Protein AF-0000000085931448 (afdb_homodimer)

pLDDT: mean 90.43, std 13.69, range [40.03, 98.88]

Nearest PDB structures (foldseek):
  2gel-assembly1_A  TM=8.710E-01  e=4.247E-18  Salmonella enterica subsp. enterica serovar Typhimurium str. LT2
  6nak-assembly1_C  TM=8.230E-01  e=8.077E-17  Thermotoga maritima MSB8
  4y0w-assembly1_C-2  TM=8.038E-01  e=2.930E-16  Pseudomonas aeruginosa PAO579
  2a6a-assembly1_A  TM=8.388E-01  e=2.360E-15  Thermotoga maritima MSB8
  3enh-assembly2_B  TM=6.615E-01  e=2.895E-08  Methanocaldococcus jannaschii

InterPro domains:
  IPR000905 Gcp-like domain [PF00814] (34-138)
  IPR022496 tRNA threonylcarbamoyl adenosine modification protein TsaB [TIGR03725] (3-215)
  IPR043129 ATPase, nucleotide binding domain [SSF53067] (1-102)
  IPR043129 ATPase, nucleotide binding domain [SSF53067] (107-213)

Foldseek 3Di:
DWEWEWEQFEQKTKIWIDDQLRTDDMDIDNDPDDCLVVVVVRSVVRQVVVVHDLVPHQEYFYAQDDGDPRRNCSGLVVRLVSCVVPQHWYDHDHQALLLLLLDADFFKEWEWEDPDPQKTFIWMATRHVRDTPGDTDIDRLVVCVVVLQPGPAAYAYAYPCRVSNCVVRVPHPRHDDDDNVSRYGIRVSRRVRRSVCVVVVNIDGSVPRHRPPPCDDPVVVVVVVVVVVVVVVPPDPD/DWEWEWEQFEQKTKIWIDDQLRTDDMDIDNDPDDCLVVVVVRSVVRQVVVVHDLVPHQEYFYAQDDGDPRRNCSGLVVRLVSCVVPQHWYDHDHQALLLLLLDADFFKEWEWEDPDPQKTFIWMAGRHVRDTPGDTDIDRLVVCVVVLQPGPAAYAYAYPCRVSNCVVRVPHPRHDDDDNVSRYGIRVSRRVRRSVCVVVVNIDGSVPRHRPPPCDDPVVCVVVVVVVVVVVVPPDPD

Sequence (476 aa):
MNILAVDTAGKTAGVALMQDERLLYECYLDGGLTHSETLLPLIDHCLKLCGMTCADIDLYGVNAGPGSFTGLRIGLAAVKGLAFPRETLCAPVSTLEALAAAHVGEGTVLCALDARRAQVYSAAFDLATHQRLMEDDARAVDDLADFAENCKKPLFFVGDGAALCYNKYGQLPGVLPVPPALTGGRAAAVALVARRMALAGQAVLPEALLPDYHRLSQAERERAARLAAEEKAAAPTNMNILAVDTAGKTAGVALMQDERLLYECYLDGGLTHSETLLPLIDHCLKLCGMTCADIDLYGVNAGPGSFTGLRIGLAAVKGLAFPRETLCAPVSTLEALAAAHVGEGTVLCALDARRAQVYSAAFDLATHQRLMEDDARAVDDLADFAENCKKPLFFVGDGAALCYNKYGQLPGVLPVPPALTGGRAAAVALVARRMALAGQAVLPEALLPDYHRLSQAERERAARLAAEEKAAAPTN

Solvent-accessible surface area (backbone atoms only — not comparable to full-atom values): 24057 Å² total; per-residue (Å²): 97,32,29,40,9,34,29,24,24,63,82,36,40,25,33,14,36,27,51,63,59,42,54,34,34,35,36,39,32,47,42,95,62,61,59,78,74,44,48,62,59,49,48,50,51,50,30,56,71,67,73,46,56,76,86,63,43,56,31,37,15,31,34,20,26,66,62,38,73,66,31,29,49,48,42,45,51,53,50,32,63,68,20,47,87,72,56,27,35,28,20,71,30,46,33,50,56,19,47,51,58,65,50,56,46,38,36,32,39,35,26,19,35,62,60,53,93,68,23,23,37,30,30,27,28,31,39,70,79,62,44,74,74,39,73,80,38,62,36,49,58,76,72,43,46,66,58,67,75,62,50,87,51,42,31,34,59,24,34,82,20,18,63,64,48,39,74,73,48,49,80,43,84,56,41,50,86,65,62,64,55,73,24,60,76,45,9,57,15,30,30,53,53,21,51,54,33,46,76,69,68,63,43,35,47,32,90,71,64,56,71,47,66,63,74,47,48,75,64,51,47,47,45,50,51,46,48,52,50,48,53,60,65,63,48,74,84,119,98,31,30,42,9,35,29,23,26,62,83,36,39,23,34,15,36,27,50,65,60,41,52,36,34,33,35,40,34,46,42,94,62,60,58,77,76,44,48,62,59,49,49,51,51,51,30,56,71,67,73,49,54,74,87,62,44,55,31,37,15,29,35,19,26,66,62,38,74,67,30,29,49,49,43,46,51,51,50,31,62,67,20,47,88,73,56,27,34,27,21,71,29,47,34,53,57,18,46,51,57,64,50,57,46,39,36,31,38,35,26,19,35,63,60,52,93,68,24,22,37,32,30,27,28,32,38,69,78,63,44,75,74,38,71,81,37,64,36,47,58,75,72,43,46,66,58,67,74,62,51,86,50,43,31,37,58,26,34,82,20,18,64,64,48,40,75,73,47,49,83,41,84,55,40,49,87,67,64,63,55,73,24,58,76,46,8,57,16,28,31,53,51,22,49,54,33,46,77,69,68,60,44,35,47,32,88,71,64,56,71,49,66,72,71,46,48,74,62,50,47,47,46,50,51,45,47,53,48,48,53,62,65,63,48,73,87,122

Secondary structure (DSSP, 8-state):
-EEEEEE-SSS-EEEEEEETTEEEEEEEE--SS-HHHHHHHHHHHHHHHTT--GGG-SEEEEEEESS-HHHHHHHHHHHHHHHGGGT-EEEEEEHHHHHHHT--SBSEEEEEEE-STTEEEEEEEETTT--EEEEEEEEEGGGGHHHHHH-SS-EEEESTTHHHHHHHHTTSTTBPP--GGGSS--HHHHHHHHHHHHHTT--B-GGG------S--HHHHHHHHHHHHHHHHHS---/-EEEEEE-SSS-EEEEEEETTEEEEEEEE--SS-HHHHHHHHHHHHHHHTT--GGG-SEEEEEEESS-HHHHHHHHHHHHHHHGGGT-EEEEEEHHHHHHHT--SBSEEEEEEE-STTEEEEEEEETTT--EEEEEEEEEGGGGHHHHHH-SS-EEEESTTHHHHHHHHTTSTTBPP--GGGSS--HHHHHHHHHHHHHTT--B-GGG------S--HHHHHHHHHHHHHHHHHS---

Radius of gyration: 22.82 Å; Cα contacts (8 Å, |Δi|>4): 1126; chains: 2; bounding box: 52×78×53 Å

Structure (mmCIF, N/CA/C/O backbone):
data_AF-0000000085931448-model_v1
#
loop_
_entity.id
_entity.type
_entity.pdbx_description
1 polymer 'tRNA (Adenosine(37)-N6)-threonylcarbamoyltransferase complex dimerization subunit type 1 TsaB'
#
loop_
_atom_site.group_PDB
_atom_site.id
_atom_site.type_symbol
_atom_site.label_atom_id
_atom_site.label_alt_id
_atom_site.label_comp_id
_atom_site.label_asym_id
_atom_site.label_entity_id
_atom_site.label_seq_id
_atom_site.pdbx_PDB_ins_code
_atom_site.Cartn_x
_atom_site.Cartn_y
_atom_site.Cartn_z
_atom_site.occupancy
_atom_site.B_iso_or_equiv
_atom_site.auth_seq_id
_atom_site.auth_comp_id
_atom_site.auth_asym_id
_atom_site.auth_atom_id
_atom_site.pdbx_PDB_model_num
ATOM 1 N N . MET A 1 1 ? 3.979 14.609 -15.273 1 96.75 1 MET A N 1
ATOM 2 C CA . MET A 1 1 ? 4.359 15.281 -14.039 1 96.75 1 MET A CA 1
ATOM 3 C C . MET A 1 1 ? 5.098 14.328 -13.102 1 96.75 1 MET A C 1
ATOM 5 O O . MET A 1 1 ? 4.613 13.227 -12.82 1 96.75 1 MET A O 1
ATOM 9 N N . ASN A 1 2 ? 6.34 14.672 -12.719 1 98.62 2 ASN A N 1
ATOM 10 C CA . ASN A 1 2 ? 7.102 13.891 -11.75 1 98.62 2 ASN A CA 1
ATOM 11 C C . ASN A 1 2 ? 6.898 14.406 -10.328 1 98.62 2 ASN A C 1
ATOM 13 O O . ASN A 1 2 ? 7.203 15.562 -10.039 1 98.62 2 ASN A O 1
ATOM 17 N N . ILE A 1 3 ? 6.387 13.531 -9.477 1 98.88 3 ILE A N 1
ATOM 18 C CA . ILE A 1 3 ? 6.051 13.914 -8.109 1 98.88 3 ILE A CA 1
ATOM 19 C C . ILE A 1 3 ? 6.91 13.125 -7.129 1 98.88 3 ILE A C 1
ATOM 21 O O . ILE A 1 3 ? 6.895 11.891 -7.133 1 98.88 3 ILE A O 1
ATOM 25 N N . LEU A 1 4 ? 7.707 13.773 -6.359 1 98.88 4 LEU A N 1
ATOM 26 C CA . LEU A 1 4 ? 8.422 13.164 -5.242 1 98.88 4 LEU A CA 1
ATOM 27 C C . LEU A 1 4 ? 7.734 13.492 -3.918 1 98.88 4 LEU A C 1
ATOM 29 O O . LEU A 1 4 ? 7.574 14.656 -3.564 1 98.88 4 LEU A O 1
ATOM 33 N N . ALA A 1 5 ? 7.316 12.461 -3.211 1 98.88 5 ALA A N 1
ATOM 34 C CA . ALA A 1 5 ? 6.574 12.664 -1.968 1 98.88 5 ALA A CA 1
ATOM 35 C C . ALA A 1 5 ? 7.273 11.977 -0.795 1 98.88 5 ALA A C 1
ATOM 37 O O . ALA A 1 5 ? 7.902 10.93 -0.965 1 98.88 5 ALA A O 1
ATOM 38 N N . VAL A 1 6 ? 7.16 12.586 0.366 1 98.06 6 VAL A N 1
ATOM 39 C CA . VAL A 1 6 ? 7.719 11.992 1.576 1 98.06 6 VAL A CA 1
ATOM 40 C C . VAL A 1 6 ? 6.652 11.938 2.666 1 98.06 6 VAL A C 1
ATOM 42 O O . VAL A 1 6 ? 5.758 12.781 2.711 1 98.06 6 VAL A O 1
ATOM 45 N N . ASP A 1 7 ? 6.664 10.945 3.443 1 96.75 7 ASP A N 1
ATOM 46 C CA . ASP A 1 7 ? 5.816 10.742 4.613 1 96.75 7 ASP A CA 1
ATOM 47 C C . ASP A 1 7 ? 6.656 10.602 5.883 1 96.75 7 ASP A C 1
ATOM 49 O O . ASP A 1 7 ? 7.41 9.641 6.031 1 96.75 7 ASP A O 1
ATOM 53 N N . THR A 1 8 ? 6.547 11.547 6.77 1 94.25 8 THR A N 1
ATOM 54 C CA . THR A 1 8 ? 7.328 11.531 8 1 94.25 8 THR A CA 1
ATOM 55 C C . THR A 1 8 ? 6.453 11.891 9.195 1 94.25 8 THR A C 1
ATOM 57 O O . THR A 1 8 ? 6.965 12.266 10.258 1 94.25 8 THR A O 1
ATOM 60 N N . ALA A 1 9 ? 5.168 11.883 9.016 1 90.19 9 ALA A N 1
ATOM 61 C CA . ALA A 1 9 ? 4.25 12.422 10.016 1 90.19 9 ALA A CA 1
ATOM 62 C C . ALA A 1 9 ? 4.07 11.445 11.172 1 90.19 9 ALA A C 1
ATOM 64 O O . ALA A 1 9 ? 3.773 11.859 12.297 1 90.19 9 ALA A O 1
ATOM 65 N N . GLY A 1 10 ? 4.164 10.188 10.914 1 86.5 10 GLY A N 1
ATOM 66 C CA . GLY A 1 10 ? 3.971 9.172 11.938 1 86.5 10 GLY A CA 1
ATOM 67 C C . GLY A 1 10 ? 5.262 8.5 12.367 1 86.5 10 GLY A C 1
ATOM 68 O O . GLY A 1 10 ? 6.316 9.141 12.414 1 86.5 10 GLY A O 1
ATOM 69 N N . LYS A 1 11 ? 5.141 7.27 12.734 1 84.69 11 LYS A N 1
ATOM 70 C CA . LYS A 1 11 ? 6.289 6.484 13.18 1 84.69 11 LYS A CA 1
ATOM 71 C C . LYS A 1 11 ? 7.145 6.035 12 1 84.69 11 LYS A C 1
ATOM 73 O O . LYS A 1 11 ? 8.297 5.637 12.18 1 84.69 11 LYS A O 1
ATOM 78 N N . THR A 1 12 ? 6.602 6.223 10.867 1 89.5 12 THR A N 1
ATOM 79 C CA . THR A 1 12 ? 7.27 5.68 9.695 1 89.5 12 THR A CA 1
ATOM 80 C C . THR A 1 12 ? 7.816 6.801 8.812 1 89.5 12 THR A C 1
ATOM 82 O O . THR A 1 12 ? 7.348 7.938 8.891 1 89.5 12 THR A O 1
ATOM 85 N N . ALA A 1 13 ? 8.859 6.469 8.133 1 93.94 13 ALA A N 1
ATOM 86 C CA . ALA A 1 13 ? 9.383 7.32 7.062 1 93.94 13 ALA A CA 1
ATOM 87 C C . ALA A 1 13 ? 9.18 6.672 5.699 1 93.94 13 ALA A C 1
ATOM 89 O O . ALA A 1 13 ? 9.32 5.453 5.555 1 93.94 13 ALA A O 1
ATOM 90 N N . GLY A 1 14 ? 8.836 7.461 4.754 1 96.56 14 GLY A N 1
ATOM 91 C CA . GLY A 1 14 ? 8.641 6.938 3.41 1 96.56 14 GLY A CA 1
ATOM 92 C C . GLY A 1 14 ? 8.953 7.949 2.322 1 96.56 14 GLY A C 1
ATOM 93 O O . GLY A 1 14 ? 8.93 9.156 2.568 1 96.56 14 GLY A O 1
ATOM 94 N N . VAL A 1 15 ? 9.305 7.453 1.186 1 98.25 15 VAL A N 1
ATOM 95 C CA . VAL A 1 15 ? 9.539 8.234 -0.023 1 98.25 15 VAL A CA 1
ATOM 96 C C . VAL A 1 15 ? 8.875 7.555 -1.219 1 98.25 15 VAL A C 1
ATOM 98 O O . VAL A 1 15 ? 8.891 6.328 -1.332 1 98.25 15 VAL A O 1
ATOM 101 N N . ALA A 1 16 ? 8.297 8.344 -2.066 1 98.75 16 ALA A N 1
ATOM 102 C CA . ALA A 1 16 ? 7.715 7.812 -3.295 1 98.75 16 ALA A CA 1
ATOM 103 C C . ALA A 1 16 ? 7.977 8.742 -4.477 1 98.75 16 ALA A C 1
ATOM 105 O O . ALA A 1 16 ? 8.047 9.961 -4.309 1 98.75 16 ALA A O 1
ATOM 106 N N . LEU A 1 17 ? 8.164 8.172 -5.559 1 98.62 17 LEU A N 1
ATOM 107 C CA . LEU A 1 17 ? 8.266 8.875 -6.828 1 98.62 17 LEU A CA 1
ATOM 108 C C . LEU A 1 17 ? 7.203 8.391 -7.809 1 98.62 17 LEU A C 1
ATOM 110 O O . LEU A 1 17 ? 7.152 7.199 -8.133 1 98.62 17 LEU A O 1
ATOM 114 N N . MET A 1 18 ? 6.402 9.297 -8.219 1 98.5 18 MET A N 1
ATOM 115 C CA . MET A 1 18 ? 5.301 9.008 -9.125 1 98.5 18 MET A CA 1
ATOM 116 C C . MET A 1 18 ? 5.41 9.836 -10.406 1 98.5 18 MET A C 1
ATOM 118 O O . MET A 1 18 ? 5.738 11.023 -10.352 1 98.5 18 MET A O 1
ATOM 122 N N . GLN A 1 19 ? 5.234 9.203 -11.469 1 97.44 19 GLN A N 1
ATOM 123 C CA . GLN A 1 19 ? 5.121 9.883 -12.758 1 97.44 19 GLN A CA 1
ATOM 124 C C . GLN A 1 19 ? 3.682 9.883 -13.258 1 97.44 19 GLN A C 1
ATOM 126 O O . GLN A 1 19 ? 3.184 8.859 -13.734 1 97.44 19 GLN A O 1
ATOM 131 N N . ASP A 1 20 ? 3.066 11.055 -13.148 1 95.12 20 ASP A N 1
ATOM 132 C CA . ASP A 1 20 ? 1.63 11.172 -13.383 1 95.12 20 ASP A CA 1
ATOM 133 C C . ASP A 1 20 ? 0.849 10.219 -12.477 1 95.12 20 ASP A C 1
ATOM 135 O O . ASP A 1 20 ? 0.865 10.359 -11.258 1 95.12 20 ASP A O 1
ATOM 139 N N . GLU A 1 21 ? 0.309 9.18 -13.055 1 94 21 GLU A N 1
ATOM 140 C CA . GLU A 1 21 ? -0.483 8.266 -12.234 1 94 21 GLU A CA 1
ATOM 141 C C . GLU A 1 21 ? 0.256 6.957 -11.992 1 94 21 GLU A C 1
ATOM 143 O O . GLU A 1 21 ? -0.252 6.07 -11.305 1 94 21 GLU A O 1
ATOM 148 N N . ARG A 1 22 ? 1.418 6.891 -12.445 1 94.62 22 ARG A N 1
ATOM 149 C CA . ARG A 1 22 ? 2.215 5.676 -12.344 1 94.62 22 ARG A CA 1
ATOM 150 C C . ARG A 1 22 ? 3.219 5.773 -11.203 1 94.62 22 ARG A C 1
ATOM 152 O O . ARG A 1 22 ? 4.023 6.703 -11.156 1 94.62 22 ARG A O 1
ATOM 159 N N . LEU A 1 23 ? 3.174 4.84 -10.312 1 97.62 23 LEU A N 1
ATOM 160 C CA . LEU A 1 23 ? 4.152 4.77 -9.227 1 97.62 23 LEU A CA 1
ATOM 161 C C . LEU A 1 23 ? 5.441 4.113 -9.703 1 97.62 23 LEU A C 1
ATOM 163 O O . LEU A 1 23 ? 5.43 2.975 -10.172 1 97.62 23 LEU A O 1
ATOM 167 N N . LEU A 1 24 ? 6.535 4.805 -9.562 1 96.69 24 LEU A N 1
ATOM 168 C CA . LEU A 1 24 ? 7.824 4.277 -10 1 96.69 24 LEU A CA 1
ATOM 169 C C . LEU A 1 24 ? 8.578 3.639 -8.836 1 96.69 24 LEU A C 1
ATOM 171 O O . LEU A 1 24 ? 9.25 2.623 -9.008 1 96.69 24 LEU A O 1
ATOM 175 N N . TYR A 1 25 ? 8.422 4.266 -7.715 1 97.25 25 TYR A N 1
ATOM 176 C CA . TYR A 1 25 ? 9.18 3.834 -6.543 1 97.25 25 TYR A CA 1
ATOM 177 C C . TYR A 1 25 ? 8.438 4.191 -5.258 1 97.25 25 TYR A C 1
ATOM 179 O O . TYR A 1 25 ? 7.816 5.25 -5.168 1 97.25 25 TYR A O 1
ATOM 187 N N . GLU A 1 26 ? 8.578 3.336 -4.301 1 98.25 26 GLU A N 1
ATOM 188 C CA . GLU A 1 26 ? 8.164 3.658 -2.938 1 98.25 26 GLU A CA 1
ATOM 189 C C . GLU A 1 26 ? 9.008 2.906 -1.911 1 98.25 26 GLU A C 1
ATOM 191 O O . GLU A 1 26 ? 9.305 1.726 -2.092 1 98.25 26 GLU A O 1
ATOM 196 N N . CYS A 1 27 ? 9.305 3.613 -0.908 1 97 27 CYS A N 1
ATOM 197 C CA . CYS A 1 27 ? 9.93 3.002 0.261 1 97 27 CYS A CA 1
ATOM 198 C C . CYS A 1 27 ? 9.148 3.334 1.529 1 97 27 CYS A C 1
ATOM 200 O O . CYS A 1 27 ? 8.664 4.453 1.686 1 97 27 CYS A O 1
ATOM 202 N N . TYR A 1 28 ? 8.922 2.363 2.303 1 96.81 28 TYR A N 1
ATOM 203 C CA . TYR A 1 28 ? 8.32 2.43 3.633 1 96.81 28 TYR A CA 1
ATOM 204 C C . TYR A 1 28 ? 9.273 1.888 4.688 1 96.81 28 TYR A C 1
ATOM 206 O O . TYR A 1 28 ? 9.812 0.785 4.543 1 96.81 28 TYR A O 1
ATOM 214 N N . LEU A 1 29 ? 9.516 2.67 5.742 1 95.69 29 LEU A N 1
ATOM 215 C CA . LEU A 1 29 ? 10.438 2.254 6.793 1 95.69 29 LEU A CA 1
ATOM 216 C C . LEU A 1 29 ? 9.859 2.555 8.172 1 95.69 29 LEU A C 1
ATOM 218 O O . LEU A 1 29 ? 9.562 3.709 8.484 1 95.69 29 LEU A O 1
ATOM 222 N N . ASP A 1 30 ? 9.688 1.517 8.875 1 91.88 30 ASP A N 1
ATOM 223 C CA . ASP A 1 30 ? 9.336 1.63 10.281 1 91.88 30 ASP A CA 1
ATOM 224 C C . ASP A 1 30 ? 10.547 1.377 11.18 1 91.88 30 ASP A C 1
ATOM 226 O O . ASP A 1 30 ? 10.688 0.293 11.742 1 91.88 30 ASP A O 1
ATOM 230 N N . GLY A 1 31 ? 11.656 2.145 10.977 1 71.12 31 GLY A N 1
ATOM 231 C CA . GLY A 1 31 ? 12.93 1.865 11.625 1 71.12 31 GLY A CA 1
ATOM 232 C C . GLY A 1 31 ? 13.188 2.746 12.828 1 71.12 31 GLY A C 1
ATOM 233 O O . GLY A 1 31 ? 12.672 3.861 12.914 1 71.12 31 GLY A O 1
ATOM 234 N N . GLY A 1 32 ? 12.859 2.572 13.938 1 62.62 32 GLY A N 1
ATOM 235 C CA . GLY A 1 32 ? 13.258 3.184 15.195 1 62.62 32 GLY A CA 1
ATOM 236 C C . GLY A 1 32 ? 14.211 4.355 15.008 1 62.62 32 GLY A C 1
ATOM 237 O O . GLY A 1 32 ? 14.477 5.094 15.961 1 62.62 32 GLY A O 1
ATOM 238 N N . LEU A 1 33 ? 14.82 4.41 13.797 1 59.31 33 LEU A N 1
ATOM 239 C CA . LEU A 1 33 ? 15.758 5.504 13.609 1 59.31 33 LEU A CA 1
ATOM 240 C C . LEU A 1 33 ? 15.031 6.836 13.477 1 59.31 33 LEU A C 1
ATOM 242 O O . LEU A 1 33 ? 13.852 6.871 13.109 1 59.31 33 LEU A O 1
ATOM 246 N N . THR A 1 34 ? 15.93 7.797 13.688 1 68.94 34 THR A N 1
ATOM 247 C CA . THR A 1 34 ? 15.359 9.133 13.555 1 68.94 34 THR A CA 1
ATOM 248 C C . THR A 1 34 ? 15.148 9.484 12.086 1 68.94 34 THR A C 1
ATOM 250 O O . THR A 1 34 ? 15.969 9.133 11.234 1 68.94 34 THR A O 1
ATOM 253 N N . HIS A 1 35 ? 14.078 9.977 11.711 1 74.44 35 HIS A N 1
ATOM 254 C CA . HIS A 1 35 ? 13.734 10.422 10.359 1 74.44 35 HIS A CA 1
ATOM 255 C C . HIS A 1 35 ? 14.82 11.336 9.797 1 74.44 35 HIS A C 1
ATOM 257 O O . HIS A 1 35 ? 15.117 11.289 8.602 1 74.44 35 HIS A O 1
ATOM 263 N N . SER A 1 36 ? 15.453 12.039 10.633 1 73.62 36 SER A N 1
ATOM 264 C CA . SER A 1 36 ? 16.438 13.023 10.195 1 73.62 36 SER A CA 1
ATOM 265 C C . SER A 1 36 ? 17.641 12.359 9.555 1 73.62 36 SER A C 1
ATOM 267 O O . SER A 1 36 ? 18.203 12.867 8.578 1 73.62 36 SER A O 1
ATOM 269 N N . GLU A 1 37 ? 17.938 11.25 9.992 1 78 37 GLU A N 1
ATOM 270 C CA . GLU A 1 37 ? 19.125 10.562 9.484 1 78 37 GLU A CA 1
ATOM 271 C C . GLU A 1 37 ? 18.781 9.688 8.281 1 78 37 GLU A C 1
ATOM 273 O O . GLU A 1 37 ? 19.656 9.391 7.457 1 78 37 GLU A O 1
ATOM 278 N N . THR A 1 38 ? 17.562 9.508 8.148 1 86 38 THR A N 1
ATOM 279 C CA . THR A 1 38 ? 17.234 8.461 7.191 1 86 38 THR A CA 1
ATOM 280 C C . THR A 1 38 ? 16.547 9.055 5.961 1 86 38 THR A C 1
ATOM 282 O O . THR A 1 38 ? 16.672 8.523 4.855 1 86 38 THR A O 1
ATOM 285 N N . LEU A 1 39 ? 15.977 10.195 6.105 1 93.56 39 LEU A N 1
ATOM 286 C CA . LEU A 1 39 ? 15.078 10.664 5.059 1 93.56 39 LEU A CA 1
ATOM 287 C C . LEU A 1 39 ? 15.859 11.047 3.807 1 93.56 39 LEU A C 1
ATOM 289 O O . LEU A 1 39 ? 15.523 10.609 2.703 1 93.56 39 LEU A O 1
ATOM 293 N N . LEU A 1 40 ? 16.938 11.852 3.953 1 94.5 40 LEU A N 1
ATOM 294 C CA . LEU A 1 40 ? 17.672 12.336 2.785 1 94.5 40 LEU A CA 1
ATOM 295 C C . LEU A 1 40 ? 18.344 11.18 2.049 1 94.5 40 LEU A C 1
ATOM 297 O O . LEU A 1 40 ? 18.281 11.109 0.819 1 94.5 40 LEU A O 1
ATOM 301 N N . PRO A 1 41 ? 18.938 10.234 2.746 1 93.5 41 PRO A N 1
ATOM 302 C CA . PRO A 1 41 ? 19.453 9.047 2.064 1 93.5 41 PRO A CA 1
ATOM 303 C C . PRO A 1 41 ? 18.359 8.281 1.317 1 93.5 41 PRO A C 1
ATOM 305 O O . PRO A 1 41 ? 18.609 7.758 0.227 1 93.5 41 PRO A O 1
ATOM 308 N N . LEU A 1 42 ? 17.203 8.188 1.854 1 94.38 42 LEU A N 1
ATOM 309 C CA . LEU A 1 42 ? 16.094 7.508 1.194 1 94.38 42 LEU A CA 1
ATOM 310 C C . LEU A 1 42 ? 15.695 8.234 -0.087 1 94.38 42 LEU A C 1
ATOM 312 O O . LEU A 1 42 ? 15.422 7.598 -1.107 1 94.38 42 LEU A O 1
ATOM 316 N N . ILE A 1 43 ? 15.664 9.539 0.016 1 97.38 43 ILE A N 1
ATOM 317 C CA . ILE A 1 43 ? 15.336 10.344 -1.155 1 97.38 43 ILE A CA 1
ATOM 318 C C . ILE A 1 43 ? 16.391 10.148 -2.234 1 97.38 43 ILE A C 1
ATOM 320 O O . ILE A 1 43 ? 16.062 9.945 -3.406 1 97.38 43 ILE A O 1
ATOM 324 N N . ASP A 1 44 ? 17.609 10.188 -1.826 1 96.31 44 ASP A N 1
ATOM 325 C CA . ASP A 1 44 ? 18.719 10.008 -2.76 1 96.31 44 ASP A CA 1
ATOM 326 C C . ASP A 1 44 ? 18.656 8.648 -3.445 1 96.31 44 ASP A C 1
ATOM 328 O O . ASP A 1 44 ? 18.812 8.547 -4.664 1 96.31 44 ASP A O 1
ATOM 332 N N . HIS A 1 45 ? 18.438 7.672 -2.643 1 93.69 45 HIS A N 1
ATOM 333 C CA . HIS A 1 45 ? 18.312 6.316 -3.174 1 93.69 45 HIS A CA 1
ATOM 334 C C . HIS A 1 45 ? 17.172 6.219 -4.172 1 93.69 45 HIS A C 1
ATOM 336 O O . HIS A 1 45 ? 17.312 5.605 -5.234 1 93.69 45 HIS A O 1
ATOM 342 N N . CYS A 1 46 ? 16.078 6.812 -3.896 1 95.62 46 CYS A N 1
ATOM 343 C CA . CYS A 1 46 ? 14.906 6.855 -4.762 1 95.62 46 CYS A CA 1
ATOM 344 C C . CYS A 1 46 ? 15.25 7.473 -6.113 1 95.62 46 CYS A C 1
ATOM 346 O O . CYS A 1 46 ? 15 6.867 -7.16 1 95.62 46 CYS A O 1
ATOM 348 N N . LEU A 1 47 ? 15.852 8.625 -6.07 1 96.75 47 LEU A N 1
ATOM 349 C CA . LEU A 1 47 ? 16.172 9.344 -7.297 1 96.75 47 LEU A CA 1
ATOM 350 C C . LEU A 1 47 ? 17.188 8.555 -8.133 1 96.75 47 LEU A C 1
ATOM 352 O O . LEU A 1 47 ? 17.031 8.445 -9.352 1 96.75 47 LEU A O 1
ATOM 356 N N . LYS A 1 48 ? 18.125 7.93 -7.473 1 94 48 LYS A N 1
ATOM 357 C CA . LYS A 1 48 ? 19.141 7.148 -8.172 1 94 48 LYS A CA 1
ATOM 358 C C . LYS A 1 48 ? 18.516 5.945 -8.875 1 94 48 LYS A C 1
ATOM 360 O O . LYS A 1 48 ? 18.797 5.703 -10.055 1 94 48 LYS A O 1
ATOM 365 N N . LEU A 1 49 ? 17.703 5.211 -8.211 1 91.62 49 LEU A N 1
ATOM 366 C CA . LEU A 1 49 ? 17.109 4.012 -8.773 1 91.62 49 LEU A CA 1
ATOM 367 C C . LEU A 1 49 ? 16.188 4.359 -9.945 1 91.62 49 LEU A C 1
ATOM 369 O O . LEU A 1 49 ? 16.047 3.564 -10.875 1 91.62 49 LEU A O 1
ATOM 373 N N . CYS A 1 50 ? 15.641 5.57 -9.898 1 93.69 50 CYS A N 1
ATOM 374 C CA . CYS A 1 50 ? 14.711 5.973 -10.945 1 93.69 50 CYS A CA 1
ATOM 375 C C . CYS A 1 50 ? 15.438 6.742 -12.047 1 93.69 50 CYS A C 1
ATOM 377 O O . CYS A 1 50 ? 14.812 7.164 -13.023 1 93.69 50 CYS A O 1
ATOM 379 N N . GLY A 1 51 ? 16.734 6.949 -11.883 1 93.69 51 GLY A N 1
ATOM 380 C CA . GLY A 1 51 ? 17.516 7.676 -12.875 1 93.69 51 GLY A CA 1
ATOM 381 C C . GLY A 1 51 ? 17.125 9.133 -13 1 93.69 51 GLY A C 1
ATOM 382 O O . GLY A 1 51 ? 17.094 9.68 -14.102 1 93.69 51 GLY A O 1
ATOM 383 N N . MET A 1 52 ? 16.75 9.734 -11.906 1 96.5 52 MET A N 1
ATOM 384 C CA . MET A 1 52 ? 16.297 11.117 -11.906 1 96.5 52 MET A CA 1
ATOM 385 C C . MET A 1 52 ? 17.109 11.953 -10.922 1 96.5 52 MET A C 1
ATOM 387 O O . MET A 1 52 ? 17.859 11.414 -10.109 1 96.5 52 MET A O 1
ATOM 391 N N . THR A 1 53 ? 17 13.242 -11.086 1 97.19 53 THR A N 1
ATOM 392 C CA . THR A 1 53 ? 17.547 14.219 -10.148 1 97.19 53 THR A CA 1
ATOM 393 C C . THR A 1 53 ? 16.453 15.18 -9.688 1 97.19 53 THR A C 1
ATOM 395 O O . THR A 1 53 ? 15.328 15.133 -10.172 1 97.19 53 THR A O 1
ATOM 398 N N . CYS A 1 54 ? 16.812 16.047 -8.781 1 96.94 54 CYS A N 1
ATOM 399 C CA . CYS A 1 54 ? 15.867 17.031 -8.281 1 96.94 54 CYS A CA 1
ATOM 400 C C . CYS A 1 54 ? 15.367 17.922 -9.414 1 96.94 54 CYS A C 1
ATOM 402 O O . CYS A 1 54 ? 14.242 18.438 -9.359 1 96.94 54 CYS A O 1
ATOM 404 N N . ALA A 1 55 ? 16.141 18.062 -10.43 1 97.31 55 ALA A N 1
ATOM 405 C CA . ALA A 1 55 ? 15.781 18.891 -11.57 1 97.31 55 ALA A CA 1
ATOM 406 C C . ALA A 1 55 ? 14.625 18.281 -12.359 1 97.31 55 ALA A C 1
ATOM 408 O O . ALA A 1 55 ? 13.938 18.984 -13.109 1 97.31 55 ALA A O 1
ATOM 409 N N . ASP A 1 56 ? 14.391 17.016 -12.188 1 98.19 56 ASP A N 1
ATOM 410 C CA . ASP A 1 56 ? 13.352 16.297 -12.93 1 98.19 56 ASP A CA 1
ATOM 411 C C . ASP A 1 56 ? 12.023 16.344 -12.188 1 98.19 56 ASP A C 1
ATOM 413 O O . ASP A 1 56 ? 10.992 15.938 -12.719 1 98.19 56 ASP A O 1
ATOM 417 N N . ILE A 1 57 ? 12.047 16.875 -10.969 1 98.75 57 ILE A N 1
ATOM 418 C CA . ILE A 1 57 ? 10.852 16.844 -10.133 1 98.75 57 ILE A CA 1
ATOM 419 C C . ILE A 1 57 ? 9.992 18.078 -10.406 1 98.75 57 ILE A C 1
ATOM 421 O O . ILE A 1 57 ? 10.492 19.203 -10.359 1 98.75 57 ILE A O 1
ATOM 425 N N . ASP A 1 58 ? 8.711 17.812 -10.633 1 98.81 58 ASP A N 1
ATOM 426 C CA . ASP A 1 58 ? 7.781 18.906 -10.938 1 98.81 58 ASP A CA 1
ATOM 427 C C . ASP A 1 58 ? 7 19.312 -9.688 1 98.81 58 ASP A C 1
ATOM 429 O O . ASP A 1 58 ? 6.477 20.422 -9.625 1 98.81 58 ASP A O 1
ATOM 433 N N . LEU A 1 59 ? 6.883 18.438 -8.766 1 98.88 59 LEU A N 1
ATOM 434 C CA . LEU A 1 59 ? 6.074 18.656 -7.574 1 98.88 59 LEU A CA 1
ATOM 435 C C . LEU A 1 59 ? 6.605 17.844 -6.398 1 98.88 59 LEU A C 1
ATOM 437 O O . LEU A 1 59 ? 6.926 16.656 -6.547 1 98.88 59 LEU A O 1
ATOM 441 N N . TYR A 1 60 ? 6.723 18.484 -5.293 1 98.88 60 TYR A N 1
ATOM 442 C CA . TYR A 1 60 ? 7.012 17.781 -4.051 1 98.88 60 TYR A CA 1
ATOM 443 C C . TYR A 1 60 ? 5.758 17.656 -3.191 1 98.88 60 TYR A C 1
ATOM 445 O O . TYR A 1 60 ? 4.969 18.594 -3.086 1 98.88 60 TYR A O 1
ATOM 453 N N . GLY A 1 61 ? 5.473 16.484 -2.693 1 98.88 61 GLY A N 1
ATOM 454 C CA . GLY A 1 61 ? 4.434 16.266 -1.699 1 98.88 61 GLY A CA 1
ATOM 455 C C . GLY A 1 61 ? 4.98 15.938 -0.324 1 98.88 61 GLY A C 1
ATOM 456 O O . GLY A 1 61 ? 5.973 15.211 -0.203 1 98.88 61 GLY A O 1
ATOM 457 N N . VAL A 1 62 ? 4.352 16.453 0.704 1 98.62 62 VAL A N 1
ATOM 458 C CA . VAL A 1 62 ? 4.816 16.172 2.059 1 98.62 62 VAL A CA 1
ATOM 459 C C . VAL A 1 62 ? 3.664 16.328 3.045 1 98.62 62 VAL A C 1
ATOM 461 O O . VAL A 1 62 ? 2.797 17.188 2.857 1 98.62 62 VAL A O 1
ATOM 464 N N . ASN A 1 63 ? 3.652 15.477 4.047 1 97.25 63 ASN A N 1
ATOM 465 C CA . ASN A 1 63 ? 2.668 15.648 5.109 1 97.25 63 ASN A CA 1
ATOM 466 C C . ASN A 1 63 ? 2.811 17.016 5.789 1 97.25 63 ASN A C 1
ATOM 468 O O . ASN A 1 63 ? 3.91 17.391 6.195 1 97.25 63 ASN A O 1
ATOM 472 N N . ALA A 1 64 ? 1.693 17.641 5.973 1 96.69 64 ALA A N 1
ATOM 473 C CA . ALA A 1 64 ? 1.701 18.922 6.664 1 96.69 64 ALA A CA 1
ATOM 474 C C . ALA A 1 64 ? 0.98 18.828 8.008 1 96.69 64 ALA A C 1
ATOM 476 O O . ALA A 1 64 ? 0.93 19.812 8.758 1 96.69 64 ALA A O 1
ATOM 477 N N . GLY A 1 65 ? 0.468 17.719 8.336 1 94.19 65 GLY A N 1
ATOM 478 C CA . GLY A 1 65 ? -0.196 17.484 9.602 1 94.19 65 GLY A CA 1
ATOM 479 C C . GLY A 1 65 ? -1.622 16.984 9.453 1 94.19 65 GLY A C 1
ATOM 480 O O . GLY A 1 65 ? -2.176 17 8.352 1 94.19 65 GLY A O 1
ATOM 481 N N . PRO A 1 66 ? -2.131 16.531 10.57 1 94.38 66 PRO A N 1
ATOM 482 C CA . PRO A 1 66 ? -1.521 16.344 11.891 1 94.38 66 PRO A CA 1
ATOM 483 C C . PRO A 1 66 ? -0.486 15.219 11.914 1 94.38 66 PRO A C 1
ATOM 485 O O . PRO A 1 66 ? -0.329 14.5 10.922 1 94.38 66 PRO A O 1
ATOM 488 N N . GLY A 1 67 ? 0.282 15.164 13.008 1 90.94 67 GLY A N 1
ATOM 489 C CA . GLY A 1 67 ? 1.272 14.117 13.164 1 90.94 67 GLY A CA 1
ATOM 490 C C . GLY A 1 67 ? 2.379 14.477 14.133 1 90.94 67 GLY A C 1
ATOM 491 O O . GLY A 1 67 ? 2.221 15.391 14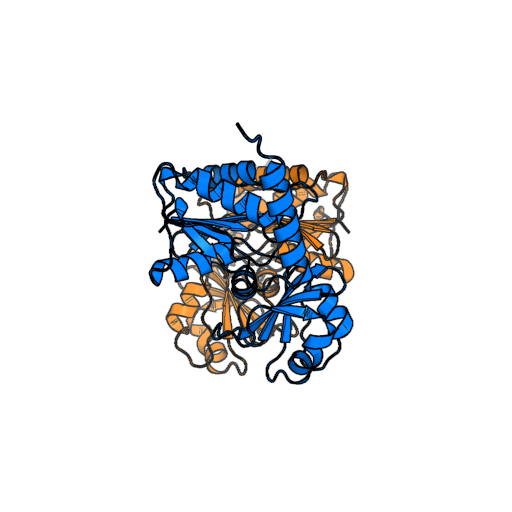.953 1 90.94 67 GLY A O 1
ATOM 492 N N . SER A 1 68 ? 3.428 13.758 14.125 1 86.62 68 SER A N 1
ATOM 493 C CA . SER A 1 68 ? 4.594 13.977 14.969 1 86.62 68 SER A CA 1
ATOM 494 C C . SER A 1 68 ? 5.172 15.375 14.766 1 86.62 68 SER A C 1
ATOM 496 O O . SER A 1 68 ? 5.449 15.781 13.633 1 86.62 68 SER A O 1
ATOM 498 N N . PHE A 1 69 ? 5.363 16.078 15.859 1 85.75 69 PHE A N 1
ATOM 499 C CA . PHE A 1 69 ? 5.906 17.422 15.805 1 85.75 69 PHE A CA 1
ATOM 500 C C . PHE A 1 69 ? 7.262 17.438 15.102 1 85.75 69 PHE A C 1
ATOM 502 O O . PHE A 1 69 ? 7.461 18.172 14.141 1 85.75 69 PHE A O 1
ATOM 509 N N . THR A 1 70 ? 8.172 16.562 15.523 1 87.38 70 THR A N 1
ATOM 510 C CA . THR A 1 70 ? 9.508 16.453 14.938 1 87.38 70 THR A CA 1
ATOM 511 C C . THR A 1 70 ? 9.438 15.891 13.523 1 87.38 70 THR A C 1
ATOM 513 O O . THR A 1 70 ? 10.102 16.391 12.609 1 87.38 70 THR A O 1
ATOM 516 N N . GLY A 1 71 ? 8.633 14.906 13.32 1 91.06 71 GLY A N 1
ATOM 517 C CA . GLY A 1 71 ? 8.523 14.258 12.023 1 91.06 71 GLY A CA 1
ATOM 518 C C . GLY A 1 71 ? 8.039 15.188 10.93 1 91.06 71 GLY A C 1
ATOM 519 O O . GLY A 1 71 ? 8.57 15.18 9.812 1 91.06 71 GLY A O 1
ATOM 520 N N . LEU A 1 72 ? 7.047 15.969 11.273 1 92.81 72 LEU A N 1
ATOM 521 C CA . LEU A 1 72 ? 6.508 16.922 10.305 1 92.81 72 LEU A CA 1
ATOM 522 C C . LEU A 1 72 ? 7.57 17.938 9.906 1 92.81 72 LEU A C 1
ATOM 524 O O . LEU A 1 72 ? 7.727 18.25 8.719 1 92.81 72 LEU A O 1
ATOM 528 N N . ARG A 1 73 ? 8.312 18.406 10.82 1 92.62 73 ARG A N 1
ATOM 529 C CA . ARG A 1 73 ? 9.305 19.438 10.562 1 92.62 73 ARG A CA 1
ATOM 530 C C . ARG A 1 73 ? 10.461 18.891 9.727 1 92.62 73 ARG A C 1
ATOM 532 O O . ARG A 1 73 ? 10.984 19.578 8.852 1 92.62 73 ARG A O 1
ATOM 539 N N . ILE A 1 74 ? 10.82 17.703 10.031 1 94 74 ILE A N 1
ATOM 540 C CA . ILE A 1 74 ? 11.891 17.078 9.273 1 94 74 ILE A CA 1
ATOM 541 C C . ILE A 1 74 ? 11.484 16.938 7.812 1 94 74 ILE A C 1
ATOM 543 O O . ILE A 1 74 ? 12.25 17.297 6.91 1 94 74 ILE A O 1
ATOM 547 N N . GLY A 1 75 ? 10.32 16.438 7.555 1 96.38 75 GLY A N 1
ATOM 548 C CA . GLY A 1 75 ? 9.828 16.297 6.195 1 96.38 75 GLY A CA 1
ATOM 549 C C . GLY A 1 75 ? 9.68 17.625 5.473 1 96.38 75 GLY A C 1
ATOM 550 O O . GLY A 1 75 ? 10.141 17.766 4.34 1 96.38 75 GLY A O 1
ATOM 551 N N . LEU A 1 76 ? 9.07 18.531 6.141 1 96.88 76 LEU A N 1
ATOM 552 C CA . LEU A 1 76 ? 8.836 19.844 5.547 1 96.88 76 LEU A CA 1
ATOM 553 C C . LEU A 1 76 ? 10.148 20.547 5.246 1 96.88 76 LEU A C 1
ATOM 555 O O . LEU A 1 76 ? 10.312 21.156 4.18 1 96.88 76 LEU A O 1
ATOM 559 N N . ALA A 1 77 ? 11.055 20.453 6.152 1 96.69 77 ALA A N 1
ATOM 560 C CA . ALA A 1 77 ? 12.359 21.078 5.945 1 96.69 77 ALA A CA 1
ATOM 561 C C . ALA A 1 77 ? 13.094 20.438 4.773 1 96.69 77 ALA A C 1
ATOM 563 O O . ALA A 1 77 ? 13.695 21.141 3.953 1 96.69 77 ALA A O 1
ATOM 564 N N . ALA A 1 78 ? 13.086 19.141 4.719 1 97 78 ALA A N 1
ATOM 565 C CA . ALA A 1 78 ? 13.742 18.438 3.623 1 97 78 ALA A CA 1
ATOM 566 C C . ALA A 1 78 ? 13.164 18.844 2.273 1 97 78 ALA A C 1
ATOM 568 O O . ALA A 1 78 ? 13.906 19.188 1.349 1 97 78 ALA A O 1
ATOM 569 N N . VAL A 1 79 ? 11.867 18.875 2.154 1 98.06 79 VAL A N 1
ATOM 570 C CA . VAL A 1 79 ? 11.188 19.203 0.902 1 98.06 79 VAL A CA 1
ATOM 571 C C . VAL A 1 79 ? 11.461 20.672 0.532 1 98.06 79 VAL A C 1
ATOM 573 O O . VAL A 1 79 ? 11.75 20.969 -0.627 1 98.06 79 VAL A O 1
ATOM 576 N N . LYS A 1 80 ? 11.352 21.516 1.482 1 97.75 80 LYS A N 1
ATOM 577 C CA . LYS A 1 80 ? 11.664 22.922 1.22 1 97.75 80 LYS A CA 1
ATOM 578 C C . LYS A 1 80 ? 13.07 23.078 0.663 1 97.75 80 LYS A C 1
ATOM 580 O O . LYS A 1 80 ? 13.281 23.797 -0.312 1 97.75 80 LYS A O 1
ATOM 585 N N . GLY A 1 81 ? 13.977 22.438 1.327 1 97.25 81 GLY A N 1
ATOM 586 C CA . GLY A 1 81 ? 15.367 22.5 0.884 1 97.25 81 GLY A CA 1
ATOM 587 C C . GLY A 1 81 ? 15.555 22 -0.536 1 97.25 81 GLY A C 1
ATOM 588 O O . GLY A 1 81 ? 16.328 22.578 -1.305 1 97.25 81 GLY A O 1
ATOM 589 N N . LEU A 1 82 ? 14.891 20.969 -0.889 1 98 82 LEU A N 1
ATOM 590 C CA . LEU A 1 82 ? 15.016 20.375 -2.215 1 98 82 LEU A CA 1
ATOM 591 C C . LEU A 1 82 ? 14.32 21.219 -3.264 1 98 82 LEU A C 1
ATOM 593 O O . LEU A 1 82 ? 14.75 21.281 -4.418 1 98 82 LEU A O 1
ATOM 597 N N . ALA A 1 83 ? 13.242 21.875 -2.846 1 98.38 83 ALA A N 1
ATOM 598 C CA . ALA A 1 83 ? 12.375 22.578 -3.789 1 98.38 83 ALA A CA 1
ATOM 599 C C . ALA A 1 83 ? 12.867 24.016 -4.02 1 98.38 83 ALA A C 1
ATOM 601 O O . ALA A 1 83 ? 12.602 24.609 -5.07 1 98.38 83 ALA A O 1
ATOM 602 N N . PHE A 1 84 ? 13.531 24.562 -3.145 1 97.5 84 PHE A N 1
ATOM 603 C CA . PHE A 1 84 ? 13.836 25.984 -3.102 1 97.5 84 PHE A CA 1
ATOM 604 C C . PHE A 1 84 ? 14.688 26.391 -4.301 1 97.5 84 PHE A C 1
ATOM 606 O O . PHE A 1 84 ? 14.383 27.375 -4.973 1 97.5 84 PHE A O 1
ATOM 613 N N . PRO A 1 85 ? 15.742 25.625 -4.613 1 96.94 85 PRO A N 1
ATOM 614 C CA . PRO A 1 85 ? 16.641 26.078 -5.676 1 96.94 85 PRO A CA 1
ATOM 615 C C . PRO A 1 85 ? 15.922 26.328 -6.996 1 96.94 85 PRO A C 1
ATOM 617 O O . PRO A 1 85 ? 16.312 27.219 -7.758 1 96.94 85 PRO A O 1
ATOM 620 N N . ARG A 1 86 ? 14.844 25.609 -7.266 1 97.69 86 ARG A N 1
ATOM 621 C CA . ARG A 1 86 ? 14.133 25.75 -8.531 1 97.69 86 ARG A CA 1
ATOM 622 C C . ARG A 1 86 ? 12.711 26.266 -8.312 1 97.69 86 ARG A C 1
ATOM 624 O O . ARG A 1 86 ? 11.906 26.281 -9.25 1 97.69 86 ARG A O 1
ATOM 631 N N . GLU A 1 87 ? 12.492 26.578 -7.129 1 98 87 GLU A N 1
ATOM 632 C CA . GLU A 1 87 ? 11.156 27.031 -6.762 1 98 87 GLU A CA 1
ATOM 633 C C . GLU A 1 87 ? 10.094 26.047 -7.23 1 98 87 GLU A C 1
ATOM 635 O O . GLU A 1 87 ? 9.062 26.438 -7.785 1 98 87 GLU A O 1
ATOM 640 N N . THR A 1 88 ? 10.477 24.812 -7.094 1 98.62 88 THR A N 1
ATOM 641 C CA . THR A 1 88 ? 9.547 23.75 -7.465 1 98.62 88 THR A CA 1
ATOM 642 C C . THR A 1 88 ? 8.32 23.766 -6.555 1 98.62 88 THR A C 1
ATOM 644 O O . THR A 1 88 ? 8.445 23.938 -5.34 1 98.62 88 THR A O 1
ATOM 647 N N . LEU A 1 89 ? 7.156 23.547 -7.094 1 98.75 89 LEU A N 1
ATOM 648 C CA . LEU A 1 89 ? 5.906 23.578 -6.336 1 98.75 89 LEU A CA 1
ATOM 649 C C . LEU A 1 89 ? 5.875 22.453 -5.305 1 98.75 89 LEU A C 1
ATOM 651 O O . LEU A 1 89 ? 6.457 21.391 -5.523 1 98.75 89 LEU A O 1
ATOM 655 N N . CYS A 1 90 ? 5.188 22.781 -4.234 1 98.81 90 CYS A N 1
ATOM 656 C CA . CYS A 1 90 ? 5.02 21.828 -3.139 1 98.81 90 CYS A CA 1
ATOM 657 C C . CYS A 1 90 ? 3.547 21.672 -2.77 1 98.81 90 CYS A C 1
ATOM 659 O O . CYS A 1 90 ? 2.762 22.609 -2.932 1 98.81 90 CYS A O 1
ATOM 661 N N . ALA A 1 91 ? 3.217 20.531 -2.285 1 98.69 91 ALA A N 1
ATOM 662 C CA . ALA A 1 91 ? 1.869 20.281 -1.783 1 98.69 91 ALA A CA 1
ATOM 663 C C . ALA A 1 91 ? 1.895 19.922 -0.301 1 98.69 91 ALA A C 1
ATOM 665 O O . ALA A 1 91 ? 2.432 18.875 0.081 1 98.69 91 ALA A O 1
ATOM 666 N N . PRO A 1 92 ? 1.377 20.766 0.581 1 98.31 92 PRO A N 1
ATOM 667 C CA . PRO A 1 92 ? 1.195 20.422 1.991 1 98.31 92 PRO A CA 1
ATOM 668 C C . PRO A 1 92 ? -0 19.5 2.219 1 98.31 92 PRO A C 1
ATOM 670 O O . PRO A 1 92 ? -1.114 19.969 2.453 1 98.31 92 PRO A O 1
ATOM 673 N N . VAL A 1 93 ? 0.26 18.25 2.336 1 97.56 93 VAL A N 1
ATOM 674 C CA . VAL A 1 93 ? -0.78 17.234 2.279 1 97.56 93 VAL A CA 1
ATOM 675 C C . VAL A 1 93 ? -1.28 16.922 3.689 1 97.56 93 VAL A C 1
ATOM 677 O O . VAL A 1 93 ? -0.483 16.75 4.613 1 97.56 93 VAL A O 1
ATOM 680 N N . SER A 1 94 ? -2.592 16.875 3.842 1 96.56 94 SER A N 1
ATOM 681 C CA . SER A 1 94 ? -3.164 16.375 5.086 1 96.56 94 SER A CA 1
ATOM 682 C C . SER A 1 94 ? -2.721 14.938 5.363 1 96.56 94 SER A C 1
ATOM 684 O O . SER A 1 94 ? -2.895 14.055 4.523 1 96.56 94 SER A O 1
ATOM 686 N N . THR A 1 95 ? -2.211 14.758 6.562 1 96.94 95 THR A N 1
ATOM 687 C CA . THR A 1 95 ? -1.753 13.422 6.926 1 96.94 95 THR A CA 1
ATOM 688 C C . THR A 1 95 ? -2.918 12.438 6.945 1 96.94 95 THR A C 1
ATOM 690 O O . THR A 1 95 ? -2.793 11.305 6.469 1 96.94 95 THR A O 1
ATOM 693 N N . LEU A 1 96 ? -4.031 12.844 7.414 1 97.25 96 LEU A N 1
ATOM 694 C CA . LEU A 1 96 ? -5.195 11.977 7.539 1 97.25 96 LEU A CA 1
ATOM 695 C C . LEU A 1 96 ? -5.801 11.672 6.172 1 97.25 96 LEU A C 1
ATOM 697 O O . LEU A 1 96 ? -6.23 10.547 5.914 1 97.25 96 LEU A O 1
ATOM 701 N N . GLU A 1 97 ? -5.781 12.633 5.309 1 97 97 GLU A N 1
ATOM 702 C CA . GLU A 1 97 ? -6.242 12.391 3.943 1 97 97 GLU A CA 1
ATOM 703 C C . GLU A 1 97 ? -5.336 11.398 3.221 1 97 97 GLU A C 1
ATOM 705 O O . GLU A 1 97 ? -5.816 10.539 2.482 1 97 97 GLU A O 1
ATOM 710 N N . ALA A 1 98 ? -4.062 11.547 3.416 1 97.88 98 ALA A N 1
ATOM 711 C CA . ALA A 1 98 ? -3.113 10.633 2.789 1 97.88 98 ALA A CA 1
ATOM 712 C C . ALA A 1 98 ? -3.311 9.203 3.295 1 97.88 98 ALA A C 1
ATOM 714 O O . ALA A 1 98 ? -3.244 8.25 2.521 1 97.88 98 ALA A O 1
ATOM 715 N N . LEU A 1 99 ? -3.535 9.078 4.586 1 97.88 99 LEU A N 1
ATOM 716 C CA . LEU A 1 99 ? -3.803 7.75 5.133 1 97.88 99 LEU A CA 1
ATOM 717 C C . LEU A 1 99 ? -4.992 7.102 4.43 1 97.88 99 LEU A C 1
ATOM 719 O O . LEU A 1 99 ? -4.934 5.93 4.055 1 97.88 99 LEU A O 1
ATOM 723 N N . ALA A 1 100 ? -6.035 7.844 4.238 1 97.94 100 ALA A N 1
ATOM 724 C CA . ALA A 1 100 ? -7.238 7.336 3.586 1 97.94 100 ALA A CA 1
ATOM 725 C C . ALA A 1 100 ? -6.973 7.012 2.119 1 97.94 100 ALA A C 1
ATOM 727 O O . ALA A 1 100 ? -7.453 6.004 1.603 1 97.94 100 ALA A O 1
ATOM 728 N N . ALA A 1 101 ? -6.152 7.832 1.481 1 97.38 101 ALA A N 1
ATOM 729 C CA . ALA A 1 101 ? -5.918 7.738 0.043 1 97.38 101 ALA A CA 1
ATOM 730 C C . ALA A 1 101 ? -5.117 6.488 -0.301 1 97.38 101 ALA A C 1
ATOM 732 O O . ALA A 1 101 ? -5.039 6.094 -1.468 1 97.38 101 ALA A O 1
ATOM 733 N N . ALA A 1 102 ? -4.566 5.84 0.662 1 97.38 102 ALA A N 1
ATOM 734 C CA . ALA A 1 102 ? -3.783 4.629 0.446 1 97.38 102 ALA A CA 1
ATOM 735 C C . ALA A 1 102 ? -4.691 3.414 0.265 1 97.38 102 ALA A C 1
ATOM 737 O O . ALA A 1 102 ? -4.215 2.312 -0.026 1 97.38 102 ALA A O 1
ATOM 738 N N . HIS A 1 103 ? -5.945 3.564 0.43 1 96.38 103 HIS A N 1
ATOM 739 C CA . HIS A 1 103 ? -6.879 2.447 0.398 1 96.38 103 HIS A CA 1
ATOM 740 C C . HIS A 1 103 ? -7.977 2.678 -0.639 1 96.38 103 HIS A C 1
ATOM 742 O O . HIS A 1 103 ? -8.336 3.82 -0.923 1 96.38 103 HIS A O 1
ATOM 748 N N . VAL A 1 104 ? -8.438 1.545 -1.198 1 93.56 104 VAL A N 1
ATOM 749 C CA . VAL A 1 104 ? -9.484 1.582 -2.215 1 93.56 104 VAL A CA 1
ATOM 750 C C . VAL A 1 104 ? -10.562 0.555 -1.882 1 93.56 104 VAL A C 1
ATOM 752 O O . VAL A 1 104 ? -10.328 -0.373 -1.104 1 93.56 104 VAL A O 1
ATOM 755 N N . GLY A 1 105 ? -11.742 0.695 -2.484 1 91.38 105 GLY A N 1
ATOM 756 C CA . GLY A 1 105 ? -12.875 -0.192 -2.246 1 91.38 105 GLY A CA 1
ATOM 757 C C . GLY A 1 105 ? -14.102 0.53 -1.722 1 91.38 105 GLY A C 1
ATOM 758 O O . GLY A 1 105 ? -14.289 1.718 -1.992 1 91.38 105 GLY A O 1
ATOM 759 N N . GLU A 1 106 ? -14.938 -0.228 -1.112 1 92.56 106 GLU A N 1
ATOM 760 C CA . GLU A 1 106 ? -16.125 0.314 -0.474 1 92.56 106 GLU A CA 1
ATOM 761 C C . GLU A 1 106 ? -16.016 0.267 1.047 1 92.56 106 GLU A C 1
ATOM 763 O O . GLU A 1 106 ? -15.281 -0.562 1.594 1 92.56 106 GLU A O 1
ATOM 768 N N . GLY A 1 107 ? -16.719 1.227 1.643 1 94.62 107 GLY A N 1
ATOM 769 C CA . GLY A 1 107 ? -16.688 1.29 3.096 1 94.62 107 GLY A CA 1
ATOM 770 C C . GLY A 1 107 ? -16.266 2.648 3.625 1 94.62 107 GLY A C 1
ATOM 771 O O . GLY A 1 107 ? -16.406 3.66 2.938 1 94.62 107 GLY A O 1
ATOM 772 N N . THR A 1 108 ? -15.922 2.588 4.957 1 97.19 108 THR A N 1
ATOM 773 C CA . THR A 1 108 ? -15.484 3.781 5.672 1 97.19 108 THR A CA 1
ATOM 774 C C . THR A 1 108 ? -14.117 3.555 6.316 1 97.19 108 THR A C 1
ATOM 776 O O . THR A 1 108 ? -13.883 2.51 6.926 1 97.19 108 THR A O 1
ATOM 779 N N . VAL A 1 109 ? -13.25 4.512 6.121 1 98 109 VAL A N 1
ATOM 780 C CA . VAL A 1 109 ? -11.961 4.441 6.789 1 98 109 VAL A CA 1
ATOM 781 C C . VAL A 1 109 ? -11.836 5.574 7.809 1 98 109 VAL A C 1
ATOM 783 O O . VAL A 1 109 ? -12.086 6.738 7.48 1 98 109 VAL A O 1
ATOM 786 N N . LEU A 1 110 ? -11.602 5.227 8.977 1 98.44 110 LEU A N 1
ATOM 787 C CA . LEU A 1 110 ? -11.258 6.207 10.008 1 98.44 110 LEU A CA 1
ATOM 788 C C . LEU A 1 110 ? -9.75 6.234 10.25 1 98.44 110 LEU A C 1
ATOM 790 O O . LEU A 1 110 ? -9.172 5.234 10.68 1 98.44 110 LEU A O 1
ATOM 794 N N . CYS A 1 111 ? -9.188 7.316 9.922 1 98.19 111 CYS A N 1
ATOM 795 C CA . CYS A 1 111 ? -7.762 7.531 10.109 1 98.19 111 CYS A CA 1
ATOM 796 C C . CYS A 1 111 ? -7.46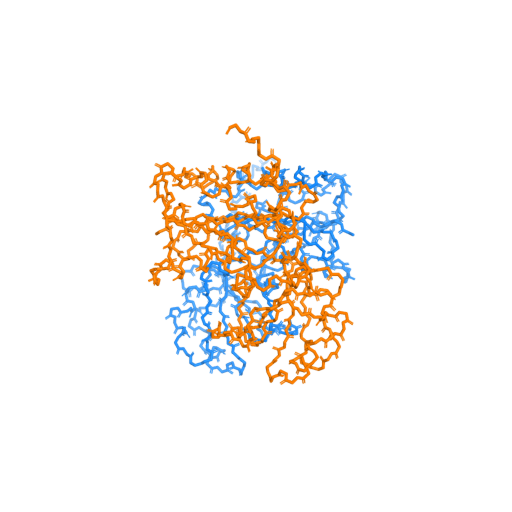9 8.07 11.5 1 98.19 111 CYS A C 1
ATOM 798 O O . CYS A 1 111 ? -8.109 9.016 11.953 1 98.19 111 CYS A O 1
ATOM 800 N N . ALA A 1 112 ? -6.504 7.418 12.141 1 97.06 112 ALA A N 1
ATOM 801 C CA . ALA A 1 112 ? -6.18 7.793 13.516 1 97.06 112 ALA A CA 1
ATOM 802 C C . ALA A 1 112 ? -4.668 7.836 13.727 1 97.06 112 ALA A C 1
ATOM 804 O O . ALA A 1 112 ? -3.971 6.855 13.469 1 97.06 112 ALA A O 1
ATOM 805 N N . LEU A 1 113 ? -4.215 8.922 14.133 1 95.12 113 LEU A N 1
ATOM 806 C CA . LEU A 1 113 ? -2.828 9.086 14.547 1 95.12 113 LEU A CA 1
ATOM 807 C C . LEU A 1 113 ? -2.734 9.258 16.062 1 95.12 113 LEU A C 1
ATOM 809 O O . LEU A 1 113 ? -3.506 10.016 16.656 1 95.12 113 LEU A O 1
ATOM 813 N N . ASP A 1 114 ? -1.795 8.578 16.594 1 92.31 114 ASP A N 1
ATOM 814 C CA . ASP A 1 114 ? -1.639 8.633 18.047 1 92.31 114 ASP A CA 1
ATOM 815 C C . ASP A 1 114 ? -1.274 10.039 18.516 1 92.31 114 ASP A C 1
ATOM 817 O O . ASP A 1 114 ? -0.229 10.57 18.141 1 92.31 114 ASP A O 1
ATOM 821 N N . ALA A 1 115 ? -2.135 10.648 19.312 1 88.69 115 ALA A N 1
ATOM 822 C CA . ALA A 1 115 ? -1.902 11.969 19.891 1 88.69 115 ALA A CA 1
ATOM 823 C C . ALA A 1 115 ? -1.562 11.859 21.375 1 88.69 115 ALA A C 1
ATOM 825 O O . ALA A 1 115 ? -1.756 12.812 22.125 1 88.69 115 ALA A O 1
ATOM 826 N N . ARG A 1 116 ? -1.252 10.719 21.812 1 86.19 116 ARG A N 1
ATOM 827 C CA . ARG A 1 116 ? -0.875 10.406 23.188 1 86.19 116 ARG A CA 1
ATOM 828 C C . ARG A 1 116 ? -2.08 10.5 24.125 1 86.19 116 ARG A C 1
ATOM 830 O O . ARG A 1 116 ? -3.133 11.008 23.734 1 86.19 116 ARG A O 1
ATOM 837 N N . ARG A 1 117 ? -1.941 9.867 25.297 1 88.75 117 ARG A N 1
ATOM 838 C CA . ARG A 1 117 ? -2.914 9.891 26.391 1 88.75 117 ARG A CA 1
ATOM 839 C C . ARG A 1 117 ? -4.289 9.453 25.906 1 88.75 117 ARG A C 1
ATOM 841 O O . ARG A 1 117 ? -5.285 10.141 26.141 1 88.75 117 ARG A O 1
ATOM 848 N N . ALA A 1 118 ? -4.316 8.461 25.172 1 88.38 118 ALA A N 1
ATOM 849 C CA . ALA A 1 118 ? -5.535 7.82 24.688 1 88.38 118 ALA A CA 1
ATOM 850 C C . ALA A 1 118 ? -6.324 8.758 23.781 1 88.38 118 ALA A C 1
ATOM 852 O O . ALA A 1 118 ? -7.551 8.664 23.688 1 88.38 118 ALA A O 1
ATOM 853 N N . GLN A 1 119 ? -5.594 9.688 23.234 1 93.44 119 GLN A N 1
ATOM 854 C CA . GLN A 1 119 ? -6.172 10.57 22.219 1 93.44 119 GLN A CA 1
ATOM 855 C C . GLN A 1 119 ? -5.594 10.266 20.844 1 93.44 119 GLN A C 1
ATOM 857 O O . GLN A 1 119 ? -4.484 9.734 20.719 1 93.44 119 GLN A O 1
ATOM 862 N N . VAL A 1 120 ? -6.445 10.594 19.844 1 95.56 120 VAL A N 1
ATOM 863 C CA . VAL A 1 120 ? -5.996 10.414 18.469 1 95.56 120 VAL A CA 1
ATOM 864 C C . VAL A 1 120 ? -6.387 11.641 17.641 1 95.56 120 VAL A C 1
ATOM 866 O O . VAL A 1 120 ? -7.461 12.211 17.828 1 95.56 120 VAL A O 1
ATOM 869 N N . TYR A 1 121 ? -5.465 12.055 16.781 1 94.56 121 TYR A N 1
ATOM 870 C CA . TYR A 1 121 ? -5.922 12.852 15.656 1 94.56 121 TYR A CA 1
ATOM 871 C C . TYR A 1 121 ? -6.734 12.008 14.68 1 94.56 121 TYR A C 1
ATOM 873 O O . TYR A 1 121 ? -6.27 10.961 14.219 1 94.56 121 TYR A O 1
ATOM 881 N N . SER A 1 122 ? -7.977 12.453 14.352 1 96.75 122 SER A N 1
ATOM 882 C CA . SER A 1 122 ? -8.773 11.516 13.562 1 96.75 122 SER A CA 1
ATOM 883 C C . SER A 1 122 ? -9.648 12.258 12.547 1 96.75 122 SER A C 1
ATOM 885 O O . SER A 1 122 ? -9.992 13.422 12.75 1 96.75 122 SER A O 1
ATOM 887 N N . ALA A 1 123 ? -9.898 11.633 11.508 1 97.38 123 ALA A N 1
ATOM 888 C CA . ALA A 1 123 ? -10.867 11.945 10.469 1 97.38 123 ALA A CA 1
ATOM 889 C C . ALA A 1 123 ? -11.391 10.68 9.797 1 97.38 123 ALA A C 1
ATOM 891 O O . ALA A 1 123 ? -10.789 9.609 9.914 1 97.38 123 ALA A O 1
ATOM 892 N N . ALA A 1 124 ? -12.539 10.75 9.219 1 98.31 124 ALA A N 1
ATOM 893 C CA . ALA A 1 124 ? -13.109 9.602 8.516 1 98.31 124 ALA A CA 1
ATOM 894 C C . ALA A 1 124 ? -13.461 9.953 7.074 1 98.31 124 ALA A C 1
ATOM 896 O O . ALA A 1 124 ? -13.82 11.094 6.777 1 98.31 124 ALA A O 1
ATOM 897 N N . PHE A 1 125 ? -13.359 8.977 6.227 1 97.75 125 PHE A N 1
ATOM 898 C CA . PHE A 1 125 ? -13.586 9.172 4.801 1 97.75 125 PHE A CA 1
ATOM 899 C C . PHE A 1 125 ? -14.383 8.016 4.211 1 97.75 125 PHE A C 1
ATOM 901 O O . PHE A 1 125 ? -14.227 6.871 4.633 1 97.75 125 PHE A O 1
ATOM 908 N N . ASP A 1 126 ? -15.227 8.359 3.242 1 96.06 126 ASP A N 1
ATOM 909 C CA . ASP A 1 126 ? -15.812 7.332 2.387 1 96.06 126 ASP A CA 1
ATOM 910 C C . ASP A 1 126 ? -14.781 6.777 1.408 1 96.06 126 ASP A C 1
ATOM 912 O O . ASP A 1 126 ? -14.125 7.539 0.691 1 96.06 126 ASP A O 1
ATOM 916 N N . LEU A 1 127 ? -14.625 5.539 1.359 1 93.31 127 LEU A N 1
ATOM 917 C CA . LEU A 1 127 ? -13.539 4.957 0.57 1 93.31 127 LEU A CA 1
ATOM 918 C C . LEU A 1 127 ? -13.812 5.113 -0.922 1 93.31 127 LEU A C 1
ATOM 920 O O . LEU A 1 127 ? -12.898 5.375 -1.701 1 93.31 127 LEU A O 1
ATOM 924 N N . ALA A 1 128 ? -15.047 4.953 -1.317 1 89 128 ALA A N 1
ATOM 925 C CA . ALA A 1 128 ? -15.391 4.965 -2.736 1 89 128 ALA A CA 1
ATOM 926 C C . ALA A 1 128 ? -15.352 6.383 -3.299 1 89 128 ALA A C 1
ATOM 928 O O . ALA A 1 128 ? -14.852 6.602 -4.402 1 89 128 ALA A O 1
ATOM 929 N N . THR A 1 129 ? -15.82 7.367 -2.535 1 89.56 129 THR A N 1
ATOM 930 C CA . THR A 1 129 ? -15.961 8.719 -3.055 1 89.56 129 THR A CA 1
ATOM 931 C C . THR A 1 129 ? -14.852 9.625 -2.521 1 89.56 129 THR A C 1
ATOM 933 O O . THR A 1 129 ? -14.641 10.727 -3.031 1 89.56 129 THR A O 1
ATOM 936 N N . HIS A 1 130 ? -14.164 9.227 -1.423 1 90.44 130 HIS A N 1
ATOM 937 C CA . HIS A 1 130 ? -13.117 9.977 -0.737 1 90.44 130 HIS A CA 1
ATOM 938 C C . HIS A 1 130 ? -13.688 11.203 -0.041 1 90.44 130 HIS A C 1
ATOM 940 O O . HIS A 1 130 ? -12.938 12.094 0.367 1 90.44 130 HIS A O 1
ATOM 946 N N . GLN A 1 131 ? -14.977 11.203 0.036 1 94.19 131 GLN A N 1
ATOM 947 C CA . GLN A 1 131 ? -15.617 12.289 0.77 1 94.19 131 GLN A CA 1
ATOM 948 C C . GLN A 1 131 ? -15.281 12.219 2.258 1 94.19 131 GLN A C 1
ATOM 950 O O . GLN A 1 131 ? -15.289 11.141 2.852 1 94.19 131 GLN A O 1
ATOM 955 N N . ARG A 1 132 ? -14.977 13.367 2.801 1 96.12 132 ARG A N 1
ATOM 956 C CA . ARG A 1 132 ? -14.734 13.453 4.238 1 96.12 132 ARG A CA 1
ATOM 957 C C . ARG A 1 132 ? -16.031 13.336 5.02 1 96.12 132 ARG A C 1
ATOM 959 O O . ARG A 1 132 ? -16.984 14.078 4.762 1 96.12 132 ARG A O 1
ATOM 966 N N . LEU A 1 133 ? -16.078 12.453 5.938 1 97.19 133 LEU A N 1
ATOM 967 C CA . LEU A 1 133 ? -17.281 12.188 6.715 1 97.19 133 LEU A CA 1
ATOM 968 C C . LEU A 1 133 ? -17.172 12.781 8.117 1 97.19 133 LEU A C 1
ATOM 970 O O . LEU A 1 133 ? -18.172 13.008 8.781 1 97.19 133 LEU A O 1
ATOM 974 N N . MET A 1 134 ? -15.953 12.93 8.594 1 95.12 134 MET A N 1
ATOM 975 C CA . MET A 1 134 ? -15.617 13.523 9.883 1 95.12 134 MET A CA 1
ATOM 976 C C . MET A 1 134 ? -14.398 14.43 9.766 1 95.12 134 MET A C 1
ATOM 978 O O . MET A 1 134 ? -13.359 14.008 9.258 1 95.12 134 MET A O 1
ATOM 982 N N . GLU A 1 135 ? -14.484 15.633 10.219 1 92.06 135 GLU A N 1
ATOM 983 C CA . GLU A 1 135 ? -13.398 16.594 10.094 1 92.06 135 GLU A CA 1
ATOM 984 C C . GLU A 1 135 ? -12.227 16.234 11.008 1 92.06 135 GLU A C 1
ATOM 986 O O . GLU A 1 135 ? -12.406 15.508 11.992 1 92.06 135 GLU A O 1
ATOM 991 N N . ASP A 1 136 ? -11.086 16.766 10.648 1 91.62 136 ASP A N 1
ATOM 992 C CA . ASP A 1 136 ? -9.891 16.547 11.461 1 91.62 136 ASP A CA 1
ATOM 993 C C . ASP A 1 136 ? -10.062 17.109 12.859 1 91.62 136 ASP A C 1
ATOM 995 O O . ASP A 1 136 ? -10.523 18.25 13.023 1 91.62 136 ASP A O 1
ATOM 999 N N . ASP A 1 137 ? -9.75 16.312 13.828 1 90.44 137 ASP A N 1
ATOM 1000 C CA . ASP A 1 137 ? -9.742 16.797 15.211 1 90.44 137 ASP A CA 1
ATOM 1001 C C . ASP A 1 137 ? -8.961 15.852 16.125 1 90.44 137 ASP A C 1
ATOM 1003 O O . ASP A 1 137 ? -8.734 14.688 15.766 1 90.44 137 ASP A O 1
ATOM 1007 N N . ALA A 1 138 ? -8.516 16.406 17.156 1 92.06 138 ALA A N 1
ATOM 1008 C CA . ALA A 1 138 ? -8.023 15.57 18.25 1 92.06 138 ALA A CA 1
ATOM 1009 C C . ALA A 1 138 ? -9.164 15.117 19.156 1 92.06 138 ALA A C 1
ATOM 1011 O O . ALA A 1 138 ? -9.984 15.93 19.594 1 92.06 138 ALA A O 1
ATOM 1012 N N . ARG A 1 139 ? -9.242 13.867 19.344 1 93.31 139 ARG A N 1
ATOM 1013 C CA . ARG A 1 139 ? -10.344 13.305 20.109 1 93.31 139 ARG A CA 1
ATOM 1014 C C . ARG A 1 139 ? -9.867 12.172 21.016 1 93.31 139 ARG A C 1
ATOM 1016 O O . ARG A 1 139 ? -8.898 11.477 20.688 1 93.31 139 ARG A O 1
ATOM 1023 N N . ALA A 1 140 ? -10.562 12.148 22.172 1 95.5 140 ALA A N 1
ATOM 1024 C CA . ALA A 1 140 ? -10.398 10.898 22.906 1 95.5 140 ALA A CA 1
ATOM 1025 C C . ALA A 1 140 ? -10.945 9.711 22.125 1 95.5 140 ALA A C 1
ATOM 1027 O O . ALA A 1 140 ? -11.984 9.828 21.453 1 95.5 140 ALA A O 1
ATOM 1028 N N . VAL A 1 141 ? -10.305 8.602 22.234 1 96.75 141 VAL A N 1
ATOM 1029 C CA . VAL A 1 141 ? -10.758 7.398 21.547 1 96.75 141 VAL A CA 1
ATOM 1030 C C . VAL A 1 141 ? -12.211 7.102 21.922 1 96.75 141 VAL A C 1
ATOM 1032 O O . VAL A 1 141 ? -13.008 6.68 21.078 1 96.75 141 VAL A O 1
ATOM 1035 N N . ASP A 1 142 ? -12.523 7.434 23.125 1 96.75 142 ASP A N 1
ATOM 1036 C CA . ASP A 1 142 ? -13.875 7.191 23.625 1 96.75 142 ASP A CA 1
ATOM 1037 C C . ASP A 1 142 ? -14.898 8.039 22.875 1 96.75 142 ASP A C 1
ATOM 1039 O O . ASP A 1 142 ? -16.047 7.641 22.719 1 96.75 142 ASP A O 1
ATOM 1043 N N . ASP A 1 143 ? -14.469 9.141 22.391 1 96.31 143 ASP A N 1
ATOM 1044 C CA . ASP A 1 143 ? -15.375 10.086 21.734 1 96.31 143 ASP A CA 1
ATOM 1045 C C . ASP A 1 143 ? -15.703 9.625 20.312 1 96.31 143 ASP A C 1
ATOM 1047 O O . ASP A 1 143 ? -16.562 10.219 19.656 1 96.31 143 ASP A O 1
ATOM 1051 N N . LEU A 1 144 ? -15.094 8.547 19.938 1 97.19 144 LEU A N 1
ATOM 1052 C CA . LEU A 1 144 ? -15.352 8.016 18.594 1 97.19 144 LEU A CA 1
ATOM 1053 C C . LEU A 1 144 ? -16.5 7.02 18.625 1 97.19 144 LEU A C 1
ATOM 1055 O O . LEU A 1 144 ? -16.906 6.504 17.578 1 97.19 144 LEU A O 1
ATOM 1059 N N . ALA A 1 145 ? -17.062 6.781 19.75 1 97.19 145 ALA A N 1
ATOM 1060 C CA . ALA A 1 145 ? -18.062 5.73 19.969 1 97.19 145 ALA A CA 1
ATOM 1061 C C . ALA A 1 145 ? -19.281 5.945 19.062 1 97.19 145 ALA A C 1
ATOM 1063 O O . ALA A 1 145 ? -19.719 5.023 18.375 1 97.19 145 ALA A O 1
ATOM 1064 N N . ASP A 1 146 ? -19.766 7.141 19.078 1 96.44 146 ASP A N 1
ATOM 1065 C CA . ASP A 1 146 ? -20.969 7.426 18.312 1 96.44 146 ASP A CA 1
ATOM 1066 C C . ASP A 1 146 ? -20.75 7.145 16.828 1 96.44 146 ASP A C 1
ATOM 1068 O O . ASP A 1 146 ? -21.609 6.551 16.172 1 96.44 146 ASP A O 1
ATOM 1072 N N . PHE A 1 147 ? -19.672 7.582 16.328 1 97.56 147 PHE A N 1
ATOM 1073 C CA . PHE A 1 147 ? -19.375 7.379 14.922 1 97.56 147 PHE A CA 1
ATOM 1074 C C . PHE A 1 147 ? -19.203 5.898 14.617 1 97.56 147 PHE A C 1
ATOM 1076 O O . PHE A 1 147 ? -19.766 5.387 13.648 1 97.56 147 PHE A O 1
ATOM 1083 N N . ALA A 1 148 ? -18.406 5.16 15.398 1 97.38 148 ALA A N 1
ATOM 1084 C CA . ALA A 1 148 ? -18.078 3.754 15.172 1 97.38 148 ALA A CA 1
ATOM 1085 C C . ALA A 1 148 ? -19.344 2.889 15.258 1 97.38 148 ALA A C 1
ATOM 1087 O O . ALA A 1 148 ? -19.5 1.94 14.492 1 97.38 148 ALA A O 1
ATOM 1088 N N . GLU A 1 149 ? -20.219 3.236 16.141 1 96.38 149 GLU A N 1
ATOM 1089 C CA . GLU A 1 149 ? -21.406 2.418 16.406 1 96.38 149 GLU A CA 1
ATOM 1090 C C . GLU A 1 149 ? -22.5 2.678 15.375 1 96.38 149 GLU A C 1
ATOM 1092 O O . GLU A 1 149 ? -23.344 1.818 15.125 1 96.38 149 GLU A O 1
ATOM 1097 N N . ASN A 1 150 ? -22.422 3.834 14.734 1 94.88 150 ASN A N 1
ATOM 1098 C CA . ASN A 1 150 ? -23.531 4.207 13.875 1 94.88 150 ASN A CA 1
ATOM 1099 C C . ASN A 1 150 ? -23.109 4.316 12.414 1 94.88 150 ASN A C 1
ATOM 1101 O O . ASN A 1 150 ? -23.891 4.746 11.562 1 94.88 150 ASN A O 1
ATOM 1105 N N . CYS A 1 151 ? -21.906 3.939 12.188 1 92.94 151 CYS A N 1
ATOM 1106 C CA . CYS A 1 151 ? -21.438 3.979 10.812 1 92.94 151 CYS A CA 1
ATOM 1107 C C . CYS A 1 151 ? -22.266 3.033 9.93 1 92.94 151 CYS A C 1
ATOM 1109 O O . CYS A 1 151 ? -22.391 1.849 10.242 1 92.94 151 CYS A O 1
ATOM 1111 N N . LYS A 1 152 ? -22.781 3.512 8.875 1 89.75 152 LYS A N 1
ATOM 1112 C CA . LYS A 1 152 ? -23.688 2.74 8.023 1 89.75 152 LYS A CA 1
ATOM 1113 C C . LYS A 1 152 ? -22.906 1.743 7.164 1 89.75 152 LYS A C 1
ATOM 1115 O O . LYS A 1 152 ? -23.359 0.614 6.957 1 89.75 152 LYS A O 1
ATOM 1120 N N . LYS A 1 153 ? -21.828 2.17 6.668 1 93.62 153 LYS A N 1
ATOM 1121 C CA . LYS A 1 153 ? -20.969 1.298 5.875 1 93.62 153 LYS A CA 1
ATOM 1122 C C . LYS A 1 153 ? -19.906 0.619 6.746 1 93.62 153 LYS A C 1
ATOM 1124 O O . LYS A 1 153 ? -19.578 1.117 7.824 1 93.62 153 LYS A O 1
ATOM 1129 N N . PRO A 1 154 ? -19.422 -0.502 6.305 1 95.44 154 PRO A N 1
ATOM 1130 C CA . PRO A 1 154 ? -18.328 -1.113 7.07 1 95.44 154 PRO A CA 1
ATOM 1131 C C . PRO A 1 154 ? -17.188 -0.138 7.352 1 95.44 154 PRO A C 1
ATOM 1133 O O . PRO A 1 154 ? -16.891 0.728 6.523 1 95.44 154 PRO A O 1
ATOM 1136 N N . LEU A 1 155 ? -16.609 -0.386 8.523 1 97.44 155 LEU A N 1
ATOM 1137 C CA . LEU A 1 155 ? -15.617 0.554 9.039 1 97.44 155 LEU A CA 1
ATOM 1138 C C . LEU A 1 155 ? -14.305 -0.155 9.352 1 97.44 155 LEU A C 1
ATOM 1140 O O . LEU A 1 155 ? -14.305 -1.283 9.852 1 97.44 155 LEU A O 1
ATOM 1144 N N . PHE A 1 156 ? -13.164 0.519 9.031 1 97.75 156 PHE A N 1
ATOM 1145 C CA . PHE A 1 156 ? -11.883 0.046 9.547 1 97.75 156 PHE A CA 1
ATOM 1146 C C . PHE A 1 156 ? -10.984 1.217 9.922 1 97.75 156 PHE A C 1
ATOM 1148 O O . PHE A 1 156 ? -11.281 2.367 9.586 1 97.75 156 PHE A O 1
ATOM 1155 N N . PHE A 1 157 ? -9.969 0.954 10.695 1 98.31 157 PHE A N 1
ATOM 1156 C CA . PHE A 1 157 ? -9.086 1.978 11.25 1 98.31 157 PHE A CA 1
ATOM 1157 C C . PHE A 1 157 ? -7.68 1.848 10.68 1 98.31 157 PHE A C 1
ATOM 1159 O O . PHE A 1 157 ? -7.176 0.736 10.516 1 98.31 157 PHE A O 1
ATOM 1166 N N . VAL A 1 158 ? -7.09 3.01 10.383 1 98 158 VAL A N 1
ATOM 1167 C CA . VAL A 1 158 ? -5.707 2.992 9.906 1 98 158 VAL A CA 1
ATOM 1168 C C . VAL A 1 158 ? -4.91 4.098 10.594 1 98 158 VAL A C 1
ATOM 1170 O O . VAL A 1 158 ? -5.488 4.98 11.242 1 98 158 VAL A O 1
ATOM 1173 N N . GLY A 1 159 ? -3.605 4.047 10.445 1 97 159 GLY A N 1
ATOM 1174 C CA . GLY A 1 159 ? -2.697 4.961 11.117 1 97 159 GLY A CA 1
ATOM 1175 C C . GLY A 1 159 ? -2.061 4.367 12.359 1 97 159 GLY A C 1
ATOM 1176 O O . GLY A 1 159 ? -2.418 3.268 12.781 1 97 159 GLY A O 1
ATOM 1177 N N . ASP A 1 160 ? -1.152 5.121 13 1 94 160 ASP A N 1
ATOM 1178 C CA . ASP A 1 160 ? -0.419 4.586 14.148 1 94 160 ASP A CA 1
ATOM 1179 C C . ASP A 1 160 ? -1.271 4.629 15.414 1 94 160 ASP A C 1
ATOM 1181 O O . ASP A 1 160 ? -0.872 4.102 16.453 1 94 160 ASP A O 1
ATOM 1185 N N . GLY A 1 161 ? -2.447 5.227 15.32 1 95.81 161 GLY A N 1
ATOM 1186 C CA . GLY A 1 161 ? -3.418 5.176 16.406 1 95.81 161 GLY A CA 1
ATOM 1187 C C . GLY A 1 161 ? -4.504 4.145 16.188 1 95.81 161 GLY A C 1
ATOM 1188 O O . GLY A 1 161 ? -5.426 4.016 17 1 95.81 161 GLY A O 1
ATOM 1189 N N . ALA A 1 162 ? -4.43 3.408 15.156 1 97.12 162 ALA A N 1
ATOM 1190 C CA . ALA A 1 162 ? -5.469 2.451 14.789 1 97.12 162 ALA A CA 1
ATOM 1191 C C . ALA A 1 162 ? -5.637 1.383 15.867 1 97.12 162 ALA A C 1
ATOM 1193 O O . ALA A 1 162 ? -6.758 0.949 16.141 1 97.12 162 ALA A O 1
ATOM 1194 N N . ALA A 1 163 ? -4.527 0.976 16.422 1 96.12 163 ALA A N 1
ATOM 1195 C CA . ALA A 1 163 ? -4.582 -0.067 17.438 1 96.12 163 ALA A CA 1
ATOM 1196 C C . ALA A 1 163 ? -5.453 0.363 18.625 1 96.12 163 ALA A C 1
ATOM 1198 O O . ALA A 1 163 ? -6.195 -0.447 19.172 1 96.12 163 ALA A O 1
ATOM 1199 N N . LEU A 1 164 ? -5.352 1.598 19 1 96.75 164 LEU A N 1
ATOM 1200 C CA . LEU A 1 164 ? -6.176 2.131 20.078 1 96.75 164 LEU A CA 1
ATOM 1201 C C . LEU A 1 164 ? -7.656 2.027 19.734 1 96.75 164 LEU A C 1
ATOM 1203 O O . LEU A 1 164 ? -8.469 1.656 20.594 1 96.75 164 LEU A O 1
ATOM 1207 N N . CYS A 1 165 ? -7.953 2.328 18.531 1 98 165 CYS A N 1
ATOM 1208 C CA . CYS A 1 165 ? -9.336 2.268 18.078 1 98 165 CYS A CA 1
ATOM 1209 C C . CYS A 1 165 ? -9.836 0.827 18.031 1 98 165 CYS A C 1
ATOM 1211 O O . CYS A 1 165 ? -10.945 0.532 18.469 1 98 165 CYS A O 1
ATOM 1213 N N . TYR A 1 166 ? -9 -0.041 17.516 1 97.56 166 TYR A N 1
ATOM 1214 C CA . TYR A 1 166 ? -9.398 -1.441 17.406 1 97.56 166 TYR A CA 1
ATOM 1215 C C . TYR A 1 166 ? -9.578 -2.062 18.797 1 97.56 166 TYR A C 1
ATOM 1217 O O . TYR A 1 166 ? -10.461 -2.902 18.984 1 97.56 166 TYR A O 1
ATOM 1225 N N . ASN A 1 167 ? -8.688 -1.733 19.703 1 97.19 167 ASN A N 1
ATOM 1226 C CA . ASN A 1 167 ? -8.812 -2.256 21.062 1 97.19 167 ASN A CA 1
ATOM 1227 C C . ASN A 1 167 ? -10.195 -1.97 21.641 1 97.19 167 ASN A C 1
ATOM 1229 O O . ASN A 1 167 ? -10.75 -2.795 22.375 1 97.19 167 ASN A O 1
ATOM 1233 N N . LYS A 1 168 ? -10.711 -0.895 21.266 1 96.94 168 LYS A N 1
ATOM 1234 C CA . LYS A 1 168 ? -11.969 -0.468 21.859 1 96.94 168 LYS A CA 1
ATOM 1235 C C . LYS A 1 168 ? -13.156 -0.887 21 1 96.94 168 LYS A C 1
ATOM 1237 O O . LYS A 1 168 ? -14.203 -1.284 21.516 1 96.94 168 LYS A O 1
ATOM 1242 N N . TYR A 1 169 ? -13 -0.771 19.672 1 97.69 169 TYR A N 1
ATOM 1243 C CA . TYR A 1 169 ? -14.164 -0.869 18.812 1 97.69 169 TYR A CA 1
ATOM 1244 C C . TYR A 1 169 ? -14.023 -2.031 17.828 1 97.69 169 TYR A C 1
ATOM 1246 O O . TYR A 1 169 ? -14.891 -2.242 16.984 1 97.69 169 TYR A O 1
ATOM 1254 N N . GLY A 1 170 ? -12.984 -2.793 17.906 1 96.88 170 GLY A N 1
ATOM 1255 C CA . GLY A 1 170 ? -12.672 -3.822 16.922 1 96.88 170 GLY A CA 1
ATOM 1256 C C . GLY A 1 170 ? -13.719 -4.918 16.859 1 96.88 170 GLY A C 1
ATOM 1257 O O . GLY A 1 170 ? -13.852 -5.594 15.836 1 96.88 170 GLY A O 1
ATOM 1258 N N . GLN A 1 171 ? -14.492 -5.074 17.891 1 96.06 171 GLN A N 1
ATOM 1259 C CA . GLN A 1 171 ? -15.445 -6.172 17.969 1 96.06 171 GLN A CA 1
ATOM 1260 C C . GLN A 1 171 ? -16.844 -5.715 17.547 1 96.06 171 GLN A C 1
ATOM 1262 O O . GLN A 1 171 ? -17.766 -6.523 17.484 1 96.06 171 GLN A O 1
ATOM 1267 N N . LEU A 1 172 ? -17 -4.48 17.266 1 96.25 172 LEU A N 1
ATOM 1268 C CA . LEU A 1 172 ? -18.297 -3.979 16.828 1 96.25 172 LEU A CA 1
ATOM 1269 C C . LEU A 1 172 ? -18.703 -4.586 15.484 1 96.25 172 LEU A C 1
ATOM 1271 O O . LEU A 1 172 ? -17.859 -4.75 14.594 1 96.25 172 LEU A O 1
ATOM 1275 N N . PRO A 1 173 ? -19.984 -4.863 15.406 1 94.25 173 PRO A N 1
ATOM 1276 C CA . PRO A 1 173 ? -20.438 -5.301 14.078 1 94.25 173 PRO A CA 1
ATOM 1277 C C . PRO A 1 173 ? -20.172 -4.262 12.992 1 94.25 173 PRO A C 1
ATOM 1279 O O . PRO A 1 173 ? -20.359 -3.064 13.219 1 94.25 173 PRO A O 1
ATOM 1282 N N . GLY A 1 174 ? -19.688 -4.73 11.922 1 94.06 174 GLY A N 1
ATOM 1283 C CA . GLY A 1 174 ? -19.438 -3.826 10.812 1 94.06 174 GLY A CA 1
ATOM 1284 C C . GLY A 1 174 ? -18 -3.338 10.742 1 94.06 174 GLY A C 1
ATOM 1285 O O . GLY A 1 174 ? -17.594 -2.74 9.75 1 94.06 174 GLY A O 1
ATOM 1286 N N . VAL A 1 175 ? -17.297 -3.539 11.836 1 96.81 175 VAL A N 1
ATOM 1287 C CA . VAL A 1 175 ? -15.891 -3.172 11.82 1 96.81 175 VAL A CA 1
ATOM 1288 C C . VAL A 1 175 ? -15.07 -4.297 11.188 1 96.81 175 VAL A C 1
ATOM 1290 O O . VAL A 1 175 ? -15.172 -5.453 11.602 1 96.81 175 VAL A O 1
ATOM 1293 N N . LEU A 1 176 ? -14.336 -3.924 10.188 1 95.88 176 LEU A N 1
ATOM 1294 C CA . LEU A 1 176 ? -13.523 -4.887 9.453 1 95.88 176 LEU A CA 1
ATOM 1295 C C . LEU A 1 176 ? -12.102 -4.93 10.008 1 95.88 176 LEU A C 1
ATOM 1297 O O . LEU A 1 176 ? -11.539 -3.891 10.352 1 95.88 176 LEU A O 1
ATOM 1301 N N . PRO A 1 177 ? -11.562 -6.09 10.078 1 94.06 177 PRO A N 1
ATOM 1302 C CA . PRO A 1 177 ? -10.164 -6.18 10.484 1 94.06 177 PRO A CA 1
ATOM 1303 C C . PRO A 1 177 ? -9.195 -5.723 9.391 1 94.06 177 PRO A C 1
ATOM 1305 O O . PRO A 1 177 ? -9.445 -5.957 8.211 1 94.06 177 PRO A O 1
ATOM 1308 N N . VAL A 1 178 ? -8.117 -5.113 9.805 1 95.38 178 VAL A N 1
ATOM 1309 C CA . VAL A 1 178 ? -7.027 -4.723 8.914 1 95.38 178 VAL A CA 1
ATOM 1310 C C . VAL A 1 178 ? -5.699 -5.227 9.469 1 95.38 178 VAL A C 1
ATOM 1312 O O . VAL A 1 178 ? -5.371 -4.996 10.633 1 95.38 178 VAL A O 1
ATOM 1315 N N . PRO A 1 179 ? -4.977 -5.934 8.57 1 95.5 179 PRO A N 1
ATOM 1316 C CA . PRO A 1 179 ? -3.637 -6.289 9.039 1 95.5 179 PRO A CA 1
ATOM 1317 C C . PRO A 1 179 ? -2.809 -5.07 9.438 1 95.5 179 PRO A C 1
ATOM 1319 O O . PRO A 1 179 ? -2.76 -4.082 8.703 1 95.5 179 PRO A O 1
ATOM 1322 N N . PRO A 1 180 ? -2.168 -5.156 10.555 1 96 180 PRO A N 1
ATOM 1323 C CA . PRO A 1 180 ? -1.346 -4.027 11 1 96 180 PRO A CA 1
ATOM 1324 C C . PRO A 1 180 ? -0.343 -3.578 9.938 1 96 180 PRO A C 1
ATOM 1326 O O . PRO A 1 180 ? -0.052 -2.385 9.82 1 96 180 PRO A O 1
ATOM 1329 N N . ALA A 1 181 ? 0.111 -4.461 9.117 1 96.25 181 ALA A N 1
ATOM 1330 C CA . ALA A 1 181 ? 1.099 -4.172 8.078 1 96.25 181 ALA A CA 1
ATOM 1331 C C . ALA A 1 181 ? 0.531 -3.213 7.039 1 96.25 181 ALA A C 1
ATOM 1333 O O . ALA A 1 181 ? 1.28 -2.607 6.266 1 96.25 181 ALA A O 1
ATOM 1334 N N . LEU A 1 182 ? -0.767 -3.076 7 1 96.69 182 LEU A N 1
ATOM 1335 C CA . LEU A 1 182 ? -1.396 -2.271 5.957 1 96.69 182 LEU A CA 1
ATOM 1336 C C . LEU A 1 182 ? -1.959 -0.978 6.535 1 96.69 182 LEU A C 1
ATOM 1338 O O . LEU A 1 182 ? -2.674 -0.245 5.848 1 96.69 182 LEU A O 1
ATOM 1342 N N . THR A 1 183 ? -1.635 -0.625 7.77 1 96.94 183 THR A N 1
ATOM 1343 C CA . THR A 1 183 ? -2.281 0.511 8.414 1 96.94 183 THR A CA 1
ATOM 1344 C C . THR A 1 183 ? -1.389 1.748 8.359 1 96.94 183 THR A C 1
ATOM 1346 O O . THR A 1 183 ? -1.843 2.861 8.633 1 96.94 183 THR A O 1
ATOM 1349 N N . GLY A 1 184 ? -0.176 1.607 7.965 1 95.44 184 GLY A N 1
ATOM 1350 C CA . GLY A 1 184 ? 0.774 2.705 8.055 1 95.44 184 GLY A CA 1
ATOM 1351 C C . GLY A 1 184 ? 0.64 3.701 6.918 1 95.44 184 GLY A C 1
ATOM 1352 O O . GLY A 1 184 ? -0.013 3.42 5.91 1 95.44 184 GLY A O 1
ATOM 1353 N N . GLY A 1 185 ? 1.23 4.832 7.172 1 96.06 185 GLY A N 1
ATOM 1354 C CA . GLY A 1 185 ? 1.26 5.84 6.125 1 96.06 185 GLY A CA 1
ATOM 1355 C C . GLY A 1 185 ? 2.107 5.438 4.934 1 96.06 185 GLY A C 1
ATOM 1356 O O . GLY A 1 185 ? 3.15 4.797 5.094 1 96.06 185 GLY A O 1
ATOM 1357 N N . ARG A 1 186 ? 1.646 5.812 3.768 1 97.81 186 ARG A N 1
ATOM 1358 C CA . ARG A 1 186 ? 2.338 5.508 2.52 1 97.81 186 ARG A CA 1
ATOM 1359 C C . ARG A 1 186 ? 2.672 6.781 1.75 1 97.81 186 ARG A C 1
ATOM 1361 O O . ARG A 1 186 ? 1.788 7.594 1.477 1 97.81 186 ARG A O 1
ATOM 1368 N N . ALA A 1 187 ? 3.916 6.832 1.313 1 98.56 187 ALA A N 1
ATOM 1369 C CA . ALA A 1 187 ? 4.34 8.016 0.571 1 98.56 187 ALA A CA 1
ATOM 1370 C C . ALA A 1 187 ? 3.631 8.102 -0.777 1 98.56 187 ALA A C 1
ATOM 1372 O O . ALA A 1 187 ? 3.369 9.195 -1.28 1 98.56 187 ALA A O 1
ATOM 1373 N N . ALA A 1 188 ? 3.316 6.98 -1.357 1 98.62 188 ALA A N 1
ATOM 1374 C CA . ALA A 1 188 ? 2.564 6.977 -2.609 1 98.62 188 ALA A CA 1
ATOM 1375 C C . ALA A 1 188 ? 1.221 7.68 -2.443 1 98.62 188 ALA A C 1
ATOM 1377 O O . ALA A 1 188 ? 0.75 8.359 -3.359 1 98.62 188 ALA A O 1
ATOM 1378 N N . ALA A 1 189 ? 0.604 7.488 -1.31 1 98.38 189 ALA A N 1
ATOM 1379 C CA . ALA A 1 189 ? -0.674 8.141 -1.037 1 98.38 189 ALA A CA 1
ATOM 1380 C C . ALA A 1 189 ? -0.498 9.648 -0.891 1 98.38 189 ALA A C 1
ATOM 1382 O O . ALA A 1 189 ? -1.352 10.43 -1.327 1 98.38 189 ALA A O 1
ATOM 1383 N N . VAL A 1 190 ? 0.605 10.047 -0.302 1 98.69 190 VAL A N 1
ATOM 1384 C CA . VAL A 1 190 ? 0.931 11.461 -0.243 1 98.69 190 VAL A CA 1
ATOM 1385 C C . VAL A 1 190 ? 1.069 12.023 -1.658 1 98.69 190 VAL A C 1
ATOM 1387 O O . VAL A 1 190 ? 0.551 13.102 -1.961 1 98.69 190 VAL A O 1
ATOM 1390 N N . ALA A 1 191 ? 1.733 11.297 -2.496 1 98.88 191 ALA A N 1
ATOM 1391 C CA . ALA A 1 191 ? 1.912 11.719 -3.885 1 98.88 191 ALA A CA 1
ATOM 1392 C C . ALA A 1 191 ? 0.568 11.844 -4.598 1 98.88 191 ALA A C 1
ATOM 1394 O O . ALA A 1 191 ? 0.355 12.773 -5.375 1 98.88 191 ALA A O 1
ATOM 1395 N N . LEU A 1 192 ? -0.299 10.914 -4.344 1 98.38 192 LEU A N 1
ATOM 1396 C CA . LEU A 1 192 ? -1.619 10.93 -4.965 1 98.38 192 LEU A CA 1
ATOM 1397 C C . LEU A 1 192 ? -2.387 12.188 -4.562 1 98.38 192 LEU A C 1
ATOM 1399 O O . LEU A 1 192 ? -2.947 12.875 -5.418 1 98.38 192 LEU A O 1
ATOM 1403 N N . VAL A 1 193 ? -2.391 12.469 -3.279 1 98.06 193 VAL A N 1
ATOM 1404 C CA . VAL A 1 193 ? -3.107 13.648 -2.795 1 98.06 193 VAL A CA 1
ATOM 1405 C C . VAL A 1 193 ? -2.43 14.914 -3.305 1 98.06 193 VAL A C 1
ATOM 1407 O O . VAL A 1 193 ? -3.104 15.867 -3.695 1 98.06 193 VAL A O 1
ATOM 1410 N N . ALA A 1 194 ? -1.11 14.875 -3.336 1 98.75 194 ALA A N 1
ATOM 1411 C CA . ALA A 1 194 ? -0.357 16.016 -3.855 1 98.75 194 ALA A CA 1
ATOM 1412 C C . ALA A 1 194 ? -0.733 16.312 -5.305 1 98.75 194 ALA A C 1
ATOM 1414 O O . ALA A 1 194 ? -0.912 17.469 -5.684 1 98.75 194 ALA A O 1
ATOM 1415 N N . ARG A 1 195 ? -0.811 15.297 -6.078 1 98.56 195 ARG A N 1
ATOM 1416 C CA . ARG A 1 195 ? -1.192 15.461 -7.477 1 98.56 195 ARG A CA 1
ATOM 1417 C C . ARG A 1 195 ? -2.568 16.109 -7.594 1 98.56 195 ARG A C 1
ATOM 1419 O O . ARG A 1 195 ? -2.764 17.031 -8.398 1 98.56 195 ARG A O 1
ATOM 1426 N N . ARG A 1 196 ? -3.506 15.664 -6.84 1 97.19 196 ARG A N 1
ATOM 1427 C CA . ARG A 1 196 ? -4.852 16.219 -6.848 1 97.19 196 ARG A CA 1
ATOM 1428 C C . ARG A 1 196 ? -4.824 17.703 -6.484 1 97.19 196 ARG A C 1
ATOM 1430 O O . ARG A 1 196 ? -5.512 18.516 -7.113 1 97.19 196 ARG A O 1
ATOM 1437 N N . MET A 1 197 ? -4.047 18.016 -5.48 1 97.62 197 MET A N 1
ATOM 1438 C CA . MET A 1 197 ? -3.916 19.406 -5.051 1 97.62 197 MET A CA 1
ATOM 1439 C C . MET A 1 197 ? -3.344 20.266 -6.172 1 97.62 197 MET A C 1
ATOM 1441 O O . MET A 1 197 ? -3.84 21.375 -6.426 1 97.62 197 MET A O 1
ATOM 1445 N N . ALA A 1 198 ? -2.332 19.734 -6.785 1 98.25 198 ALA A N 1
ATOM 1446 C CA . ALA A 1 198 ? -1.711 20.484 -7.879 1 98.25 198 ALA A CA 1
ATOM 1447 C C . ALA A 1 198 ? -2.703 20.719 -9.016 1 98.25 198 ALA A C 1
ATOM 1449 O O . ALA A 1 198 ? -2.775 21.828 -9.562 1 98.25 198 ALA A O 1
ATOM 1450 N N . LEU A 1 199 ? -3.434 19.703 -9.375 1 97.5 199 LEU A N 1
ATOM 1451 C CA . LEU A 1 199 ? -4.418 19.812 -10.445 1 97.5 199 LEU A CA 1
ATOM 1452 C C . LEU A 1 199 ? -5.527 20.781 -10.07 1 97.5 199 LEU A C 1
ATOM 1454 O O . LEU A 1 199 ? -6.121 21.422 -10.945 1 97.5 199 LEU A O 1
ATOM 1458 N N . ALA A 1 200 ? -5.738 20.969 -8.812 1 97.44 200 ALA A N 1
ATOM 1459 C CA . ALA A 1 200 ? -6.766 21.891 -8.32 1 97.44 200 ALA A CA 1
ATOM 1460 C C . ALA A 1 200 ? -6.188 23.281 -8.086 1 97.44 200 ALA A C 1
ATOM 1462 O O . ALA A 1 200 ? -6.875 24.172 -7.566 1 97.44 200 ALA A O 1
ATOM 1463 N N . GLY A 1 201 ? -4.93 23.469 -8.32 1 97.62 201 GLY A N 1
ATOM 1464 C CA . GLY A 1 201 ? -4.289 24.766 -8.141 1 97.62 201 GLY A CA 1
ATOM 1465 C C . GLY A 1 201 ? -3.969 25.078 -6.691 1 97.62 201 GLY A C 1
ATOM 1466 O O . GLY A 1 201 ? -3.893 26.25 -6.305 1 97.62 201 GLY A O 1
ATOM 1467 N N . GLN A 1 202 ? -3.75 24.062 -5.891 1 97.44 202 GLN A N 1
ATOM 1468 C CA . GLN A 1 202 ? -3.59 24.266 -4.453 1 97.44 202 GLN A CA 1
ATOM 1469 C C . GLN A 1 202 ? -2.143 24.047 -4.027 1 97.44 202 GLN A C 1
ATOM 1471 O O . GLN A 1 202 ? -1.83 24.078 -2.834 1 97.44 202 GLN A O 1
ATOM 1476 N N . ALA A 1 203 ? -1.281 23.766 -4.961 1 98.25 203 ALA A N 1
ATOM 1477 C CA . ALA A 1 203 ? 0.141 23.688 -4.641 1 98.25 203 ALA A CA 1
ATOM 1478 C C . ALA A 1 203 ? 0.709 25.062 -4.297 1 98.25 203 ALA A C 1
ATOM 1480 O O . ALA A 1 203 ? 0.152 26.078 -4.695 1 98.25 203 ALA A O 1
ATOM 1481 N N . VAL A 1 204 ? 1.802 25.047 -3.559 1 98.25 204 VAL A N 1
ATOM 1482 C CA . VAL A 1 204 ? 2.371 26.312 -3.082 1 98.25 204 VAL A CA 1
ATOM 1483 C C . VAL A 1 204 ? 3.863 26.344 -3.402 1 98.25 204 VAL A C 1
ATOM 1485 O O . VAL A 1 204 ? 4.477 25.312 -3.688 1 98.25 204 VAL A O 1
ATOM 1488 N N . LEU A 1 205 ? 4.363 27.5 -3.377 1 98.31 205 LEU A N 1
ATOM 1489 C CA . LEU A 1 205 ? 5.812 27.656 -3.457 1 98.31 205 LEU A CA 1
ATOM 1490 C C . LEU A 1 205 ? 6.477 27.219 -2.16 1 98.31 205 LEU A C 1
ATOM 1492 O O . LEU A 1 205 ? 5.836 27.172 -1.11 1 98.31 205 LEU A O 1
ATOM 1496 N N . PRO A 1 206 ? 7.742 26.844 -2.236 1 98.06 206 PRO A N 1
ATOM 1497 C CA . PRO A 1 206 ? 8.422 26.312 -1.054 1 98.06 206 PRO A CA 1
ATOM 1498 C C . PRO A 1 206 ? 8.344 27.25 0.145 1 98.06 206 PRO A C 1
ATOM 1500 O O . PRO A 1 206 ? 8.234 26.797 1.286 1 98.06 206 PRO A O 1
ATOM 1503 N N . GLU A 1 207 ? 8.367 28.531 -0.025 1 96.56 207 GLU A N 1
ATOM 1504 C CA . GLU A 1 207 ? 8.359 29.484 1.068 1 96.56 207 GLU A CA 1
ATOM 1505 C C . GLU A 1 207 ? 7.039 29.438 1.835 1 96.56 207 GLU A C 1
ATOM 1507 O O . GLU A 1 207 ? 6.992 29.781 3.021 1 96.56 207 GLU A O 1
ATOM 1512 N N . ALA A 1 208 ? 6.004 29.016 1.165 1 96.25 208 ALA A N 1
ATOM 1513 C CA . ALA A 1 208 ? 4.672 29 1.762 1 96.25 208 ALA A CA 1
ATOM 1514 C C . ALA A 1 208 ? 4.355 27.625 2.35 1 96.25 208 ALA A C 1
ATOM 1516 O O . ALA A 1 208 ? 3.264 27.406 2.875 1 96.25 208 ALA A O 1
ATOM 1517 N N . LEU A 1 209 ? 5.297 26.75 2.252 1 96.31 209 LEU A N 1
ATOM 1518 C CA . LEU A 1 209 ? 5.109 25.406 2.793 1 96.31 209 LEU A CA 1
ATOM 1519 C C . LEU A 1 209 ? 5.23 25.406 4.312 1 96.31 209 LEU A C 1
ATOM 1521 O O . LEU A 1 209 ? 6.316 25.625 4.855 1 96.31 209 LEU A O 1
ATOM 1525 N N . LEU A 1 210 ? 4.09 25.219 5 1 92.38 210 LEU A N 1
ATOM 1526 C CA . LEU A 1 210 ? 4.016 25.297 6.453 1 92.38 210 LEU A CA 1
ATOM 1527 C C . LEU A 1 210 ? 3.242 24.109 7.02 1 92.38 210 LEU A C 1
ATOM 1529 O O . LEU A 1 210 ? 2.383 23.547 6.344 1 92.38 210 LEU A O 1
ATOM 1533 N N . PRO A 1 211 ? 3.627 23.734 8.188 1 92.12 211 PRO A N 1
ATOM 1534 C CA . PRO A 1 211 ? 2.791 22.719 8.836 1 92.12 211 PRO A CA 1
ATOM 1535 C C . PRO A 1 211 ? 1.376 23.219 9.117 1 92.12 211 PRO A C 1
ATOM 1537 O O . PRO A 1 211 ? 1.157 24.422 9.25 1 92.12 211 PRO A O 1
ATOM 1540 N N . ASP A 1 212 ? 0.419 22.438 8.898 1 81.19 212 ASP A N 1
ATOM 1541 C CA . ASP A 1 212 ? -0.946 22.734 9.32 1 81.19 212 ASP A CA 1
ATOM 1542 C C . ASP A 1 212 ? -1.189 22.25 10.75 1 81.19 212 ASP A C 1
ATOM 1544 O O . ASP A 1 212 ? -1.499 21.078 10.977 1 81.19 212 ASP A O 1
ATOM 1548 N N . TYR A 1 213 ? -0.835 23.172 11.672 1 61.06 213 TYR A N 1
ATOM 1549 C CA . TYR A 1 213 ? -0.988 22.828 13.078 1 61.06 213 TYR A CA 1
ATOM 1550 C C . TYR A 1 213 ? -2.445 22.938 13.516 1 61.06 213 TYR A C 1
ATOM 1552 O O . TYR A 1 213 ? -2.758 22.797 14.703 1 61.06 213 TYR A O 1
ATOM 1560 N N . HIS A 1 214 ? -3.271 22.969 12.625 1 54.59 214 HIS A N 1
ATOM 1561 C CA . HIS A 1 214 ? -4.648 23.188 13.062 1 54.59 214 HIS A CA 1
ATOM 1562 C C . HIS A 1 214 ? -4.812 22.859 14.539 1 54.59 214 HIS A C 1
ATOM 1564 O O . HIS A 1 214 ? -3.826 22.75 15.273 1 54.59 214 HIS A O 1
ATOM 1570 N N . ARG A 1 215 ? -6.109 21.922 14.852 1 49.34 215 ARG A N 1
ATOM 1571 C CA . ARG A 1 215 ? -6.699 21.906 16.188 1 49.34 215 ARG A CA 1
ATOM 1572 C C . ARG A 1 215 ? -5.766 21.25 17.188 1 49.34 215 ARG A C 1
ATOM 1574 O O . ARG A 1 215 ? -5.809 20.031 17.375 1 49.34 215 ARG A O 1
ATOM 1581 N N . LEU A 1 216 ? -4.629 21.734 17.266 1 48.91 216 LEU A N 1
ATOM 1582 C CA . LEU A 1 216 ? -3.863 21.266 18.422 1 48.91 216 LEU A CA 1
ATOM 1583 C C . LEU A 1 216 ? -4.73 21.234 19.672 1 48.91 216 LEU A C 1
ATOM 1585 O O . LEU A 1 216 ? -5.633 22.062 19.828 1 48.91 216 LEU A O 1
ATOM 1589 N N . SER A 1 217 ? -4.82 20.172 20.281 1 48.47 217 SER A N 1
ATOM 1590 C CA . SER A 1 217 ? -5.48 20.25 21.578 1 48.47 217 SER A CA 1
ATOM 1591 C C . SER A 1 217 ? -5.023 21.484 22.344 1 48.47 217 SER A C 1
ATOM 1593 O O . SER A 1 217 ? -4.012 22.109 22 1 48.47 217 SER A O 1
ATOM 1595 N N . GLN A 1 218 ? -5.871 22.016 23.234 1 47.25 218 GLN A N 1
ATOM 1596 C CA . GLN A 1 218 ? -5.52 23.109 24.141 1 47.25 218 GLN A CA 1
ATOM 1597 C C . GLN A 1 218 ? -4.105 22.922 24.688 1 47.25 218 GLN A C 1
ATOM 1599 O O . GLN A 1 218 ? -3.326 23.875 24.734 1 47.25 218 GLN A O 1
ATOM 1604 N N . ALA A 1 219 ? -3.77 21.719 24.984 1 50.03 219 ALA A N 1
ATOM 1605 C CA . ALA A 1 219 ? -2.486 21.391 25.609 1 50.03 219 ALA A CA 1
ATOM 1606 C C . ALA A 1 219 ? -1.348 21.484 24.594 1 50.03 219 ALA A C 1
ATOM 1608 O O . ALA A 1 219 ? -0.275 22.016 24.906 1 50.03 219 ALA A O 1
ATOM 1609 N N . GLU A 1 220 ? -1.548 21.078 23.406 1 52.94 220 GLU A N 1
ATOM 1610 C CA . GLU A 1 220 ? -0.493 21.156 22.391 1 52.94 220 GLU A CA 1
ATOM 1611 C C . GLU A 1 220 ? -0.328 22.578 21.859 1 52.94 220 GLU A C 1
ATOM 1613 O O . GLU A 1 220 ? 0.789 23.016 21.578 1 52.94 220 GLU A O 1
ATOM 1618 N N . ARG A 1 221 ? -1.366 23.312 21.844 1 53.47 221 ARG A N 1
ATOM 1619 C CA . ARG A 1 221 ? -1.312 24.75 21.594 1 53.47 221 ARG A CA 1
ATOM 1620 C C . ARG A 1 221 ? -0.524 25.469 22.688 1 53.47 221 ARG A C 1
ATOM 1622 O O . ARG A 1 221 ? 0.289 26.344 22.406 1 53.47 221 ARG A O 1
ATOM 1629 N N . GLU A 1 222 ? -0.81 24.969 23.859 1 54.62 222 GLU A N 1
ATOM 1630 C CA . GLU A 1 222 ? -0.11 25.531 25 1 54.62 222 GLU A CA 1
ATOM 1631 C C . GLU A 1 222 ? 1.353 25.109 25.031 1 54.62 222 GLU A C 1
ATOM 1633 O O . GLU A 1 222 ? 2.236 25.906 25.344 1 54.62 222 GLU A O 1
ATOM 1638 N N . ARG A 1 223 ? 1.582 23.938 24.625 1 56.75 223 ARG A N 1
ATOM 1639 C CA . ARG A 1 223 ? 2.957 23.453 24.562 1 56.75 223 ARG A CA 1
ATOM 1640 C C . ARG A 1 223 ? 3.711 24.094 23.406 1 56.75 223 ARG A C 1
ATOM 1642 O O . ARG A 1 223 ? 4.863 24.5 23.547 1 56.75 223 ARG A O 1
ATOM 1649 N N . ALA A 1 224 ? 3.191 24.172 22.281 1 57.12 224 ALA A N 1
ATOM 1650 C CA . ALA A 1 224 ? 3.814 24.844 21.141 1 57.12 224 ALA A CA 1
ATOM 1651 C C . ALA A 1 224 ? 3.982 26.344 21.422 1 57.12 224 ALA A C 1
ATOM 1653 O O . ALA A 1 224 ? 5.012 26.938 21.094 1 57.12 224 ALA A O 1
ATOM 1654 N N . ALA A 1 225 ? 2.965 26.891 22.078 1 56.41 225 ALA A N 1
ATOM 1655 C CA . ALA A 1 225 ? 3.068 28.281 22.531 1 56.41 225 ALA A CA 1
ATOM 1656 C C . ALA A 1 225 ? 4.164 28.438 23.578 1 56.41 225 ALA A C 1
ATOM 1658 O O . ALA A 1 225 ? 4.914 29.422 23.562 1 56.41 225 ALA A O 1
ATOM 1659 N N . ARG A 1 226 ? 4.246 27.375 24.328 1 58.75 226 ARG A N 1
ATOM 1660 C CA . ARG A 1 226 ? 5.297 27.375 25.344 1 58.75 226 ARG A CA 1
ATOM 1661 C C . ARG A 1 226 ? 6.668 27.172 24.703 1 58.75 226 ARG A C 1
ATOM 1663 O O . ARG A 1 226 ? 7.633 27.859 25.062 1 58.75 226 ARG A O 1
ATOM 1670 N N . LEU A 1 227 ? 6.746 26.25 23.75 1 58.66 227 LEU A N 1
ATOM 1671 C CA . LEU A 1 227 ? 8.016 26 23.094 1 58.66 227 LEU A CA 1
ATOM 1672 C C . LEU A 1 227 ? 8.406 27.156 22.188 1 58.66 227 LEU A C 1
ATOM 1674 O O . LEU A 1 227 ? 9.578 27.547 22.141 1 58.66 227 LEU A O 1
ATOM 1678 N N . ALA A 1 228 ? 7.547 27.781 21.469 1 59.66 228 ALA A N 1
ATOM 1679 C CA . ALA A 1 228 ? 7.789 29 20.703 1 59.66 228 ALA A CA 1
ATOM 1680 C C . ALA A 1 228 ? 8.172 30.156 21.625 1 59.66 228 ALA A C 1
ATOM 1682 O O . ALA A 1 228 ? 9.055 30.953 21.297 1 59.66 228 ALA A O 1
ATOM 1683 N N . ALA A 1 229 ? 7.633 30.156 22.797 1 59.69 229 ALA A N 1
ATOM 1684 C CA . ALA A 1 229 ? 7.98 31.156 23.797 1 59.69 229 ALA A CA 1
ATOM 1685 C C . ALA A 1 229 ? 9.375 30.891 24.375 1 59.69 229 ALA A C 1
ATOM 1687 O O . ALA A 1 229 ? 10.148 31.828 24.594 1 59.69 229 ALA A O 1
ATOM 1688 N N . GLU A 1 230 ? 9.617 29.562 24.422 1 60.59 230 GLU A N 1
ATOM 1689 C CA . GLU A 1 230 ? 10.945 29.203 24.906 1 60.59 230 GLU A CA 1
ATOM 1690 C C . GLU A 1 230 ? 12.016 29.453 23.859 1 60.59 230 GLU A C 1
ATOM 1692 O O . GLU A 1 230 ? 13.117 29.891 24.188 1 60.59 230 GLU A O 1
ATOM 1697 N N . GLU A 1 231 ? 11.719 29.141 22.609 1 58.44 231 GLU A N 1
ATOM 1698 C CA . GLU A 1 231 ? 12.656 29.406 21.516 1 58.44 231 GLU A CA 1
ATOM 1699 C C . GLU A 1 231 ? 12.805 30.906 21.281 1 58.44 231 GLU A C 1
ATOM 1701 O O . GLU A 1 231 ? 13.914 31.391 21.031 1 58.44 231 GLU A O 1
ATOM 1706 N N . LYS A 1 232 ? 11.875 31.75 21.328 1 58.53 232 LYS A N 1
ATOM 1707 C CA . LYS A 1 232 ? 11.945 33.219 21.266 1 58.53 232 LYS A CA 1
ATOM 1708 C C . LYS A 1 232 ? 12.688 33.781 22.469 1 58.53 232 LYS A C 1
ATOM 1710 O O . LYS A 1 232 ? 13.453 34.75 22.328 1 58.53 232 LYS A O 1
ATOM 1715 N N . ALA A 1 233 ? 12.57 33.219 23.531 1 61.31 233 ALA A N 1
ATOM 1716 C CA . ALA A 1 233 ? 13.289 33.656 24.719 1 61.31 233 ALA A CA 1
ATOM 1717 C C . ALA A 1 233 ? 14.758 33.281 24.656 1 61.31 233 ALA A C 1
ATOM 1719 O O . ALA A 1 233 ? 15.609 33.969 25.219 1 61.31 233 ALA A O 1
ATOM 1720 N N . ALA A 1 234 ? 15.078 32.219 23.891 1 58.59 234 ALA A N 1
ATOM 1721 C CA . ALA A 1 234 ? 16.469 31.781 23.781 1 58.59 234 ALA A CA 1
ATOM 1722 C C . ALA A 1 234 ? 17.172 32.5 22.625 1 58.59 234 ALA A C 1
ATOM 1724 O O . ALA A 1 234 ? 18.391 32.375 22.453 1 58.59 234 ALA A O 1
ATOM 1725 N N . ALA A 1 235 ? 16.484 33.062 21.703 1 57.72 235 ALA A N 1
ATOM 1726 C CA . ALA A 1 235 ? 17.156 33.875 20.703 1 57.72 235 ALA A CA 1
ATOM 1727 C C . ALA A 1 235 ? 17.859 35.094 21.328 1 57.72 235 ALA A C 1
ATOM 1729 O O . ALA A 1 235 ? 17.234 35.844 22.094 1 57.72 235 ALA A O 1
ATOM 1730 N N . PRO A 1 236 ? 19.062 35.094 21.188 1 51.12 236 PRO A N 1
ATOM 1731 C CA . PRO A 1 236 ? 19.828 36.188 21.797 1 51.12 236 PRO A CA 1
ATOM 1732 C C . PRO A 1 236 ? 19.359 37.562 21.344 1 51.12 236 PRO A C 1
ATOM 1734 O O . PRO A 1 236 ? 18.906 37.719 20.203 1 51.12 236 PRO A O 1
ATOM 1737 N N . THR A 1 237 ? 18.719 38.312 22.234 1 50.69 237 THR A N 1
ATOM 1738 C CA . THR A 1 237 ? 18.609 39.75 22.031 1 50.69 237 THR A CA 1
ATOM 1739 C C . THR A 1 237 ? 19.953 40.344 21.594 1 50.69 237 THR A C 1
ATOM 1741 O O . THR A 1 237 ? 20.922 40.312 22.359 1 50.69 237 THR A O 1
ATOM 1744 N N . ASN A 1 238 ? 20.375 40.031 20.344 1 40.25 238 ASN A N 1
ATOM 1745 C CA . ASN A 1 238 ? 21.344 41.031 19.938 1 40.25 238 ASN A CA 1
ATOM 1746 C C . ASN A 1 238 ? 20.688 42.375 19.672 1 40.25 238 ASN A C 1
ATOM 1748 O O . ASN A 1 238 ? 19.625 42.438 19.062 1 40.25 238 ASN A O 1
ATOM 1752 N N . MET B 1 1 ? 8.203 -13.734 14.609 1 96.69 1 MET B N 1
ATOM 1753 C CA . MET B 1 1 ? 8.633 -14.32 13.344 1 96.69 1 MET B CA 1
ATOM 1754 C C . MET B 1 1 ? 9.086 -13.242 12.359 1 96.69 1 MET B C 1
ATOM 1756 O O . MET B 1 1 ? 8.352 -12.273 12.125 1 96.69 1 MET B O 1
ATOM 1760 N N . ASN B 1 2 ? 10.336 -13.32 11.891 1 98.62 2 ASN B N 1
ATOM 1761 C CA . ASN B 1 2 ? 10.836 -12.398 10.875 1 98.62 2 ASN B CA 1
ATOM 1762 C C . ASN B 1 2 ? 10.648 -12.961 9.469 1 98.62 2 ASN B C 1
ATOM 1764 O O . ASN B 1 2 ? 11.164 -14.031 9.141 1 98.62 2 ASN B O 1
ATOM 1768 N N . ILE B 1 3 ? 9.898 -12.203 8.656 1 98.88 3 ILE B N 1
ATOM 1769 C CA . ILE B 1 3 ? 9.555 -12.664 7.316 1 98.88 3 ILE B CA 1
ATOM 1770 C C . ILE B 1 3 ? 10.148 -11.711 6.277 1 98.88 3 ILE B C 1
ATOM 1772 O O . ILE B 1 3 ? 9.867 -10.508 6.301 1 98.88 3 ILE B O 1
ATOM 1776 N N . LEU B 1 4 ? 11.008 -12.188 5.441 1 98.88 4 LEU B N 1
ATOM 1777 C CA . LEU B 1 4 ? 11.484 -11.445 4.281 1 98.88 4 LEU B CA 1
ATOM 1778 C C . LEU B 1 4 ? 10.781 -11.922 3.01 1 98.88 4 LEU B C 1
ATOM 1780 O O . LEU B 1 4 ? 10.852 -13.102 2.658 1 98.88 4 LEU B O 1
ATOM 1784 N N . ALA B 1 5 ? 10.102 -11.008 2.34 1 98.88 5 ALA B N 1
ATOM 1785 C CA . ALA B 1 5 ? 9.328 -11.375 1.155 1 98.88 5 ALA B CA 1
ATOM 1786 C C . ALA B 1 5 ? 9.773 -10.57 -0.06 1 98.88 5 ALA B C 1
ATOM 1788 O O . ALA B 1 5 ? 10.18 -9.406 0.071 1 98.88 5 ALA B O 1
ATOM 1789 N N . VAL B 1 6 ? 9.703 -11.195 -1.219 1 98.06 6 VAL B N 1
ATOM 1790 C CA . VAL B 1 6 ? 10.031 -10.5 -2.461 1 98.06 6 VAL B CA 1
ATOM 1791 C C . VAL B 1 6 ? 8.898 -10.688 -3.467 1 98.06 6 VAL B C 1
ATOM 1793 O O . VAL B 1 6 ? 8.203 -11.711 -3.451 1 98.06 6 VAL B O 1
ATOM 1796 N N . ASP B 1 7 ? 8.648 -9.727 -4.234 1 96.75 7 ASP B N 1
ATOM 1797 C CA . ASP B 1 7 ? 7.695 -9.727 -5.34 1 96.75 7 ASP B CA 1
ATOM 1798 C C . ASP B 1 7 ? 8.391 -9.414 -6.664 1 96.75 7 ASP B C 1
ATOM 1800 O O . ASP B 1 7 ? 8.906 -8.312 -6.855 1 96.75 7 ASP B O 1
ATOM 1804 N N . THR B 1 8 ? 8.422 -10.367 -7.555 1 94.31 8 THR B N 1
ATOM 1805 C CA . THR B 1 8 ? 9.086 -10.188 -8.844 1 94.31 8 THR B CA 1
ATOM 1806 C C . THR B 1 8 ? 8.227 -10.734 -9.977 1 94.31 8 THR B C 1
ATOM 1808 O O . THR B 1 8 ? 8.719 -10.984 -11.07 1 94.31 8 THR B O 1
ATOM 1811 N N . ALA B 1 9 ? 6.988 -11.008 -9.688 1 90.25 9 ALA B N 1
ATOM 1812 C CA . ALA B 1 9 ? 6.137 -11.734 -10.625 1 90.25 9 ALA B CA 1
ATOM 1813 C C . ALA B 1 9 ? 5.664 -10.836 -11.758 1 90.25 9 ALA B C 1
ATOM 1815 O O . ALA B 1 9 ? 5.391 -11.305 -12.859 1 90.25 9 ALA B O 1
ATOM 1816 N N . GLY B 1 10 ? 5.496 -9.586 -11.5 1 86.62 10 GLY B N 1
ATOM 1817 C CA . GLY B 1 10 ? 5.012 -8.641 -12.492 1 86.62 10 GLY B CA 1
ATOM 1818 C C . GLY B 1 10 ? 6.09 -7.711 -13.008 1 86.62 10 GLY B C 1
ATOM 1819 O O . GLY B 1 10 ? 7.25 -8.109 -13.148 1 86.62 10 GLY B O 1
ATOM 1820 N N . LYS B 1 11 ? 5.676 -6.527 -13.359 1 84.81 11 LYS B N 1
ATOM 1821 C CA . LYS B 1 11 ? 6.586 -5.516 -13.883 1 84.81 11 LYS B CA 1
ATOM 1822 C C . LYS B 1 11 ? 7.406 -4.879 -12.766 1 84.81 11 LYS B C 1
ATOM 1824 O O . LYS B 1 11 ? 8.422 -4.234 -13.023 1 84.81 11 LYS B O 1
ATOM 1829 N N . THR B 1 12 ? 7.012 -5.184 -11.594 1 89.5 12 THR B N 1
ATOM 1830 C CA . THR B 1 12 ? 7.629 -4.5 -10.469 1 89.5 12 THR B CA 1
ATOM 1831 C C . THR B 1 12 ? 8.469 -5.473 -9.641 1 89.5 12 THR B C 1
ATOM 1833 O O . THR B 1 12 ? 8.266 -6.684 -9.695 1 89.5 12 THR B O 1
ATOM 1836 N N . ALA B 1 13 ? 9.461 -4.906 -9.031 1 93.94 13 ALA B N 1
ATOM 1837 C CA . ALA B 1 13 ? 10.234 -5.617 -8.016 1 93.94 13 ALA B CA 1
ATOM 1838 C C . ALA B 1 13 ? 10 -5.02 -6.633 1 93.94 13 ALA B C 1
ATOM 1840 O O . ALA B 1 13 ? 9.883 -3.799 -6.488 1 93.94 13 ALA B O 1
ATOM 1841 N N . GLY B 1 14 ? 9.898 -5.871 -5.672 1 96.56 14 GLY B N 1
ATOM 1842 C CA . GLY B 1 14 ? 9.695 -5.391 -4.316 1 96.56 14 GLY B CA 1
ATOM 1843 C C . GLY B 1 14 ? 10.305 -6.301 -3.264 1 96.56 14 GLY B C 1
ATOM 1844 O O . GLY B 1 14 ? 10.523 -7.488 -3.518 1 96.56 14 GLY B O 1
ATOM 1845 N N . VAL B 1 15 ? 10.625 -5.727 -2.148 1 98.31 15 VAL B N 1
ATOM 1846 C CA . VAL B 1 15 ? 11.117 -6.426 -0.968 1 98.31 15 VAL B CA 1
ATOM 1847 C C . VAL B 1 15 ? 10.414 -5.895 0.279 1 98.31 15 VAL B C 1
ATOM 1849 O O . VAL B 1 15 ? 10.172 -4.691 0.397 1 98.31 15 VAL B O 1
ATOM 1852 N N . ALA B 1 16 ? 10.086 -6.781 1.159 1 98.75 16 ALA B N 1
ATOM 1853 C CA . ALA B 1 16 ? 9.492 -6.379 2.432 1 98.75 16 ALA B CA 1
ATOM 1854 C C . ALA B 1 16 ? 10.039 -7.219 3.582 1 98.75 16 ALA B C 1
ATOM 1856 O O . ALA B 1 16 ? 10.367 -8.391 3.4 1 98.75 16 ALA B O 1
ATOM 1857 N N . LEU B 1 17 ? 10.172 -6.609 4.648 1 98.62 17 LEU B N 1
ATOM 1858 C CA . LEU B 1 17 ? 10.516 -7.27 5.902 1 98.62 17 LEU B CA 1
ATOM 1859 C C . LEU B 1 17 ? 9.453 -7.016 6.961 1 98.62 17 LEU B C 1
ATOM 1861 O O . LEU B 1 17 ? 9.164 -5.863 7.297 1 98.62 17 LEU B O 1
ATOM 1865 N N . MET B 1 18 ? 8.898 -8.078 7.43 1 98.5 18 MET B N 1
ATOM 1866 C CA . MET B 1 18 ? 7.836 -8.023 8.422 1 98.5 18 MET B CA 1
ATOM 1867 C C . MET B 1 18 ? 8.219 -8.797 9.68 1 98.5 18 MET B C 1
ATOM 1869 O O . MET B 1 18 ? 8.789 -9.883 9.594 1 98.5 18 MET B O 1
ATOM 1873 N N . GLN B 1 19 ? 7.992 -8.211 10.766 1 97.44 19 GLN B N 1
ATOM 1874 C CA . GLN B 1 19 ? 8.125 -8.891 12.047 1 97.44 19 GLN B CA 1
ATOM 1875 C C . GLN B 1 19 ? 6.762 -9.195 12.656 1 97.44 19 GLN B C 1
ATOM 1877 O O . GLN B 1 19 ? 6.094 -8.305 13.172 1 97.44 19 GLN B O 1
ATOM 1882 N N . ASP B 1 20 ? 6.398 -10.477 12.578 1 95.12 20 ASP B N 1
ATOM 1883 C CA . ASP B 1 20 ? 5.043 -10.898 12.914 1 95.12 20 ASP B CA 1
ATOM 1884 C C . ASP B 1 20 ? 4.012 -10.141 12.086 1 95.12 20 ASP B C 1
ATOM 1886 O O . ASP B 1 20 ? 3.969 -10.281 10.859 1 95.12 20 ASP B O 1
ATOM 1890 N N . GLU B 1 21 ? 3.301 -9.25 12.711 1 94.12 21 GLU B N 1
ATOM 1891 C CA . GLU B 1 21 ? 2.273 -8.531 11.961 1 94.12 21 GLU B CA 1
ATOM 1892 C C . GLU B 1 21 ? 2.693 -7.098 11.672 1 94.12 21 GLU B C 1
ATOM 1894 O O . GLU B 1 21 ? 1.959 -6.344 11.031 1 94.12 21 GLU B O 1
ATOM 1899 N N . ARG B 1 22 ? 3.852 -6.777 12.047 1 94.69 22 ARG B N 1
ATOM 1900 C CA . ARG B 1 22 ? 4.359 -5.418 11.891 1 94.69 22 ARG B CA 1
ATOM 1901 C C . ARG B 1 22 ? 5.266 -5.305 10.672 1 94.69 22 ARG B C 1
ATOM 1903 O O . ARG B 1 22 ? 6.25 -6.043 10.555 1 94.69 22 ARG B O 1
ATOM 1910 N N . LEU B 1 23 ? 4.953 -4.418 9.797 1 97.56 23 LEU B N 1
ATOM 1911 C CA . LEU B 1 23 ? 5.805 -4.145 8.648 1 97.56 23 LEU B CA 1
ATOM 1912 C C . LEU B 1 23 ? 6.957 -3.225 9.023 1 97.56 23 LEU B C 1
ATOM 1914 O O . LEU B 1 23 ? 6.734 -2.109 9.508 1 97.56 23 LEU B O 1
ATOM 1918 N N . LEU B 1 24 ? 8.156 -3.656 8.797 1 96.69 24 LEU B N 1
ATOM 1919 C CA . LEU B 1 24 ? 9.328 -2.859 9.141 1 96.69 24 LEU B CA 1
ATOM 1920 C C . LEU B 1 24 ? 9.828 -2.082 7.93 1 96.69 24 LEU B C 1
ATOM 1922 O O . LEU B 1 24 ? 10.281 -0.941 8.062 1 96.69 24 LEU B O 1
ATOM 1926 N N . TYR B 1 25 ? 9.734 -2.74 6.82 1 97.19 25 TYR B N 1
ATOM 1927 C CA . TYR B 1 25 ? 10.289 -2.162 5.598 1 97.19 25 TYR B CA 1
ATOM 1928 C C . TYR B 1 25 ? 9.555 -2.682 4.371 1 97.19 25 TYR B C 1
ATOM 1930 O O . TYR B 1 25 ? 9.172 -3.852 4.316 1 97.19 25 TYR B O 1
ATOM 1938 N N . GLU B 1 26 ? 9.438 -1.821 3.404 1 98.25 26 GLU B N 1
ATOM 1939 C CA . GLU B 1 26 ? 9 -2.236 2.074 1 98.25 26 GLU B CA 1
ATOM 1940 C C . GLU B 1 26 ? 9.586 -1.33 0.994 1 98.25 26 GLU B C 1
ATOM 1942 O O . GLU B 1 26 ? 9.633 -0.109 1.16 1 98.25 26 GLU B O 1
ATOM 1947 N N . CYS B 1 27 ? 9.961 -1.951 -0.031 1 97 27 CYS B N 1
ATOM 1948 C CA . CYS B 1 27 ? 10.344 -1.231 -1.239 1 97 27 CYS B CA 1
ATOM 1949 C C . CYS B 1 27 ? 9.562 -1.735 -2.447 1 97 27 CYS B C 1
ATOM 1951 O O . CYS B 1 27 ? 9.312 -2.936 -2.572 1 97 27 CYS B O 1
ATOM 1953 N N . TYR B 1 28 ? 9.078 -0.849 -3.193 1 96.81 28 TYR B N 1
ATOM 1954 C CA . TYR B 1 28 ? 8.406 -1.055 -4.473 1 96.81 28 TYR B CA 1
ATOM 1955 C C . TYR B 1 28 ? 9.141 -0.326 -5.594 1 96.81 28 TYR B C 1
ATOM 1957 O O . TYR B 1 28 ? 9.422 0.869 -5.484 1 96.81 28 TYR B O 1
ATOM 1965 N N . LEU B 1 29 ? 9.461 -1.044 -6.676 1 95.69 29 LEU B N 1
ATOM 1966 C CA . LEU B 1 29 ? 10.188 -0.447 -7.789 1 95.69 29 LEU B CA 1
ATOM 1967 C C . LEU B 1 29 ? 9.586 -0.877 -9.125 1 95.69 29 LEU B C 1
ATOM 1969 O O . LEU B 1 29 ? 9.516 -2.072 -9.422 1 95.69 29 LEU B O 1
ATOM 1973 N N . ASP B 1 30 ? 9.141 0.099 -9.805 1 92.06 30 ASP B N 1
ATOM 1974 C CA . ASP B 1 30 ? 8.711 -0.101 -11.18 1 92.06 30 ASP B CA 1
ATOM 1975 C C . ASP B 1 30 ? 9.766 0.399 -12.164 1 92.06 30 ASP B C 1
ATOM 1977 O O . ASP B 1 30 ? 9.633 1.485 -12.734 1 92.06 30 ASP B O 1
ATOM 1981 N N . 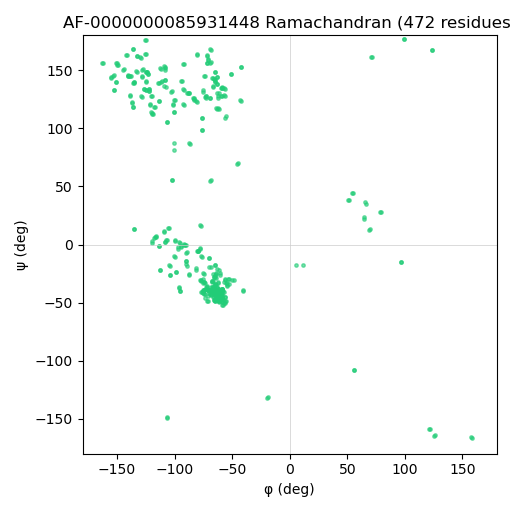GLY B 1 31 ? 11.031 -0.076 -12.078 1 71.31 31 GLY B N 1
ATOM 1982 C CA . GLY B 1 31 ? 12.164 0.478 -12.812 1 71.31 31 GLY B CA 1
ATOM 1983 C C . GLY B 1 31 ? 12.531 -0.334 -14.039 1 71.31 31 GLY B C 1
ATOM 1984 O O . GLY B 1 31 ? 12.375 -1.558 -14.047 1 71.31 31 GLY B O 1
ATOM 1985 N N . GLY B 1 32 ? 12.039 -0.317 -15.086 1 62.62 32 GLY B N 1
ATOM 1986 C CA . GLY B 1 32 ? 12.477 -0.84 -16.375 1 62.62 32 GLY B CA 1
ATOM 1987 C C . GLY B 1 32 ? 13.672 -1.766 -16.266 1 62.62 32 GLY B C 1
ATOM 1988 O O . GLY B 1 32 ? 14.039 -2.43 -17.234 1 62.62 32 GLY B O 1
ATOM 1989 N N . LEU B 1 33 ? 14.367 -1.675 -15.094 1 59.34 33 LEU B N 1
ATOM 1990 C CA . LEU B 1 33 ? 15.547 -2.523 -14.977 1 59.34 33 LEU B CA 1
ATOM 1991 C C . LEU B 1 33 ? 15.156 -3.986 -14.812 1 59.34 33 LEU B C 1
ATOM 1993 O O . LEU B 1 33 ? 14.047 -4.285 -14.359 1 59.34 33 LEU B O 1
ATOM 1997 N N . THR B 1 34 ? 16.219 -4.719 -15.102 1 68.81 34 THR B N 1
ATOM 1998 C CA . THR B 1 34 ? 15.984 -6.148 -14.945 1 68.81 34 THR B CA 1
ATOM 1999 C C . THR B 1 34 ? 15.969 -6.535 -13.469 1 68.81 34 THR B C 1
ATOM 2001 O O . THR B 1 34 ? 16.766 -6.02 -12.68 1 68.81 34 THR B O 1
ATOM 2004 N N . HIS B 1 35 ? 15.047 -7.227 -13.016 1 74.31 35 HIS B N 1
ATOM 2005 C CA . HIS B 1 35 ? 14.906 -7.727 -11.656 1 74.31 35 HIS B CA 1
ATOM 2006 C C . HIS B 1 35 ? 16.188 -8.383 -11.18 1 74.31 35 HIS B C 1
ATOM 2008 O O . HIS B 1 35 ? 16.562 -8.266 -10.008 1 74.31 35 HIS B O 1
ATOM 2014 N N . SER B 1 36 ? 16.906 -8.945 -12.055 1 73.69 36 SER B N 1
ATOM 2015 C CA . SER B 1 36 ? 18.094 -9.695 -11.703 1 73.69 36 SER B CA 1
ATOM 2016 C C . SER B 1 36 ? 19.188 -8.781 -11.141 1 73.69 36 SER B C 1
ATOM 2018 O O . SER B 1 36 ? 19.891 -9.164 -10.211 1 73.69 36 SER B O 1
ATOM 2020 N N . GLU B 1 37 ? 19.219 -7.648 -11.586 1 78.31 37 GLU B N 1
ATOM 2021 C CA . GLU B 1 37 ? 20.266 -6.715 -11.164 1 78.31 37 GLU B CA 1
ATOM 2022 C C . GLU B 1 37 ? 19.828 -5.922 -9.938 1 78.31 37 GLU B C 1
ATOM 2024 O O . GLU B 1 37 ? 20.672 -5.441 -9.172 1 78.31 37 GLU B O 1
ATOM 2029 N N . THR B 1 38 ? 18.609 -5.996 -9.711 1 86.19 38 THR B N 1
ATOM 2030 C CA . THR B 1 38 ? 18.125 -5.043 -8.727 1 86.19 38 THR B CA 1
ATOM 2031 C C . THR B 1 38 ? 17.672 -5.758 -7.453 1 86.19 38 THR B C 1
ATOM 2033 O O . THR B 1 38 ? 17.766 -5.199 -6.359 1 86.19 38 THR B O 1
ATOM 2036 N N . LEU B 1 39 ? 17.359 -6.992 -7.57 1 93.56 39 LEU B N 1
ATOM 2037 C CA . LEU B 1 39 ? 16.656 -7.637 -6.465 1 93.56 39 LEU B CA 1
ATOM 2038 C C . LEU B 1 39 ? 17.594 -7.84 -5.277 1 93.56 39 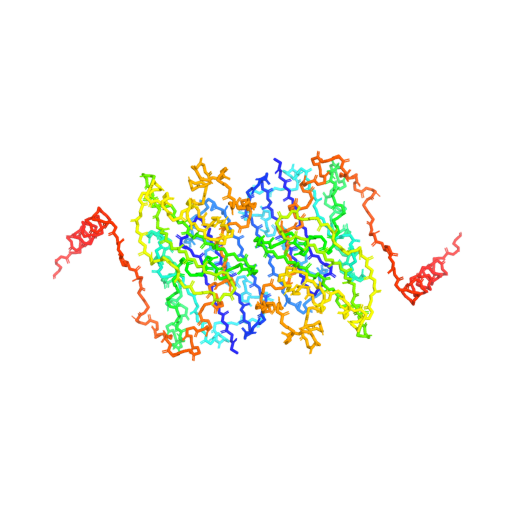LEU B C 1
ATOM 2040 O O . LEU B 1 39 ? 17.266 -7.473 -4.148 1 93.56 39 LEU B O 1
ATOM 2044 N N . LEU B 1 40 ? 18.812 -8.391 -5.508 1 94.56 40 LEU B N 1
ATOM 2045 C CA . LEU B 1 40 ? 19.719 -8.695 -4.402 1 94.56 40 LEU B CA 1
ATOM 2046 C C . LEU B 1 40 ? 20.172 -7.418 -3.709 1 94.56 40 LEU B C 1
ATOM 2048 O O . LEU B 1 40 ? 20.188 -7.348 -2.479 1 94.56 40 LEU B O 1
ATOM 2052 N N . PRO B 1 41 ? 20.5 -6.375 -4.441 1 93.44 41 PRO B N 1
ATOM 2053 C CA . PRO B 1 41 ? 20.797 -5.098 -3.789 1 93.44 41 PRO B CA 1
ATOM 2054 C C . PRO B 1 41 ? 19.625 -4.574 -2.957 1 93.44 41 PRO B C 1
ATOM 2056 O O . PRO B 1 41 ? 19.844 -4.004 -1.884 1 93.44 41 PRO B O 1
ATOM 2059 N N . LEU B 1 42 ? 18.438 -4.738 -3.402 1 94.38 42 LEU B N 1
ATOM 2060 C CA . LEU B 1 42 ? 17.266 -4.312 -2.656 1 94.38 42 LEU B CA 1
ATOM 2061 C C . LEU B 1 42 ? 17.125 -5.094 -1.355 1 94.38 42 LEU B C 1
ATOM 2063 O O . LEU B 1 42 ? 16.797 -4.523 -0.312 1 94.38 42 LEU B O 1
ATOM 2067 N N . ILE B 1 43 ? 17.375 -6.375 -1.471 1 97.38 43 ILE B N 1
ATOM 2068 C CA . ILE B 1 43 ? 17.297 -7.223 -0.285 1 97.38 43 ILE B CA 1
ATOM 2069 C C . ILE B 1 43 ? 18.375 -6.797 0.713 1 97.38 43 ILE B C 1
ATOM 2071 O O . ILE B 1 43 ? 18.109 -6.664 1.909 1 97.38 43 ILE B O 1
ATOM 2075 N N . ASP B 1 44 ? 19.547 -6.574 0.212 1 96.31 44 ASP B N 1
ATOM 2076 C CA . ASP B 1 44 ? 20.656 -6.152 1.063 1 96.31 44 ASP B CA 1
ATOM 2077 C C . ASP B 1 44 ? 20.344 -4.832 1.763 1 96.31 44 ASP B C 1
ATOM 2079 O O . ASP B 1 44 ? 20.578 -4.691 2.965 1 96.31 44 ASP B O 1
ATOM 2083 N N . HIS B 1 45 ? 19.859 -3.928 0.99 1 93.69 45 HIS B N 1
ATOM 2084 C CA . HIS B 1 45 ? 19.484 -2.629 1.538 1 93.69 45 HIS B CA 1
ATOM 2085 C C . HIS B 1 45 ? 18.422 -2.775 2.621 1 93.69 45 HIS B C 1
ATOM 2087 O O . HIS B 1 45 ? 18.516 -2.139 3.672 1 93.69 45 HIS B O 1
ATOM 2093 N N . CYS B 1 46 ? 17.484 -3.596 2.42 1 95.62 46 CYS B N 1
ATOM 2094 C CA . CYS B 1 46 ? 16.406 -3.885 3.371 1 95.62 46 CYS B CA 1
ATOM 2095 C C . CYS B 1 46 ? 16.969 -4.402 4.688 1 95.62 46 CYS B C 1
ATOM 2097 O O . CYS B 1 46 ? 16.672 -3.861 5.754 1 95.62 46 CYS B O 1
ATOM 2099 N N . LEU B 1 47 ? 17.797 -5.391 4.594 1 96.75 47 LEU B N 1
ATOM 2100 C CA . LEU B 1 47 ? 18.375 -6.012 5.785 1 96.75 47 LEU B CA 1
ATOM 2101 C C . LEU B 1 47 ? 19.234 -5.02 6.551 1 96.75 47 LEU B C 1
ATOM 2103 O O . LEU B 1 47 ? 19.156 -4.938 7.781 1 96.75 47 LEU B O 1
ATOM 2107 N N . LYS B 1 48 ? 19.969 -4.203 5.832 1 94 48 LYS B N 1
ATOM 2108 C CA . LYS B 1 48 ? 20.844 -3.217 6.461 1 94 48 LYS B CA 1
ATOM 2109 C C . LYS B 1 48 ? 20.031 -2.17 7.219 1 94 48 LYS B C 1
ATOM 2111 O O . LYS B 1 48 ? 20.328 -1.868 8.375 1 94 48 LYS B O 1
ATOM 2116 N N . LEU B 1 49 ? 19.031 -1.638 6.613 1 91.62 49 LEU B N 1
ATOM 2117 C CA . LEU B 1 49 ? 18.219 -0.593 7.23 1 91.62 49 LEU B CA 1
ATOM 2118 C C . LEU B 1 49 ? 17.5 -1.122 8.461 1 91.62 49 LEU B C 1
ATOM 2120 O O . LEU B 1 49 ? 17.25 -0.372 9.414 1 91.62 49 LEU B O 1
ATOM 2124 N N . CYS B 1 50 ? 17.219 -2.424 8.445 1 93.69 50 CYS B N 1
ATOM 2125 C CA . CYS B 1 50 ? 16.484 -3.01 9.555 1 93.69 50 CYS B CA 1
ATOM 2126 C C . CYS B 1 50 ? 17.422 -3.596 10.594 1 93.69 50 CYS B C 1
ATOM 2128 O O . CYS B 1 50 ? 16.984 -4.141 11.609 1 93.69 50 CYS B O 1
ATOM 2130 N N . GLY B 1 51 ? 18.734 -3.525 10.328 1 93.69 51 GLY B N 1
ATOM 2131 C CA . GLY B 1 51 ? 19.734 -4.055 11.25 1 93.69 51 GLY B CA 1
ATOM 2132 C C . GLY B 1 51 ? 19.656 -5.566 11.391 1 93.69 51 GLY B C 1
ATOM 2133 O O . GLY B 1 51 ? 19.844 -6.098 12.492 1 93.69 51 GLY B O 1
ATOM 2134 N N . MET B 1 52 ? 19.359 -6.238 10.328 1 96.44 52 MET B N 1
ATOM 2135 C CA . MET B 1 52 ? 19.203 -7.691 10.352 1 96.44 52 MET B CA 1
ATOM 2136 C C . MET B 1 52 ? 20.109 -8.336 9.297 1 96.44 52 MET B C 1
ATOM 2138 O O . MET B 1 52 ? 20.656 -7.652 8.438 1 96.44 52 MET B O 1
ATOM 2142 N N . THR B 1 53 ? 20.297 -9.617 9.461 1 97.19 53 THR B N 1
ATOM 2143 C CA . THR B 1 53 ? 20.969 -10.469 8.477 1 97.19 53 THR B CA 1
ATOM 2144 C C . THR B 1 53 ? 20.078 -11.648 8.094 1 97.19 53 THR B C 1
ATOM 2146 O O . THR B 1 53 ? 19 -11.836 8.664 1 97.19 53 THR B O 1
ATOM 2149 N N . CYS B 1 54 ? 20.547 -12.422 7.156 1 96.88 54 CYS B N 1
ATOM 2150 C CA . CYS B 1 54 ? 19.797 -13.602 6.727 1 96.88 54 CYS B CA 1
ATOM 2151 C C . CYS B 1 54 ? 19.594 -14.57 7.883 1 96.88 54 CYS B C 1
ATOM 2153 O O . CYS B 1 54 ? 18.609 -15.312 7.906 1 96.88 54 CYS B O 1
ATOM 2155 N N . ALA B 1 55 ? 20.438 -14.516 8.844 1 97.31 55 ALA B N 1
ATOM 2156 C CA . ALA B 1 55 ? 20.359 -15.406 10 1 97.31 55 ALA B CA 1
ATOM 2157 C C . ALA B 1 55 ? 19.172 -15.062 10.875 1 97.31 55 ALA B C 1
ATOM 2159 O O . ALA B 1 55 ? 18.703 -15.891 11.664 1 97.31 55 ALA B O 1
ATOM 2160 N N . ASP B 1 56 ? 18.656 -13.852 10.734 1 98.19 56 ASP B N 1
ATOM 2161 C CA . ASP B 1 56 ? 17.547 -13.383 11.555 1 98.19 56 ASP B CA 1
ATOM 2162 C C . ASP B 1 56 ? 16.203 -13.719 10.914 1 98.19 56 ASP B C 1
ATOM 2164 O O . ASP B 1 56 ? 15.148 -13.547 11.531 1 98.19 56 ASP B O 1
ATOM 2168 N N . ILE B 1 57 ? 16.25 -14.25 9.695 1 98.75 57 ILE B N 1
ATOM 2169 C CA . ILE B 1 57 ? 15.016 -14.477 8.945 1 98.75 57 ILE B CA 1
ATOM 2170 C C . ILE B 1 57 ? 14.469 -15.867 9.266 1 98.75 57 ILE B C 1
ATOM 2172 O O . ILE B 1 57 ? 15.195 -16.859 9.18 1 98.75 57 ILE B O 1
ATOM 2176 N N . ASP B 1 58 ? 13.172 -15.883 9.586 1 98.81 58 ASP B N 1
ATOM 2177 C CA . ASP B 1 58 ? 12.531 -17.141 9.945 1 98.81 58 ASP B CA 1
ATOM 2178 C C . ASP B 1 58 ? 11.766 -17.719 8.766 1 98.81 58 ASP B C 1
ATOM 2180 O O . ASP B 1 58 ? 11.492 -18.922 8.727 1 98.81 58 ASP B O 1
ATOM 2184 N N . LEU B 1 59 ? 11.391 -16.891 7.859 1 98.88 59 LEU B N 1
ATOM 2185 C CA . LEU B 1 59 ? 10.562 -17.297 6.727 1 98.88 59 LEU B CA 1
ATOM 2186 C C . LEU B 1 59 ? 10.812 -16.391 5.52 1 98.88 59 LEU B C 1
ATOM 2188 O O . LEU B 1 59 ? 10.883 -15.172 5.656 1 98.88 59 LEU B O 1
ATOM 2192 N N . TYR B 1 60 ? 10.992 -17.016 4.41 1 98.88 60 TYR B N 1
ATOM 2193 C CA . TYR B 1 60 ? 11.023 -16.266 3.154 1 98.88 60 TYR B CA 1
ATOM 2194 C C . TYR B 1 60 ? 9.711 -16.406 2.393 1 98.88 60 TYR B C 1
ATOM 2196 O O . TYR B 1 60 ? 9.141 -17.5 2.342 1 98.88 60 TYR B O 1
ATOM 2204 N N . GLY B 1 61 ? 9.141 -15.336 1.928 1 98.88 61 GLY B N 1
ATOM 2205 C CA . GLY B 1 61 ? 8.008 -15.359 1.016 1 98.88 61 GLY B CA 1
ATOM 2206 C C . GLY B 1 61 ? 8.367 -14.93 -0.394 1 98.88 61 GLY B C 1
ATOM 2207 O O . GLY B 1 61 ? 9.172 -14.016 -0.583 1 98.88 61 GLY B O 1
ATOM 2208 N N . VAL B 1 62 ? 7.793 -15.578 -1.378 1 98.62 62 VAL B N 1
ATOM 2209 C CA . VAL B 1 62 ? 8.078 -15.211 -2.76 1 98.62 62 VAL B CA 1
ATOM 2210 C C . VAL B 1 62 ? 6.922 -15.633 -3.66 1 98.62 62 VAL B C 1
ATOM 2212 O O . VAL B 1 62 ? 6.281 -16.656 -3.416 1 98.62 62 VAL B O 1
ATOM 2215 N N . ASN B 1 63 ? 6.656 -14.812 -4.652 1 97.25 63 ASN B N 1
ATOM 2216 C CA . ASN B 1 63 ? 5.656 -15.203 -5.641 1 97.25 63 ASN B CA 1
ATOM 2217 C C . ASN B 1 63 ? 6.039 -16.5 -6.34 1 97.25 63 ASN B C 1
ATOM 2219 O O . ASN B 1 63 ? 7.164 -16.641 -6.824 1 97.25 63 ASN B O 1
ATOM 2223 N N . ALA B 1 64 ? 5.07 -17.359 -6.453 1 96.69 64 ALA B N 1
ATOM 2224 C CA . ALA B 1 64 ? 5.305 -18.609 -7.156 1 96.69 64 ALA B CA 1
ATOM 2225 C C . ALA B 1 64 ? 4.484 -18.688 -8.438 1 96.69 64 ALA B C 1
ATOM 2227 O O . ALA B 1 64 ? 4.59 -19.656 -9.195 1 96.69 64 ALA B O 1
ATOM 2228 N N . GLY B 1 65 ? 3.721 -17.719 -8.711 1 94.25 65 GLY B N 1
ATOM 2229 C CA . GLY B 1 65 ? 2.928 -17.641 -9.93 1 94.25 65 GLY B CA 1
ATOM 2230 C C . GLY B 1 65 ? 1.443 -17.469 -9.664 1 94.25 65 GLY B C 1
ATOM 2231 O O . GLY B 1 65 ? 0.991 -17.594 -8.523 1 94.25 65 GLY B O 1
ATOM 2232 N N . PRO B 1 66 ? 0.7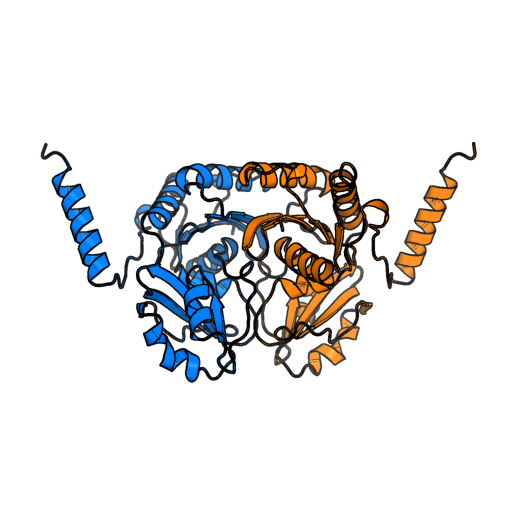65 -17.141 -10.742 1 94.38 66 PRO B N 1
ATOM 2233 C CA . PRO B 1 66 ? 1.218 -16.828 -12.102 1 94.38 66 PRO B CA 1
ATOM 2234 C C . PRO B 1 66 ? 1.983 -15.516 -12.188 1 94.38 66 PRO B C 1
ATOM 2236 O O . PRO B 1 66 ? 2.059 -14.773 -11.211 1 94.38 66 PRO B O 1
ATOM 2239 N N . GLY B 1 67 ? 2.643 -15.305 -13.336 1 90.88 67 GLY B N 1
ATOM 2240 C CA . GLY B 1 67 ? 3.371 -14.07 -13.555 1 90.88 67 GLY B CA 1
ATOM 2241 C C . GLY B 1 67 ? 4.457 -14.195 -14.609 1 90.88 67 GLY B C 1
ATOM 2242 O O . GLY B 1 67 ? 4.445 -15.133 -15.414 1 90.88 67 GLY B O 1
ATOM 2243 N N . SER B 1 68 ? 5.309 -13.258 -14.68 1 86.69 68 SER B N 1
ATOM 2244 C CA . SER B 1 68 ? 6.43 -13.227 -15.609 1 86.69 68 SER B CA 1
ATOM 2245 C C . SER B 1 68 ? 7.312 -14.461 -15.461 1 86.69 68 SER B C 1
ATOM 2247 O O . SER B 1 68 ? 7.75 -14.781 -14.352 1 86.69 68 SER B O 1
ATOM 2249 N N . PHE B 1 69 ? 7.559 -15.117 -16.562 1 85.88 69 PHE B N 1
ATOM 2250 C CA . PHE B 1 69 ? 8.391 -16.312 -16.562 1 85.88 69 PHE B CA 1
ATOM 2251 C C . PHE B 1 69 ? 9.758 -16.031 -15.961 1 85.88 69 PHE B C 1
ATOM 2253 O O . PHE B 1 69 ? 10.188 -16.703 -15.023 1 85.88 69 PHE B O 1
ATOM 2260 N N . THR B 1 70 ? 10.438 -14.969 -16.438 1 87.5 70 THR B N 1
ATOM 2261 C CA . THR B 1 70 ? 11.758 -14.578 -15.953 1 87.5 70 THR B CA 1
ATOM 2262 C C . THR B 1 70 ? 11.664 -14.023 -14.531 1 87.5 70 THR B C 1
ATOM 2264 O O . THR B 1 70 ? 12.492 -14.352 -13.68 1 87.5 70 THR B O 1
ATOM 2267 N N . GLY B 1 71 ? 10.688 -13.234 -14.258 1 91.12 71 GLY B N 1
ATOM 2268 C CA . GLY B 1 71 ? 10.531 -12.609 -12.953 1 91.12 71 GLY B CA 1
ATOM 2269 C C . GLY B 1 71 ? 10.344 -13.617 -11.828 1 91.12 71 GLY B C 1
ATOM 2270 O O . GLY B 1 71 ? 10.938 -13.484 -10.758 1 91.12 71 GLY B O 1
ATOM 2271 N N . LEU B 1 72 ? 9.523 -14.594 -12.102 1 92.88 72 LEU B N 1
ATOM 2272 C CA . LEU B 1 72 ? 9.281 -15.633 -11.109 1 92.88 72 LEU B CA 1
ATOM 2273 C C . LEU B 1 72 ? 10.562 -16.406 -10.797 1 92.88 72 LEU B C 1
ATOM 2275 O O . LEU B 1 72 ? 10.867 -16.656 -9.633 1 92.88 72 LEU B O 1
ATOM 2279 N N . ARG B 1 73 ? 11.312 -16.703 -11.781 1 92.62 73 ARG B N 1
ATOM 2280 C CA . ARG B 1 73 ? 12.523 -17.5 -11.602 1 92.62 73 ARG B CA 1
ATOM 2281 C C . ARG B 1 73 ? 13.586 -16.703 -10.852 1 92.62 73 ARG B C 1
ATOM 2283 O O . ARG B 1 73 ? 14.312 -17.266 -10.023 1 92.62 73 ARG B O 1
ATOM 2290 N N . ILE B 1 74 ? 13.656 -15.469 -11.172 1 93.94 74 ILE B N 1
ATOM 2291 C CA . ILE B 1 74 ? 14.625 -14.609 -10.492 1 93.94 74 ILE B CA 1
ATOM 2292 C C . ILE B 1 74 ? 14.305 -14.562 -9 1 93.94 74 ILE B C 1
ATOM 2294 O O . ILE B 1 74 ? 15.195 -14.734 -8.164 1 93.94 74 ILE B O 1
ATOM 2298 N N . GLY B 1 75 ? 13.086 -14.32 -8.648 1 96.31 75 GLY B N 1
ATOM 2299 C CA . GLY B 1 75 ? 12.68 -14.273 -7.258 1 96.31 75 GLY B CA 1
ATOM 2300 C C . GLY B 1 75 ? 12.875 -15.594 -6.535 1 96.31 75 GLY B C 1
ATOM 2301 O O . GLY B 1 75 ? 13.438 -15.633 -5.441 1 96.31 75 GLY B O 1
ATOM 2302 N N . LEU B 1 76 ? 12.43 -16.625 -7.164 1 96.88 76 LEU B N 1
ATOM 2303 C CA . LEU B 1 76 ? 12.523 -17.953 -6.566 1 96.88 76 LEU B CA 1
ATOM 2304 C C . LEU B 1 76 ? 13.984 -18.359 -6.371 1 96.88 76 LEU B C 1
ATOM 2306 O O . LEU B 1 76 ? 14.344 -18.906 -5.324 1 96.88 76 LEU B O 1
ATOM 2310 N N . ALA B 1 77 ? 14.781 -18.078 -7.34 1 96.69 77 ALA B N 1
ATOM 2311 C CA . ALA B 1 77 ? 16.203 -18.406 -7.234 1 96.69 77 ALA B CA 1
ATOM 2312 C C . ALA B 1 77 ? 16.859 -17.609 -6.113 1 96.69 77 ALA B C 1
ATOM 2314 O O . ALA B 1 77 ? 17.656 -18.156 -5.352 1 96.69 77 ALA B O 1
ATOM 2315 N N . ALA B 1 78 ? 16.578 -16.344 -6.055 1 97 78 ALA B N 1
ATOM 2316 C CA . ALA B 1 78 ? 17.141 -15.5 -5.004 1 97 78 ALA B CA 1
ATOM 2317 C C . ALA B 1 78 ? 16.766 -16.016 -3.621 1 97 78 ALA B C 1
ATOM 2319 O O . ALA B 1 78 ? 17.625 -16.188 -2.754 1 97 78 ALA B O 1
ATOM 2320 N N . VAL B 1 79 ? 15.523 -16.328 -3.404 1 98.06 79 VAL B N 1
ATOM 2321 C CA . VAL B 1 79 ? 15.031 -16.797 -2.109 1 98.06 79 VAL B CA 1
ATOM 2322 C C . VAL B 1 79 ? 15.641 -18.156 -1.773 1 98.06 79 VAL B C 1
ATOM 2324 O O . VAL B 1 79 ? 16.062 -18.375 -0.642 1 98.06 79 VAL B O 1
ATOM 2327 N N . LYS B 1 80 ? 15.648 -19.016 -2.719 1 97.69 80 LYS B N 1
ATOM 2328 C CA . LYS B 1 80 ? 16.266 -20.312 -2.492 1 97.69 80 LYS B CA 1
ATOM 2329 C C . LYS B 1 80 ? 17.719 -20.156 -2.045 1 97.69 80 LYS B C 1
ATOM 2331 O O . LYS B 1 80 ? 18.156 -20.812 -1.096 1 97.69 80 LYS B O 1
ATOM 2336 N N . GLY B 1 81 ? 18.422 -19.344 -2.768 1 97.25 81 GLY B N 1
ATOM 2337 C CA . GLY B 1 81 ? 19.812 -19.094 -2.43 1 97.25 81 GLY B CA 1
ATOM 2338 C C . GLY B 1 81 ? 20 -18.562 -1.022 1 97.25 81 GLY B C 1
ATOM 2339 O O . GLY B 1 81 ? 20.922 -18.953 -0.319 1 97.25 81 GLY B O 1
ATOM 2340 N N . LEU B 1 82 ? 19.141 -17.688 -0.612 1 97.94 82 LEU B N 1
ATOM 2341 C CA . LEU B 1 82 ? 19.234 -17.078 0.707 1 97.94 82 LEU B CA 1
ATOM 2342 C C . LEU B 1 82 ? 18.812 -18.062 1.796 1 97.94 82 LEU B C 1
ATOM 2344 O O . LEU B 1 82 ? 19.328 -18 2.914 1 97.94 82 LEU B O 1
ATOM 2348 N N . ALA B 1 83 ? 17.891 -18.922 1.451 1 98.38 83 ALA B N 1
ATOM 2349 C CA . ALA B 1 83 ? 17.266 -19.797 2.447 1 98.38 83 ALA B CA 1
ATOM 2350 C C . ALA B 1 83 ? 18.062 -21.078 2.629 1 98.38 83 ALA B C 1
ATOM 2352 O O . ALA B 1 83 ? 18 -21.719 3.689 1 98.38 83 ALA B O 1
ATOM 2353 N N . PHE B 1 84 ? 18.766 -21.484 1.69 1 97.5 84 PHE B N 1
ATOM 2354 C CA . PHE B 1 84 ? 19.359 -22.812 1.612 1 97.5 84 PHE B CA 1
ATOM 2355 C C . PHE B 1 84 ? 20.359 -23.016 2.738 1 97.5 84 PHE B C 1
ATOM 2357 O O . PHE B 1 84 ? 20.344 -24.047 3.424 1 97.5 84 PHE B O 1
ATOM 2364 N N . PRO B 1 85 ? 21.25 -22.047 2.984 1 97 85 PRO B N 1
ATOM 2365 C CA . PRO B 1 85 ? 22.312 -22.281 3.973 1 97 85 PRO B CA 1
ATOM 2366 C C . PRO B 1 85 ? 21.766 -22.672 5.344 1 97 85 PRO B C 1
ATOM 2368 O O . PRO B 1 85 ? 22.391 -23.438 6.066 1 97 85 PRO B O 1
ATOM 2371 N N . ARG B 1 86 ? 20.562 -22.188 5.699 1 97.62 86 ARG B N 1
ATOM 2372 C CA . ARG B 1 86 ? 20 -22.469 7.016 1 97.62 86 ARG B CA 1
ATOM 2373 C C . ARG B 1 86 ? 18.719 -23.281 6.902 1 97.62 86 ARG B C 1
ATOM 2375 O O . ARG B 1 86 ? 18.016 -23.469 7.895 1 97.62 86 ARG B O 1
ATOM 2382 N N . GLU B 1 87 ? 18.484 -23.656 5.738 1 98 87 GLU B N 1
ATOM 2383 C CA . GLU B 1 87 ? 17.25 -24.375 5.473 1 98 87 GLU B CA 1
ATOM 2384 C C . GLU B 1 87 ? 16.031 -23.641 6.027 1 98 87 GLU B C 1
ATOM 2386 O O . GLU B 1 87 ? 15.164 -24.25 6.656 1 98 87 GLU B O 1
ATOM 2391 N N . THR B 1 88 ? 16.141 -22.344 5.871 1 98.62 88 THR B N 1
ATOM 2392 C CA . THR B 1 88 ? 15.031 -21.516 6.32 1 98.62 88 THR B CA 1
ATOM 2393 C C . THR B 1 88 ? 13.773 -21.797 5.508 1 98.62 88 THR B C 1
ATOM 2395 O O . THR B 1 88 ? 13.836 -21.953 4.285 1 98.62 88 THR B O 1
ATOM 2398 N N . LEU B 1 89 ? 12.633 -21.828 6.137 1 98.75 89 LEU B N 1
ATOM 2399 C CA . LEU B 1 89 ? 11.367 -22.125 5.477 1 98.75 89 LEU B CA 1
ATOM 2400 C C . LEU B 1 89 ? 11.023 -21.047 4.457 1 98.75 89 LEU B C 1
ATOM 2402 O O . LEU B 1 89 ? 11.375 -19.875 4.633 1 98.75 89 LEU B O 1
ATOM 2406 N N . CYS B 1 90 ? 10.344 -21.531 3.438 1 98.81 90 CYS B N 1
ATOM 2407 C CA . CYS B 1 90 ? 9.891 -20.656 2.363 1 98.81 90 CYS B CA 1
ATOM 2408 C C . CYS B 1 90 ? 8.406 -20.828 2.105 1 98.81 90 CYS B C 1
ATOM 2410 O O . CYS B 1 90 ? 7.852 -21.906 2.316 1 98.81 90 CYS B O 1
ATOM 2412 N N . ALA B 1 91 ? 7.793 -19.781 1.656 1 98.69 91 ALA B N 1
ATOM 2413 C CA . ALA B 1 91 ? 6.387 -19.844 1.258 1 98.69 91 ALA B CA 1
ATOM 2414 C C . ALA B 1 91 ? 6.223 -19.484 -0.219 1 98.69 91 ALA B C 1
ATOM 2416 O O . ALA B 1 91 ? 6.492 -18.359 -0.631 1 98.69 91 ALA B O 1
ATOM 2417 N N . PRO B 1 92 ? 5.84 -20.438 -1.068 1 98.38 92 PRO B N 1
ATOM 2418 C CA . PRO B 1 92 ? 5.484 -20.141 -2.459 1 98.38 92 PRO B CA 1
ATOM 2419 C C . PRO B 1 92 ? 4.102 -19.5 -2.59 1 98.38 92 PRO B C 1
ATOM 2421 O O . PRO B 1 92 ? 3.104 -20.203 -2.752 1 98.38 92 PRO B O 1
ATOM 2424 N N . VAL B 1 93 ? 4.078 -18.234 -2.711 1 97.56 93 VAL B N 1
ATOM 2425 C CA . VAL B 1 93 ? 2.85 -17.453 -2.572 1 97.56 93 VAL B CA 1
ATOM 2426 C C . VAL B 1 93 ? 2.193 -17.281 -3.938 1 97.56 93 VAL B C 1
ATOM 2428 O O . VAL B 1 93 ? 2.863 -16.938 -4.918 1 97.56 93 VAL B O 1
ATOM 2431 N N . SER B 1 94 ? 0.891 -17.516 -3.996 1 96.62 94 SER B N 1
ATOM 2432 C CA . SER B 1 94 ? 0.134 -17.172 -5.191 1 96.62 94 SER B CA 1
ATOM 2433 C C . SER B 1 94 ? 0.233 -15.672 -5.488 1 96.62 94 SER B C 1
ATOM 2435 O O . SER B 1 94 ? -0.069 -14.844 -4.629 1 96.62 94 SER B O 1
ATOM 2437 N N . THR B 1 95 ? 0.61 -15.391 -6.723 1 96.94 95 THR B N 1
ATOM 2438 C CA . THR B 1 95 ? 0.739 -13.992 -7.105 1 96.94 95 THR B CA 1
ATOM 2439 C C . THR B 1 95 ? -0.611 -13.281 -7.031 1 96.94 95 THR B C 1
ATOM 2441 O O . THR B 1 95 ? -0.698 -12.148 -6.555 1 96.94 95 THR B O 1
ATOM 2444 N N . LEU B 1 96 ? -1.642 -13.93 -7.418 1 97.31 96 LEU B N 1
ATOM 2445 C CA . LEU B 1 96 ? -2.975 -13.336 -7.453 1 97.31 96 LEU B CA 1
ATOM 2446 C C . LEU B 1 96 ? -3.527 -13.164 -6.043 1 97.31 96 LEU B C 1
ATOM 2448 O O . LEU B 1 96 ? -4.176 -12.156 -5.746 1 97.31 96 LEU B O 1
ATOM 2452 N N . GLU B 1 97 ? -3.238 -14.078 -5.188 1 97.06 97 GLU B N 1
ATOM 2453 C CA . GLU B 1 97 ? -3.641 -13.938 -3.793 1 97.06 97 GLU B CA 1
ATOM 2454 C C . GLU B 1 97 ? -2.92 -12.766 -3.131 1 97.06 97 GLU B C 1
ATOM 2456 O O . GLU B 1 97 ? -3.521 -12.023 -2.352 1 97.06 97 GLU B O 1
ATOM 2461 N N . ALA B 1 98 ? -1.656 -12.641 -3.424 1 97.88 98 ALA B N 1
ATOM 2462 C CA . ALA B 1 98 ? -0.886 -11.531 -2.859 1 97.88 98 ALA B CA 1
ATOM 2463 C C . ALA B 1 98 ? -1.424 -10.188 -3.34 1 97.88 98 ALA B C 1
ATOM 2465 O O . ALA B 1 98 ? -1.509 -9.234 -2.564 1 97.88 98 ALA B O 1
ATOM 2466 N N . LEU B 1 99 ? -1.767 -10.117 -4.605 1 97.94 99 LEU B N 1
ATOM 2467 C CA . LEU B 1 99 ? -2.355 -8.883 -5.121 1 97.94 99 LEU B CA 1
ATOM 2468 C C . LEU B 1 99 ? -3.602 -8.508 -4.328 1 97.94 99 LEU B C 1
ATOM 2470 O O . LEU B 1 99 ? -3.773 -7.344 -3.949 1 97.94 99 LEU B O 1
ATOM 2474 N N . ALA B 1 100 ? -4.438 -9.453 -4.066 1 97.94 100 ALA B N 1
ATOM 2475 C CA . ALA B 1 100 ? -5.672 -9.211 -3.322 1 97.94 100 ALA B CA 1
ATOM 2476 C C . ALA B 1 100 ? -5.375 -8.828 -1.876 1 97.94 100 ALA B C 1
ATOM 2478 O O . ALA B 1 100 ? -6.027 -7.941 -1.316 1 97.94 100 ALA B O 1
ATOM 2479 N N . ALA B 1 101 ? -4.355 -9.445 -1.305 1 97.38 101 ALA B N 1
ATOM 2480 C CA . ALA B 1 101 ? -4.035 -9.289 0.113 1 97.38 101 ALA B CA 1
ATOM 2481 C C . ALA B 1 101 ? -3.502 -7.891 0.408 1 97.38 101 ALA B C 1
ATOM 2483 O O . ALA B 1 101 ? -3.422 -7.484 1.569 1 97.38 101 ALA B O 1
ATOM 2484 N N . ALA B 1 102 ? -3.182 -7.148 -0.591 1 97.38 102 ALA B N 1
ATOM 2485 C CA . ALA B 1 102 ? -2.664 -5.793 -0.424 1 97.38 102 ALA B CA 1
ATOM 2486 C C . ALA B 1 102 ? -3.797 -4.801 -0.165 1 97.38 102 ALA B C 1
ATOM 2488 O O . ALA B 1 102 ? -3.549 -3.621 0.099 1 97.38 102 ALA B O 1
ATOM 2489 N N . HIS B 1 103 ? -4.996 -5.223 -0.238 1 96.44 103 HIS B N 1
ATOM 2490 C CA . HIS B 1 103 ? -6.148 -4.336 -0.127 1 96.44 103 HIS B CA 1
ATOM 2491 C C . HIS B 1 103 ? -7.086 -4.785 0.985 1 96.44 103 HIS B C 1
ATOM 2493 O O . HIS B 1 103 ? -7.168 -5.98 1.287 1 96.44 103 HIS B O 1
ATOM 2499 N N . VAL B 1 104 ? -7.742 -3.771 1.589 1 93.62 104 VAL B N 1
ATOM 2500 C CA . VAL B 1 104 ? -8.68 -4.027 2.68 1 93.62 104 VAL B CA 1
ATOM 2501 C C . VAL B 1 104 ? -9.977 -3.262 2.436 1 93.62 104 VAL B C 1
ATOM 2503 O O . VAL B 1 104 ? -10 -2.305 1.66 1 93.62 104 VAL B O 1
ATOM 2506 N N . GLY B 1 105 ? -11.055 -3.658 3.127 1 91.31 105 GLY B N 1
ATOM 2507 C CA . GLY B 1 105 ? -12.359 -3.037 2.98 1 91.31 105 GLY B CA 1
ATOM 2508 C C . GLY B 1 105 ? -13.438 -4.012 2.549 1 91.31 105 GLY B C 1
ATOM 2509 O O . GLY B 1 105 ? -13.352 -5.211 2.828 1 91.31 105 GLY B O 1
ATOM 2510 N N . GLU B 1 106 ? -14.469 -3.455 2.006 1 92.62 106 GLU B N 1
ATOM 2511 C CA . GLU B 1 106 ? -15.562 -4.246 1.461 1 92.62 106 GLU B CA 1
ATOM 2512 C C . GLU B 1 106 ? -15.578 -4.195 -0.064 1 92.62 106 GLU B C 1
ATOM 2514 O O . GLU B 1 106 ? -15.094 -3.23 -0.662 1 92.62 106 GLU B O 1
ATOM 2519 N N . GLY B 1 107 ? -16.078 -5.293 -0.616 1 94.62 107 GLY B N 1
ATOM 2520 C CA . GLY B 1 107 ? -16.156 -5.363 -2.066 1 94.62 107 GLY B CA 1
ATOM 2521 C C . GLY B 1 107 ? -15.484 -6.602 -2.639 1 94.62 107 GLY B C 1
ATOM 2522 O O . GLY B 1 107 ? -15.352 -7.613 -1.949 1 94.62 107 GLY B O 1
ATOM 2523 N N . THR B 1 108 ? -15.266 -6.48 -3.984 1 97.19 108 THR B N 1
ATOM 2524 C CA . THR B 1 108 ? -14.625 -7.555 -4.738 1 97.19 108 THR B CA 1
ATOM 2525 C C . THR B 1 108 ? -13.398 -7.043 -5.48 1 97.19 108 THR B C 1
ATOM 2527 O O . THR B 1 108 ? -13.438 -5.977 -6.102 1 97.19 108 THR B O 1
ATOM 2530 N N . VAL B 1 109 ? -12.328 -7.789 -5.355 1 98 109 VAL B N 1
ATOM 2531 C CA . VAL B 1 109 ? -11.133 -7.445 -6.121 1 98 109 VAL B CA 1
ATOM 2532 C C . VAL B 1 109 ? -10.844 -8.531 -7.152 1 98 109 VAL B C 1
ATOM 2534 O O . VAL B 1 109 ? -10.805 -9.719 -6.816 1 98 109 VAL B O 1
ATOM 2537 N N . LEU B 1 110 ? -10.781 -8.156 -8.344 1 98.44 110 LEU B N 1
ATOM 2538 C CA . LEU B 1 110 ? -10.312 -9.047 -9.398 1 98.44 110 LEU B CA 1
ATOM 2539 C C . LEU B 1 110 ? -8.859 -8.75 -9.758 1 98.44 110 LEU B C 1
ATOM 2541 O O . LEU B 1 110 ? -8.539 -7.648 -10.211 1 98.44 110 LEU B O 1
ATOM 2545 N N . CYS B 1 111 ? -8.047 -9.68 -9.484 1 98.19 111 CYS B N 1
ATOM 2546 C CA . CYS B 1 111 ? -6.625 -9.578 -9.773 1 98.19 111 CYS B CA 1
ATOM 2547 C C . CYS B 1 111 ? -6.328 -10.055 -11.195 1 98.19 111 CYS B C 1
ATOM 2549 O O . CYS B 1 111 ? -6.777 -11.125 -11.602 1 98.19 111 CYS B O 1
ATOM 2551 N N . ALA B 1 112 ? -5.578 -9.211 -11.898 1 97.06 112 ALA B N 1
ATOM 2552 C CA . ALA B 1 112 ? -5.281 -9.508 -13.297 1 97.06 112 ALA B CA 1
ATOM 2553 C C . ALA B 1 112 ? -3.818 -9.227 -13.625 1 97.06 112 ALA B C 1
ATOM 2555 O O . ALA B 1 112 ? -3.334 -8.109 -13.414 1 97.06 112 ALA B O 1
ATOM 2556 N N . LEU B 1 113 ? -3.168 -10.195 -14.062 1 95.12 113 LEU B N 1
ATOM 2557 C CA . LEU B 1 113 ? -1.815 -10.055 -14.594 1 95.12 113 LEU B CA 1
ATOM 2558 C C . LEU B 1 113 ? -1.803 -10.211 -16.109 1 95.12 113 LEU B C 1
ATOM 2560 O O . LEU B 1 113 ? -2.43 -11.133 -16.641 1 95.12 113 LEU B O 1
ATOM 2564 N N . ASP B 1 114 ? -1.09 -9.336 -16.719 1 92.44 114 ASP B N 1
ATOM 2565 C CA . ASP B 1 114 ? -1.037 -9.367 -18.172 1 92.44 114 ASP B CA 1
ATOM 2566 C C . ASP B 1 114 ? -0.408 -10.664 -18.672 1 92.44 114 ASP B C 1
ATOM 2568 O O . ASP B 1 114 ? 0.755 -10.945 -18.391 1 92.44 114 ASP B O 1
ATOM 2572 N N . ALA B 1 115 ? -1.168 -11.453 -19.391 1 88.75 115 ALA B N 1
ATOM 2573 C CA . ALA B 1 115 ? -0.697 -12.695 -20 1 88.75 115 ALA B CA 1
ATOM 2574 C C . ALA B 1 115 ? -0.503 -12.523 -21.516 1 88.75 115 ALA B C 1
ATOM 2576 O O . ALA B 1 115 ? -0.543 -13.508 -22.266 1 88.75 115 ALA B O 1
ATOM 2577 N N . ARG B 1 116 ? -0.49 -11.359 -21.969 1 86.25 116 ARG B N 1
ATOM 2578 C CA . ARG B 1 116 ? -0.296 -10.984 -23.359 1 86.25 116 ARG B CA 1
ATOM 2579 C C . ARG B 1 116 ? -1.517 -11.344 -24.203 1 86.25 116 ARG B C 1
ATOM 2581 O O . ARG B 1 116 ? -2.402 -12.07 -23.734 1 86.25 116 ARG B O 1
ATOM 2588 N N . ARG B 1 117 ? -1.612 -10.719 -25.375 1 88.88 117 ARG B N 1
ATOM 2589 C CA . ARG B 1 117 ? -2.637 -10.961 -26.391 1 88.88 117 ARG B CA 1
ATOM 2590 C C . ARG B 1 117 ? -4.035 -10.828 -25.797 1 88.88 117 ARG B C 1
ATOM 2592 O O . ARG B 1 117 ? -4.871 -11.727 -25.953 1 88.88 117 ARG B O 1
ATOM 2599 N N . ALA B 1 118 ? -4.219 -9.867 -25.062 1 88.44 118 ALA B N 1
ATOM 2600 C CA . ALA B 1 118 ? -5.508 -9.5 -24.484 1 88.44 118 ALA B CA 1
ATOM 2601 C C . ALA B 1 118 ? -6 -10.578 -23.516 1 88.44 118 ALA B C 1
ATOM 2603 O O . ALA B 1 118 ? -7.207 -10.742 -23.328 1 88.44 118 ALA B O 1
ATOM 2604 N N . GLN B 1 119 ? -5.047 -11.328 -23.047 1 93.56 119 GLN B N 1
ATOM 2605 C CA . GLN B 1 119 ? -5.336 -12.305 -21.984 1 93.56 119 GLN B CA 1
ATOM 2606 C C . GLN B 1 119 ? -4.738 -11.867 -20.656 1 93.56 119 GLN B C 1
ATOM 2608 O O . GLN B 1 119 ? -3.768 -11.109 -20.625 1 93.56 119 GLN B O 1
ATOM 2613 N N . VAL B 1 120 ? -5.418 -12.359 -19.609 1 95.69 120 VAL B N 1
ATOM 2614 C CA . VAL B 1 120 ? -4.918 -12.078 -18.266 1 95.69 120 VAL B CA 1
ATOM 2615 C C . VAL B 1 120 ? -4.965 -13.344 -17.422 1 95.69 120 VAL B C 1
ATOM 2617 O O . VAL B 1 120 ? -5.895 -14.148 -17.531 1 95.69 120 VAL B O 1
ATOM 2620 N N . TYR B 1 121 ? -3.914 -13.539 -16.641 1 94.62 121 TYR B N 1
ATOM 2621 C CA . TYR B 1 121 ? -4.098 -14.406 -15.484 1 94.62 121 TYR B CA 1
ATOM 2622 C C . TYR B 1 121 ? -5 -13.75 -14.438 1 94.62 121 TYR B C 1
ATOM 2624 O O . TYR B 1 121 ? -4.738 -12.633 -14 1 94.62 121 TYR B O 1
ATOM 2632 N N . SER B 1 122 ? -6.078 -14.461 -14.039 1 96.75 122 SER B N 1
ATOM 2633 C CA . SER B 1 122 ? -7 -13.719 -13.18 1 96.75 122 SER B CA 1
ATOM 2634 C C . SER B 1 122 ? -7.605 -14.617 -12.109 1 96.75 122 SER B C 1
ATOM 2636 O O . SER B 1 122 ? -7.699 -15.836 -12.289 1 96.75 122 SER B O 1
ATOM 2638 N N . ALA B 1 123 ? -7.914 -14.047 -11.055 1 97.44 123 ALA B N 1
ATOM 2639 C CA . ALA B 1 123 ? -8.711 -14.562 -9.945 1 97.44 123 ALA B CA 1
ATOM 2640 C C . ALA B 1 123 ? -9.445 -13.438 -9.227 1 97.44 123 ALA B C 1
ATOM 2642 O O . ALA B 1 123 ? -9.094 -12.266 -9.375 1 97.44 123 ALA B O 1
ATOM 2643 N N . ALA B 1 124 ? -10.508 -13.758 -8.562 1 98.38 124 ALA B N 1
ATOM 2644 C CA . ALA B 1 124 ? -11.258 -12.75 -7.812 1 98.38 124 ALA B CA 1
ATOM 2645 C C . ALA B 1 124 ? -11.414 -13.156 -6.352 1 98.38 124 ALA B C 1
ATOM 2647 O O . ALA B 1 124 ? -11.492 -14.352 -6.035 1 98.38 124 ALA B O 1
ATOM 2648 N N . PHE B 1 125 ? -11.461 -12.172 -5.5 1 97.81 125 PHE B N 1
ATOM 2649 C CA . PHE B 1 125 ? -11.531 -12.398 -4.062 1 97.81 125 PHE B CA 1
ATOM 2650 C C . PHE B 1 125 ? -12.516 -11.438 -3.404 1 97.81 125 PHE B C 1
ATOM 2652 O O . PHE B 1 125 ? -12.641 -10.289 -3.828 1 97.81 125 PHE B O 1
ATOM 2659 N N . ASP B 1 126 ? -13.195 -11.945 -2.377 1 96.12 126 ASP B N 1
ATOM 2660 C CA . ASP B 1 126 ? -13.922 -11.062 -1.475 1 96.12 126 ASP B CA 1
ATOM 2661 C C . ASP B 1 126 ? -12.961 -10.289 -0.57 1 96.12 126 ASP B C 1
ATOM 2663 O O . ASP B 1 126 ? -12.109 -10.883 0.091 1 96.12 126 ASP B O 1
ATOM 2667 N N . LEU B 1 127 ? -13.078 -9.047 -0.519 1 93.44 127 LEU B N 1
ATOM 2668 C CA . LEU B 1 127 ? -12.102 -8.234 0.194 1 93.44 127 LEU B CA 1
ATOM 2669 C C . LEU B 1 127 ? -12.227 -8.43 1.701 1 93.44 127 LEU B C 1
ATOM 2671 O O . LEU B 1 127 ? -11.219 -8.484 2.408 1 93.44 127 LEU B O 1
ATOM 2675 N N . ALA B 1 128 ? -13.422 -8.539 2.182 1 89.06 128 ALA B N 1
ATOM 2676 C CA . ALA B 1 128 ? -13.648 -8.609 3.623 1 89.06 128 ALA B CA 1
ATOM 2677 C C . ALA B 1 128 ? -13.266 -9.984 4.168 1 89.06 128 ALA B C 1
ATOM 2679 O O . ALA B 1 128 ? -12.641 -10.086 5.227 1 89.06 128 ALA B O 1
ATOM 2680 N N . THR B 1 129 ? -13.57 -11.055 3.434 1 89.69 129 THR B N 1
ATOM 2681 C CA . THR B 1 129 ? -13.375 -12.398 3.953 1 89.69 129 THR B CA 1
ATOM 2682 C C . THR B 1 129 ? -12.133 -13.047 3.332 1 89.69 129 THR B C 1
ATOM 2684 O O . THR B 1 129 ? -11.648 -14.07 3.818 1 89.69 129 THR B O 1
ATOM 2687 N N . HIS B 1 130 ? -11.633 -12.531 2.186 1 90.62 130 HIS B N 1
ATOM 2688 C CA . HIS B 1 130 ? -10.5 -13.039 1.42 1 90.62 130 HIS B CA 1
ATOM 2689 C C . HIS B 1 130 ? -10.844 -14.367 0.755 1 90.62 130 HIS B C 1
ATOM 2691 O O . HIS B 1 130 ? -9.945 -15.07 0.28 1 90.62 130 HIS B O 1
ATOM 2697 N N . GLN B 1 131 ? -12.102 -14.641 0.767 1 94.25 131 GLN B N 1
ATOM 2698 C CA . GLN B 1 131 ? -12.547 -15.852 0.073 1 94.25 131 GLN B CA 1
ATOM 2699 C C . GLN B 1 131 ? -12.344 -15.719 -1.434 1 94.25 131 GLN B C 1
ATOM 2701 O O . GLN B 1 131 ? -12.625 -14.672 -2.018 1 94.25 131 GLN B O 1
ATOM 2706 N N . ARG B 1 132 ? -11.828 -16.781 -2.002 1 96.19 132 ARG B N 1
ATOM 2707 C CA . ARG B 1 132 ? -11.68 -16.828 -3.453 1 96.19 132 ARG B CA 1
ATOM 2708 C C . ARG B 1 132 ? -13.031 -17 -4.137 1 96.19 132 ARG B C 1
ATOM 2710 O O . ARG B 1 132 ? -13.773 -17.938 -3.814 1 96.19 132 ARG B O 1
ATOM 2717 N N . LEU B 1 133 ? -13.336 -16.156 -5.031 1 97.25 133 LEU B N 1
ATOM 2718 C CA . LEU B 1 133 ? -14.625 -16.172 -5.723 1 97.25 133 LEU B CA 1
ATOM 2719 C C . LEU B 1 133 ? -14.484 -16.734 -7.129 1 97.25 133 LEU B C 1
ATOM 2721 O O . LEU B 1 133 ? -15.469 -17.172 -7.727 1 97.25 133 LEU B O 1
ATOM 2725 N N . MET B 1 134 ? -13.305 -16.609 -7.703 1 95.25 134 MET B N 1
ATOM 2726 C CA . MET B 1 134 ? -12.945 -17.125 -9.016 1 95.25 134 MET B CA 1
ATOM 2727 C C . MET B 1 134 ? -11.547 -17.734 -8.992 1 95.25 134 MET B C 1
ATOM 2729 O O . MET B 1 134 ? -10.586 -17.094 -8.555 1 95.25 134 MET B O 1
ATOM 2733 N N . GLU B 1 135 ? -11.398 -18.938 -9.453 1 92.19 135 GLU B N 1
ATOM 2734 C CA . GLU B 1 135 ? -10.117 -19.641 -9.414 1 92.19 135 GLU B CA 1
ATOM 2735 C C . GLU B 1 135 ? -9.125 -19.031 -10.406 1 92.19 135 GLU B C 1
ATOM 2737 O O . GLU B 1 135 ? -9.531 -18.359 -11.367 1 92.19 135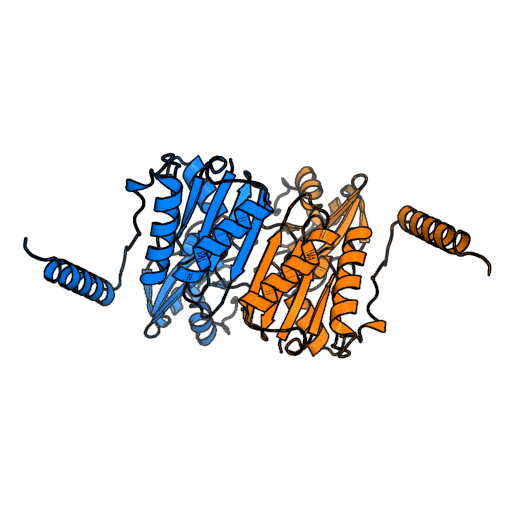 GLU B O 1
ATOM 2742 N N . ASP B 1 136 ? -7.875 -19.312 -10.148 1 91.69 136 ASP B N 1
ATOM 2743 C CA . ASP B 1 136 ? -6.824 -18.844 -11.039 1 91.69 136 ASP B CA 1
ATOM 2744 C C . ASP B 1 136 ? -6.969 -19.453 -12.43 1 91.69 136 ASP B C 1
ATOM 2746 O O . ASP B 1 136 ? -7.18 -20.656 -12.562 1 91.69 136 ASP B O 1
ATOM 2750 N N . ASP B 1 137 ? -6.922 -18.609 -13.406 1 90.5 137 ASP B N 1
ATOM 2751 C CA . ASP B 1 137 ? -6.914 -19.094 -14.789 1 90.5 137 ASP B CA 1
ATOM 2752 C C . ASP B 1 137 ? -6.43 -18 -15.75 1 90.5 137 ASP B C 1
ATOM 2754 O O . ASP B 1 137 ? -6.434 -16.812 -15.406 1 90.5 137 ASP B O 1
ATOM 2758 N N . ALA B 1 138 ? -5.945 -18.453 -16.828 1 92.19 138 ALA B N 1
ATOM 2759 C CA . ALA B 1 138 ? -5.734 -17.547 -17.953 1 92.19 138 ALA B CA 1
ATOM 2760 C C . ALA B 1 138 ? -7.016 -17.359 -18.75 1 92.19 138 ALA B C 1
ATOM 2762 O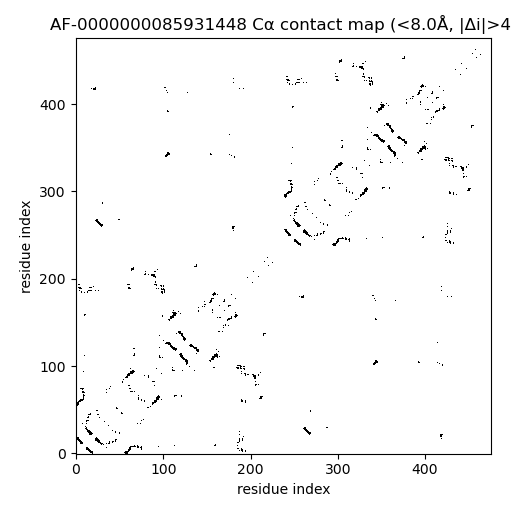 O . ALA B 1 138 ? -7.668 -18.344 -19.125 1 92.19 138 ALA B O 1
ATOM 2763 N N . ARG B 1 139 ? -7.383 -16.156 -18.922 1 93.38 139 ARG B N 1
ATOM 2764 C CA . ARG B 1 139 ? -8.641 -15.852 -19.594 1 93.38 139 ARG B CA 1
ATOM 2765 C C . ARG B 1 139 ? -8.484 -14.656 -20.531 1 93.38 139 ARG B C 1
ATOM 2767 O O . ARG B 1 139 ? -7.672 -13.766 -20.266 1 93.38 139 ARG B O 1
ATOM 2774 N N . ALA B 1 140 ? -9.25 -14.797 -21.625 1 95.56 140 ALA B N 1
ATOM 2775 C CA . ALA B 1 140 ? -9.422 -13.555 -22.359 1 95.56 140 ALA B CA 1
ATOM 2776 C C . ALA B 1 140 ? -10.156 -12.508 -21.531 1 95.56 140 ALA B C 1
ATOM 2778 O O . ALA B 1 140 ? -11.086 -12.844 -20.781 1 95.56 140 ALA B O 1
ATOM 2779 N N . VAL B 1 141 ? -9.789 -11.281 -21.688 1 96.88 141 VAL B N 1
ATOM 2780 C CA . VAL B 1 141 ? -10.438 -10.203 -20.938 1 96.88 141 VAL B CA 1
ATOM 2781 C C . VAL B 1 141 ? -11.938 -10.234 -21.219 1 96.88 141 VAL B C 1
ATOM 2783 O O . VAL B 1 141 ? -12.742 -9.984 -20.312 1 96.88 141 VAL B O 1
ATOM 2786 N N . ASP B 1 142 ? -12.266 -10.641 -22.391 1 96.75 142 ASP B N 1
ATOM 2787 C CA . ASP B 1 142 ? -13.672 -10.703 -22.781 1 96.75 142 ASP B CA 1
ATOM 2788 C C . ASP B 1 142 ? -14.422 -11.742 -21.969 1 96.75 142 ASP B C 1
ATOM 2790 O O . ASP B 1 142 ? -15.625 -11.609 -21.719 1 96.75 142 ASP B O 1
ATOM 2794 N N . ASP B 1 143 ? -13.727 -12.719 -21.531 1 96.31 143 ASP B N 1
ATOM 2795 C CA . ASP B 1 143 ? -14.352 -13.828 -20.812 1 96.31 143 ASP B CA 1
ATOM 2796 C C . ASP B 1 143 ? -14.672 -13.445 -19.375 1 96.31 143 ASP B C 1
ATOM 2798 O O . ASP B 1 143 ? -15.32 -14.203 -18.641 1 96.31 143 ASP B O 1
ATOM 2802 N N . LEU B 1 144 ? -14.273 -12.258 -19.031 1 97.25 144 LEU B N 1
ATOM 2803 C CA . LEU B 1 144 ? -14.539 -11.781 -17.672 1 97.25 144 LEU B CA 1
ATOM 2804 C C . LEU B 1 144 ? -15.875 -11.062 -17.594 1 97.25 144 LEU B C 1
ATOM 2806 O O . LEU B 1 144 ? -16.297 -10.633 -16.516 1 97.25 144 LEU B O 1
ATOM 2810 N N . ALA B 1 145 ? -16.562 -10.969 -18.688 1 97.19 145 ALA B N 1
ATOM 2811 C CA . ALA B 1 145 ? -17.781 -10.164 -18.812 1 97.19 145 ALA B CA 1
ATOM 2812 C C . ALA B 1 145 ? -18.844 -10.625 -17.828 1 97.19 145 ALA B C 1
ATOM 2814 O O . ALA B 1 145 ? -19.422 -9.82 -17.109 1 97.19 145 ALA B O 1
ATOM 2815 N N . ASP B 1 146 ? -19.062 -11.898 -17.812 1 96.44 146 ASP B N 1
ATOM 2816 C CA . ASP B 1 146 ? -20.109 -12.43 -16.953 1 96.44 146 ASP B CA 1
ATOM 2817 C C . ASP B 1 146 ? -19.859 -12.094 -15.492 1 96.44 146 ASP B C 1
ATOM 2819 O O . ASP B 1 146 ? -20.766 -11.695 -14.773 1 96.44 146 ASP B O 1
ATOM 2823 N N . PHE B 1 147 ? -18.672 -12.281 -15.086 1 97.5 147 PHE B N 1
ATOM 2824 C CA . PHE B 1 147 ? -18.312 -12 -13.703 1 97.5 147 PHE B CA 1
ATOM 2825 C C . PHE B 1 147 ? -18.438 -10.508 -13.398 1 97.5 147 PHE B C 1
ATOM 2827 O O . PHE B 1 147 ? -19.047 -10.133 -12.391 1 97.5 147 PHE B O 1
ATOM 2834 N N . ALA B 1 148 ? -17.891 -9.633 -14.234 1 97.44 148 ALA B N 1
ATOM 2835 C CA . ALA B 1 148 ? -17.875 -8.188 -14.031 1 97.44 148 ALA B CA 1
ATOM 2836 C C . ALA B 1 148 ? -19.297 -7.613 -14.016 1 97.44 148 ALA B C 1
ATOM 2838 O O . ALA B 1 148 ? -19.594 -6.715 -13.227 1 97.44 148 ALA B O 1
ATOM 2839 N N . GLU B 1 149 ? -20.141 -8.148 -14.836 1 96.38 149 GLU B N 1
ATOM 2840 C CA . GLU B 1 149 ? -21.484 -7.609 -15 1 96.38 149 GLU B CA 1
ATOM 2841 C C . GLU B 1 149 ? -22.422 -8.094 -13.898 1 96.38 149 GLU B C 1
ATOM 2843 O O . GLU B 1 149 ? -23.422 -7.441 -13.586 1 96.38 149 GLU B O 1
ATOM 2848 N N . ASN B 1 150 ? -22.031 -9.195 -13.266 1 94.81 150 ASN B N 1
ATOM 2849 C CA . ASN B 1 150 ? -22.984 -9.797 -12.328 1 94.81 150 ASN B CA 1
ATOM 2850 C C . ASN B 1 150 ? -22.438 -9.797 -10.906 1 94.81 150 ASN B C 1
ATOM 2852 O O . ASN B 1 150 ? -23.047 -10.383 -10.008 1 94.81 150 ASN B O 1
ATOM 2856 N N . CYS B 1 151 ? -21.328 -9.18 -10.758 1 92.94 151 CYS B N 1
ATOM 2857 C CA . CYS B 1 151 ? -20.766 -9.102 -9.414 1 92.94 151 CYS B CA 1
ATOM 2858 C C . CYS B 1 151 ? -21.688 -8.352 -8.469 1 92.94 151 CYS B C 1
ATOM 2860 O O . CYS B 1 151 ? -22.109 -7.223 -8.766 1 92.94 151 CYS B O 1
ATOM 2862 N N . LYS B 1 152 ? -22.031 -8.906 -7.387 1 89.88 152 LYS B N 1
ATOM 2863 C CA . LYS B 1 152 ? -23 -8.344 -6.465 1 89.88 152 LYS B CA 1
ATOM 2864 C C . LYS B 1 152 ? -22.406 -7.195 -5.656 1 89.88 152 LYS B C 1
ATOM 2866 O O . LYS B 1 152 ? -23.078 -6.191 -5.406 1 89.88 152 LYS B O 1
ATOM 2871 N N . LYS B 1 153 ? -21.219 -7.379 -5.25 1 93.69 153 LYS B N 1
ATOM 2872 C CA . LYS B 1 153 ? -20.516 -6.332 -4.516 1 93.69 153 LYS B CA 1
ATOM 2873 C C . LYS B 1 153 ? -19.703 -5.449 -5.461 1 93.69 153 LYS B C 1
ATOM 2875 O O . LYS B 1 153 ? -19.359 -5.871 -6.566 1 93.69 153 LYS B O 1
ATOM 2880 N N . PRO B 1 154 ? -19.453 -4.234 -5.047 1 95.38 154 PRO B N 1
ATOM 2881 C CA . PRO B 1 154 ? -18.578 -3.408 -5.887 1 95.38 154 PRO B CA 1
ATOM 2882 C C . PRO B 1 154 ? -17.281 -4.113 -6.258 1 95.38 154 PRO B C 1
ATOM 2884 O O . PRO B 1 154 ? -16.734 -4.887 -5.461 1 95.38 154 PRO B O 1
ATOM 2887 N N . LEU B 1 155 ? -16.844 -3.77 -7.469 1 97.38 155 LEU B N 1
ATOM 2888 C CA . LEU B 1 155 ? -15.711 -4.477 -8.062 1 97.38 155 LEU B CA 1
ATOM 2889 C C . LEU B 1 155 ? -14.609 -3.5 -8.469 1 97.38 155 LEU B C 1
ATOM 2891 O O . LEU B 1 155 ? -14.898 -2.404 -8.953 1 97.38 155 LEU B O 1
ATOM 2895 N N . PHE B 1 156 ? -13.328 -3.9 -8.234 1 97.75 156 PHE B N 1
ATOM 2896 C CA . PHE B 1 156 ? -12.227 -3.164 -8.836 1 97.75 156 PHE B CA 1
ATOM 2897 C C . PHE B 1 156 ? -11.125 -4.113 -9.289 1 97.75 156 PHE B C 1
ATOM 2899 O O . PHE B 1 156 ? -11.141 -5.297 -8.945 1 97.75 156 PHE B O 1
ATOM 2906 N N . PHE B 1 157 ? -10.258 -3.639 -10.141 1 98.31 157 PHE B N 1
ATOM 2907 C CA . PHE B 1 157 ? -9.227 -4.453 -10.766 1 98.31 157 PHE B CA 1
ATOM 2908 C C . PHE B 1 157 ? -7.836 -4.012 -10.305 1 98.31 157 PHE B C 1
ATOM 2910 O O . PHE B 1 157 ? -7.574 -2.816 -10.164 1 98.31 157 PHE B O 1
ATOM 2917 N N . VAL B 1 158 ? -6.98 -5.016 -10.062 1 98.06 158 VAL B N 1
ATOM 2918 C CA . VAL B 1 158 ? -5.605 -4.695 -9.695 1 98.06 158 VAL B CA 1
ATOM 2919 C C . VAL B 1 158 ? -4.641 -5.605 -10.453 1 98.06 158 VAL B C 1
ATOM 2921 O O . VAL B 1 158 ? -5.062 -6.594 -11.062 1 98.06 158 VAL B O 1
ATOM 2924 N N . GLY B 1 159 ? -3.371 -5.262 -10.398 1 97 159 GLY B N 1
ATOM 2925 C CA . GLY B 1 159 ? -2.338 -5.965 -11.148 1 97 159 GLY B CA 1
ATOM 2926 C C . GLY B 1 159 ? -1.941 -5.258 -12.43 1 97 159 GLY B C 1
ATOM 2927 O O . GLY B 1 159 ? -2.562 -4.266 -12.812 1 97 159 GLY B O 1
ATOM 2928 N N . ASP B 1 160 ? -0.942 -5.805 -13.141 1 94 160 ASP B N 1
ATOM 2929 C CA . ASP B 1 160 ? -0.431 -5.133 -14.328 1 94 160 ASP B CA 1
ATOM 2930 C C . ASP B 1 160 ? -1.344 -5.371 -15.531 1 94 160 ASP B C 1
ATOM 2932 O O . ASP B 1 160 ? -1.143 -4.785 -16.594 1 94 160 ASP B O 1
ATOM 2936 N N . GLY B 1 161 ? -2.352 -6.211 -15.359 1 95.88 161 GLY B N 1
ATOM 2937 C CA . GLY B 1 161 ? -3.389 -6.383 -16.359 1 95.88 161 GLY B CA 1
ATOM 2938 C C . GLY B 1 161 ? -4.656 -5.609 -16.047 1 95.88 161 GLY B C 1
ATOM 2939 O O . GLY B 1 161 ? -5.637 -5.695 -16.797 1 95.88 161 GLY B O 1
ATOM 2940 N N . ALA B 1 162 ? -4.66 -4.863 -15.023 1 97.19 162 ALA B N 1
ATOM 2941 C CA . ALA B 1 162 ? -5.855 -4.156 -14.57 1 97.19 162 ALA B CA 1
ATOM 2942 C C . ALA B 1 162 ? -6.332 -3.16 -15.625 1 97.19 162 ALA B C 1
ATOM 2944 O O . ALA B 1 162 ? -7.535 -2.98 -15.82 1 97.19 162 ALA B O 1
ATOM 2945 N N . ALA B 1 163 ? -5.395 -2.525 -16.266 1 96.12 163 ALA B N 1
ATOM 2946 C CA . ALA B 1 163 ? -5.75 -1.529 -17.266 1 96.12 163 ALA B CA 1
ATOM 2947 C C . ALA B 1 163 ? -6.59 -2.148 -18.375 1 96.12 163 ALA B C 1
ATOM 2949 O O . ALA B 1 163 ? -7.531 -1.524 -18.875 1 96.12 163 ALA B O 1
ATOM 2950 N N . LEU B 1 164 ? -6.246 -3.338 -18.781 1 96.75 164 LEU B N 1
ATOM 2951 C CA . LEU B 1 164 ? -7.012 -4.047 -19.797 1 96.75 164 LEU B CA 1
ATOM 2952 C C . LEU B 1 164 ? -8.453 -4.266 -19.344 1 96.75 164 LEU B C 1
ATOM 2954 O O . LEU B 1 164 ? -9.391 -4.09 -20.125 1 96.75 164 LEU B O 1
ATOM 2958 N N . CYS B 1 165 ? -8.578 -4.617 -18.125 1 98 165 CYS B N 1
ATOM 2959 C CA . CYS B 1 165 ? -9.906 -4.852 -17.562 1 98 165 CYS B CA 1
ATOM 2960 C C . CYS B 1 165 ? -10.695 -3.555 -17.453 1 98 165 CYS B C 1
ATOM 2962 O O . CYS B 1 165 ? -11.875 -3.512 -17.812 1 98 165 CYS B O 1
ATOM 2964 N N . TYR B 1 166 ? -10.039 -2.52 -17.016 1 97.62 166 TYR B N 1
ATOM 2965 C CA . TYR B 1 166 ? -10.719 -1.237 -16.859 1 97.62 166 TYR B CA 1
ATOM 2966 C C . TYR B 1 166 ? -11.133 -0.683 -18.219 1 97.62 166 TYR B C 1
ATOM 2968 O O . TYR B 1 166 ? -12.195 -0.058 -18.344 1 97.62 166 TYR B O 1
ATOM 2976 N N . ASN B 1 167 ? -10.273 -0.822 -19.203 1 97.25 167 ASN B N 1
ATOM 2977 C CA . ASN B 1 167 ? -10.609 -0.351 -20.531 1 97.25 167 ASN B CA 1
ATOM 2978 C C . ASN B 1 167 ? -11.93 -0.937 -21.016 1 97.25 167 ASN B C 1
ATOM 2980 O O . ASN B 1 167 ? -12.703 -0.257 -21.703 1 97.25 167 ASN B O 1
ATOM 2984 N N . LYS B 1 168 ? -12.172 -2.09 -20.609 1 96.94 168 LYS B N 1
ATOM 2985 C CA . LYS B 1 168 ? -13.352 -2.787 -21.109 1 96.94 168 LYS B CA 1
ATOM 2986 C C . LYS B 1 168 ? -14.531 -2.627 -20.156 1 96.94 168 LYS B C 1
ATOM 2988 O O . LYS B 1 168 ? -15.672 -2.475 -20.594 1 96.94 168 LYS B O 1
ATOM 2993 N N . TYR B 1 169 ? -14.25 -2.693 -18.859 1 97.75 169 TYR B N 1
ATOM 2994 C CA . TYR B 1 169 ? -15.344 -2.842 -17.906 1 97.75 169 TYR B CA 1
ATOM 2995 C C . TYR B 1 169 ? -15.391 -1.669 -16.938 1 97.75 169 TYR B C 1
ATOM 2997 O O . TYR B 1 169 ? -16.219 -1.641 -16.016 1 97.75 169 TYR B O 1
ATOM 3005 N N . GLY B 1 170 ? -14.539 -0.706 -17.062 1 96.88 170 GLY B N 1
ATOM 3006 C CA . GLY B 1 170 ? -14.391 0.375 -16.109 1 96.88 170 GLY B CA 1
ATOM 3007 C C . GLY B 1 170 ? -15.641 1.222 -15.961 1 96.88 170 GLY B C 1
ATOM 3008 O O . GLY B 1 170 ? -15.844 1.859 -14.922 1 96.88 170 GLY B O 1
ATOM 3009 N N . GLN B 1 171 ? -16.5 1.203 -16.938 1 96 171 GLN B N 1
ATOM 3010 C CA . GLN B 1 171 ? -17.672 2.07 -16.922 1 96 171 GLN B CA 1
ATOM 3011 C C . GLN B 1 171 ? -18.906 1.326 -16.406 1 96 171 GLN B C 1
ATOM 3013 O O . GLN B 1 171 ? -19.984 1.913 -16.281 1 96 171 GLN B O 1
ATOM 3018 N N . LEU B 1 172 ? -18.766 0.088 -16.109 1 96.25 172 LEU B N 1
ATOM 3019 C CA . LEU B 1 172 ? -19.891 -0.681 -15.586 1 96.25 172 LEU B CA 1
ATOM 3020 C C . LEU B 1 172 ? -20.297 -0.16 -14.219 1 96.25 172 LEU B C 1
ATOM 3022 O O . LEU B 1 172 ? -19.453 0.188 -13.391 1 96.25 172 LEU B O 1
ATOM 3026 N N . PRO B 1 173 ? -21.625 -0.177 -14.047 1 94.25 173 PRO B N 1
ATOM 3027 C CA . PRO B 1 173 ? -22.062 0.162 -12.688 1 94.25 173 PRO B CA 1
ATOM 3028 C C . PRO B 1 173 ? -21.484 -0.782 -11.633 1 94.25 173 PRO B C 1
ATOM 3030 O O . PRO B 1 173 ? -21.422 -1.995 -11.852 1 94.25 173 PRO B O 1
ATOM 3033 N N . GLY B 1 174 ? -21.031 -0.212 -10.602 1 94 174 GLY B N 1
ATOM 3034 C CA . GLY B 1 174 ? -20.5 -1.03 -9.516 1 94 174 GLY B CA 1
ATOM 3035 C C . GLY B 1 174 ? -19 -1.194 -9.562 1 94 174 GLY B C 1
ATOM 3036 O O . GLY B 1 174 ? -18.391 -1.68 -8.602 1 94 174 GLY B O 1
ATOM 3037 N N . VAL B 1 175 ? -18.453 -0.854 -10.703 1 96.75 175 VAL B N 1
ATOM 3038 C CA . VAL B 1 175 ? -16.984 -0.904 -10.797 1 96.75 175 VAL B CA 1
ATOM 3039 C C . VAL B 1 175 ? -16.391 0.375 -10.219 1 96.75 175 VAL B C 1
ATOM 3041 O O . VAL B 1 175 ? -16.766 1.48 -10.609 1 96.75 175 VAL B O 1
ATOM 3044 N N . LEU B 1 176 ? -15.531 0.177 -9.273 1 95.81 176 LEU B N 1
ATOM 3045 C CA . LEU B 1 176 ? -14.898 1.301 -8.594 1 95.81 176 LEU B CA 1
ATOM 3046 C C . LEU B 1 176 ? -13.562 1.645 -9.25 1 95.81 176 LEU B C 1
ATOM 3048 O O . LEU B 1 176 ? -12.805 0.751 -9.641 1 95.81 176 LEU B O 1
ATOM 3052 N N . PRO B 1 177 ? -13.297 2.9 -9.344 1 94.06 177 PRO B N 1
ATOM 3053 C CA . PRO B 1 177 ? -11.977 3.289 -9.859 1 94.06 177 PRO B CA 1
ATOM 3054 C C . PRO B 1 177 ? -10.859 3.064 -8.844 1 94.06 177 PRO B C 1
ATOM 3056 O O . PRO B 1 177 ? -11.062 3.25 -7.641 1 94.06 177 PRO B O 1
ATOM 3059 N N . VAL B 1 178 ? -9.703 2.693 -9.344 1 95.38 178 VAL B N 1
ATOM 3060 C CA . VAL B 1 178 ? -8.492 2.549 -8.539 1 95.38 178 VAL B CA 1
ATOM 3061 C C . VAL B 1 178 ? -7.348 3.328 -9.18 1 95.38 178 VAL B C 1
ATOM 3063 O O . VAL B 1 178 ? -7.066 3.162 -10.367 1 95.38 178 VAL B O 1
ATOM 3066 N N . PRO B 1 179 ? -6.734 4.188 -8.328 1 95.5 179 PRO B N 1
ATOM 3067 C CA . PRO B 1 179 ? -5.539 4.824 -8.891 1 95.5 179 PRO B CA 1
ATOM 3068 C C . PRO B 1 179 ? -4.5 3.809 -9.367 1 95.5 179 PRO B C 1
ATOM 3070 O O . PRO B 1 179 ? -4.184 2.861 -8.641 1 95.5 179 PRO B O 1
ATOM 3073 N N . PRO B 1 180 ? -3.973 4.02 -10.531 1 96 180 PRO B N 1
ATOM 3074 C CA . PRO B 1 180 ? -2.961 3.092 -11.039 1 96 180 PRO B CA 1
ATOM 3075 C C . PRO B 1 180 ? -1.808 2.883 -10.062 1 96 180 PRO B C 1
ATOM 3077 O O . PRO B 1 180 ? -1.255 1.782 -9.977 1 96 180 PRO B O 1
ATOM 3080 N N . ALA B 1 181 ? -1.498 3.855 -9.273 1 96.25 181 ALA B N 1
ATOM 3081 C CA . ALA B 1 181 ? -0.396 3.795 -8.312 1 96.25 181 ALA B CA 1
ATOM 3082 C C . ALA B 1 181 ? -0.661 2.746 -7.238 1 96.25 181 ALA B C 1
ATOM 3084 O O . ALA B 1 181 ? 0.259 2.326 -6.535 1 96.25 181 ALA B O 1
ATOM 3085 N N . LEU B 1 182 ? -1.888 2.33 -7.102 1 96.69 182 LEU B N 1
ATOM 3086 C CA . LEU B 1 182 ? -2.246 1.417 -6.023 1 96.69 182 LEU B CA 1
ATOM 3087 C C . LEU B 1 182 ? -2.553 0.025 -6.566 1 96.69 182 LEU B C 1
ATOM 3089 O O . LEU B 1 182 ? -3.031 -0.841 -5.832 1 96.69 182 LEU B O 1
ATOM 3093 N N . THR B 1 183 ? -2.266 -0.258 -7.82 1 96.88 183 THR B N 1
ATOM 3094 C CA . THR B 1 183 ? -2.701 -1.512 -8.43 1 96.88 183 THR B CA 1
ATOM 3095 C C . THR B 1 183 ? -1.562 -2.527 -8.445 1 96.88 183 THR B C 1
ATOM 3097 O O . THR B 1 183 ? -1.786 -3.715 -8.695 1 96.88 183 THR B O 1
ATOM 3100 N N . GLY B 1 184 ? -0.383 -2.133 -8.156 1 95.44 184 GLY B N 1
ATOM 3101 C CA . GLY B 1 184 ? 0.771 -3.002 -8.328 1 95.44 184 GLY B CA 1
ATOM 3102 C C . GLY B 1 184 ? 0.946 -3.992 -7.191 1 95.44 184 GLY B C 1
ATOM 3103 O O . GLY B 1 184 ? 0.316 -3.855 -6.141 1 95.44 184 GLY B O 1
ATOM 3104 N N . GLY B 1 185 ? 1.761 -4.969 -7.496 1 96.06 185 GLY B N 1
ATOM 3105 C CA . GLY B 1 185 ? 2.092 -5.938 -6.461 1 96.06 185 GLY B CA 1
ATOM 3106 C C . GLY B 1 185 ? 2.914 -5.344 -5.332 1 96.06 185 GLY B C 1
ATOM 3107 O O . GLY B 1 185 ? 3.773 -4.492 -5.562 1 96.06 185 GLY B O 1
ATOM 3108 N N . ARG B 1 186 ? 2.625 -5.809 -4.137 1 97.81 186 ARG B N 1
ATOM 3109 C CA . ARG B 1 186 ? 3.322 -5.352 -2.939 1 97.81 186 ARG B CA 1
ATOM 3110 C C . ARG B 1 186 ? 3.982 -6.52 -2.211 1 97.81 186 ARG B C 1
ATOM 3112 O O . ARG B 1 186 ? 3.322 -7.504 -1.885 1 97.81 186 ARG B O 1
ATOM 3119 N N . ALA B 1 187 ? 5.246 -6.289 -1.869 1 98.56 187 ALA B N 1
ATOM 3120 C CA . ALA B 1 187 ? 5.969 -7.348 -1.168 1 98.56 187 ALA B CA 1
ATOM 3121 C C . ALA B 1 187 ? 5.395 -7.57 0.228 1 98.56 187 ALA B C 1
ATOM 3123 O O . ALA B 1 187 ? 5.418 -8.695 0.743 1 98.56 187 ALA B O 1
ATOM 3124 N N . ALA B 1 188 ? 4.887 -6.531 0.834 1 98.62 188 ALA B N 1
ATOM 3125 C CA . ALA B 1 188 ? 4.246 -6.68 2.139 1 98.62 188 ALA B CA 1
ATOM 3126 C C . ALA B 1 188 ? 3.078 -7.66 2.066 1 98.62 188 ALA B C 1
ATOM 3128 O O . ALA B 1 188 ? 2.838 -8.414 3.008 1 98.62 188 ALA B O 1
ATOM 3129 N N . ALA B 1 189 ? 2.35 -7.621 0.988 1 98.38 189 ALA B N 1
ATOM 3130 C CA . ALA B 1 189 ? 1.229 -8.539 0.807 1 98.38 189 ALA B CA 1
ATOM 3131 C C . ALA B 1 189 ? 1.717 -9.977 0.639 1 98.38 189 ALA B C 1
ATOM 3133 O O . ALA B 1 189 ? 1.089 -10.914 1.137 1 98.38 189 ALA B O 1
ATOM 3134 N N . VAL B 1 190 ? 2.836 -10.125 -0.039 1 98.69 190 VAL B N 1
ATOM 3135 C CA . VAL B 1 190 ? 3.455 -11.445 -0.132 1 98.69 190 VAL B CA 1
ATOM 3136 C C . VAL B 1 190 ? 3.818 -11.945 1.264 1 98.69 190 VAL B C 1
ATOM 3138 O O . VAL B 1 190 ? 3.568 -13.102 1.598 1 98.69 190 VAL B O 1
ATOM 3141 N N . ALA B 1 191 ? 4.371 -11.078 2.061 1 98.88 191 ALA B N 1
ATOM 3142 C CA . ALA B 1 191 ? 4.738 -11.438 3.428 1 98.88 191 ALA B CA 1
ATOM 3143 C C . ALA B 1 191 ? 3.51 -11.852 4.238 1 98.88 191 ALA B C 1
ATOM 3145 O O . ALA B 1 191 ? 3.564 -12.797 5.02 1 98.88 191 ALA B O 1
ATOM 3146 N N . LEU B 1 192 ? 2.449 -11.133 4.059 1 98.38 192 LEU B N 1
ATOM 3147 C CA . LEU B 1 192 ? 1.215 -11.43 4.773 1 98.38 192 LEU B CA 1
ATOM 3148 C C . LEU B 1 192 ? 0.71 -12.828 4.422 1 98.38 192 LEU B C 1
ATOM 3150 O O . LEU B 1 192 ? 0.381 -13.617 5.309 1 98.38 192 LEU B O 1
ATOM 3154 N N . VAL B 1 193 ? 0.668 -13.117 3.139 1 98.06 193 VAL B N 1
ATOM 3155 C CA . VAL B 1 193 ? 0.187 -14.422 2.695 1 98.06 193 VAL B CA 1
ATOM 3156 C C . VAL B 1 193 ? 1.159 -15.516 3.145 1 98.06 193 VAL B C 1
ATOM 3158 O O . VAL B 1 193 ? 0.739 -16.594 3.574 1 98.06 193 VAL B O 1
ATOM 3161 N N . ALA B 1 194 ? 2.443 -15.188 3.074 1 98.75 194 ALA B N 1
ATOM 3162 C CA . ALA B 1 194 ? 3.461 -16.125 3.523 1 98.75 194 ALA B CA 1
ATOM 3163 C C . ALA B 1 194 ? 3.268 -16.484 4.996 1 98.75 194 ALA B C 1
ATOM 3165 O O . ALA B 1 194 ? 3.373 -17.656 5.379 1 98.75 194 ALA B O 1
ATOM 3166 N N . ARG B 1 195 ? 3.025 -15.516 5.785 1 98.56 195 ARG B N 1
ATOM 3167 C CA . ARG B 1 195 ? 2.795 -15.75 7.207 1 98.56 195 ARG B CA 1
ATOM 3168 C C . ARG B 1 195 ? 1.604 -16.672 7.422 1 98.56 195 ARG B C 1
ATOM 3170 O O . ARG B 1 195 ? 1.671 -17.609 8.227 1 98.56 195 ARG B O 1
ATOM 3177 N N . ARG B 1 196 ? 0.539 -16.438 6.742 1 97.19 196 ARG B N 1
ATOM 3178 C CA . ARG B 1 196 ? -0.648 -17.281 6.848 1 97.19 196 ARG B CA 1
ATOM 3179 C C . ARG B 1 196 ? -0.329 -18.734 6.473 1 97.19 196 ARG B C 1
ATOM 3181 O O . ARG B 1 196 ? -0.773 -19.672 7.141 1 97.19 196 ARG B O 1
ATOM 3188 N N . MET B 1 197 ? 0.427 -18.875 5.402 1 97.69 197 MET B N 1
ATOM 3189 C CA . MET B 1 197 ? 0.82 -20.203 4.953 1 97.69 197 MET B CA 1
ATOM 3190 C C . MET B 1 197 ? 1.647 -20.922 6.016 1 97.69 197 MET B C 1
ATOM 3192 O O . MET B 1 197 ? 1.422 -22.094 6.297 1 97.69 197 MET B O 1
ATOM 3196 N N . ALA B 1 198 ? 2.57 -20.172 6.566 1 98.25 198 ALA B N 1
ATOM 3197 C CA . ALA B 1 198 ? 3.418 -20.766 7.605 1 98.25 198 ALA B CA 1
ATOM 3198 C C . ALA B 1 198 ? 2.59 -21.203 8.805 1 98.25 198 ALA B C 1
ATOM 3200 O O . ALA B 1 198 ? 2.799 -22.281 9.352 1 98.25 198 ALA B O 1
ATOM 3201 N N . LEU B 1 199 ? 1.675 -20.359 9.234 1 97.44 199 LEU B N 1
ATOM 3202 C CA . LEU B 1 199 ? 0.82 -20.656 10.375 1 97.44 199 LEU B CA 1
ATOM 3203 C C . LEU B 1 199 ? -0.077 -21.859 10.078 1 97.44 199 LEU B C 1
ATOM 3205 O O . LEU B 1 199 ? -0.458 -22.594 10.992 1 97.44 199 LEU B O 1
ATOM 3209 N N . ALA B 1 200 ? -0.339 -22.094 8.836 1 97.44 200 ALA B N 1
ATOM 3210 C CA . ALA B 1 200 ? -1.177 -23.219 8.414 1 97.44 200 ALA B CA 1
ATOM 3211 C C . ALA B 1 200 ? -0.332 -24.453 8.117 1 97.44 200 ALA B C 1
ATOM 3213 O O . ALA B 1 200 ? -0.848 -25.469 7.637 1 97.44 200 ALA B O 1
ATOM 3214 N N . GLY B 1 201 ? 0.954 -24.375 8.266 1 97.62 201 GLY B N 1
ATOM 3215 C CA . GLY B 1 201 ? 1.844 -25.5 8.031 1 97.62 201 GLY B CA 1
ATOM 3216 C C . GLY B 1 201 ? 2.113 -25.75 6.559 1 97.62 201 GLY B C 1
ATOM 3217 O O . GLY B 1 201 ? 2.41 -26.875 6.16 1 97.62 201 GLY B O 1
ATOM 3218 N N . GLN B 1 202 ? 2.043 -24.719 5.75 1 97.44 202 GLN B N 1
ATOM 3219 C CA . GLN B 1 202 ? 2.135 -24.891 4.305 1 97.44 202 GLN B CA 1
ATOM 3220 C C . GLN B 1 202 ? 3.463 -24.359 3.77 1 97.44 202 GLN B C 1
ATOM 3222 O O . GLN B 1 202 ? 3.684 -24.328 2.559 1 97.44 202 GLN B O 1
ATOM 3227 N N . ALA B 1 203 ? 4.316 -23.891 4.637 1 98.25 203 ALA B N 1
ATOM 3228 C CA . ALA B 1 203 ? 5.656 -23.516 4.207 1 98.25 203 ALA B CA 1
ATOM 3229 C C . ALA B 1 203 ? 6.48 -24.734 3.811 1 98.25 203 ALA B C 1
ATOM 3231 O O . ALA B 1 203 ? 6.191 -25.844 4.242 1 98.25 203 ALA B O 1
ATOM 3232 N N . VAL B 1 204 ? 7.477 -24.5 2.984 1 98.25 204 VAL B N 1
ATOM 3233 C CA . VAL B 1 204 ? 8.266 -25.594 2.457 1 98.25 204 VAL B CA 1
ATOM 3234 C C . VAL B 1 204 ? 9.75 -25.312 2.67 1 98.25 204 VAL B C 1
ATOM 3236 O O . VAL B 1 204 ? 10.148 -24.172 2.922 1 98.25 204 VAL B O 1
ATOM 3239 N N . LEU B 1 205 ? 10.492 -26.344 2.604 1 98.31 205 LEU B N 1
ATOM 3240 C CA . LEU B 1 205 ? 11.945 -26.172 2.576 1 98.31 205 LEU B CA 1
ATOM 3241 C C . LEU B 1 205 ? 12.406 -25.609 1.239 1 98.31 205 LEU B C 1
ATOM 3243 O O . LEU B 1 205 ? 11.688 -25.703 0.239 1 98.31 205 LEU B O 1
ATOM 3247 N N . PRO B 1 206 ? 13.555 -24.969 1.227 1 98.06 206 PRO B N 1
ATOM 3248 C CA . PRO B 1 206 ? 14.023 -24.312 0.003 1 98.06 206 PRO B CA 1
ATOM 3249 C C . PRO B 1 206 ? 14.062 -25.266 -1.194 1 98.06 206 PRO B C 1
ATOM 3251 O O . PRO B 1 206 ? 13.773 -24.844 -2.32 1 98.06 206 PRO B O 1
ATOM 3254 N N . GLU B 1 207 ? 14.375 -26.484 -1.041 1 96.5 207 GLU B N 1
ATOM 3255 C CA . GLU B 1 207 ? 14.492 -27.453 -2.139 1 96.5 207 GLU B CA 1
ATOM 3256 C C . GLU B 1 207 ? 13.141 -27.688 -2.811 1 96.5 207 GLU B C 1
ATOM 3258 O O . GLU B 1 207 ? 13.086 -28.031 -3.992 1 96.5 207 GLU B O 1
ATOM 3263 N N . ALA B 1 208 ? 12.086 -27.484 -2.064 1 96.25 208 ALA B N 1
ATOM 3264 C CA . ALA B 1 208 ? 10.742 -27.766 -2.564 1 96.25 208 ALA B CA 1
ATOM 3265 C C . ALA B 1 208 ? 10.102 -26.484 -3.117 1 96.25 208 ALA B C 1
ATOM 3267 O O . ALA B 1 208 ? 8.945 -26.516 -3.557 1 96.25 208 ALA B O 1
ATOM 3268 N N . LEU B 1 209 ? 10.836 -25.438 -3.082 1 96.25 209 LEU B N 1
ATOM 3269 C CA . LEU B 1 209 ? 10.328 -24.172 -3.598 1 96.25 209 LEU B CA 1
ATOM 3270 C C . LEU B 1 209 ? 10.336 -24.156 -5.121 1 96.25 209 LEU B C 1
ATOM 3272 O O . LEU B 1 209 ? 11.398 -24.141 -5.742 1 96.25 209 LEU B O 1
ATOM 3276 N N . LEU B 1 210 ? 9.133 -24.219 -5.723 1 92.44 210 LEU B N 1
ATOM 3277 C CA . LEU B 1 210 ? 8.969 -24.312 -7.172 1 92.44 210 LEU B CA 1
ATOM 3278 C C . LEU B 1 210 ? 7.918 -23.328 -7.668 1 92.44 210 LEU B C 1
ATOM 3280 O O . LEU B 1 210 ? 7.008 -22.953 -6.926 1 92.44 210 LEU B O 1
ATOM 3284 N N . PRO B 1 211 ? 8.117 -22.891 -8.859 1 92.12 211 PRO B N 1
ATOM 3285 C CA . PRO B 1 211 ? 7.035 -22.094 -9.438 1 92.12 211 PRO B CA 1
ATOM 3286 C C . PRO B 1 211 ? 5.746 -22.891 -9.617 1 92.12 211 PRO B C 1
ATOM 3288 O O . PRO B 1 211 ? 5.789 -24.125 -9.742 1 92.12 211 PRO B O 1
ATOM 3291 N N . ASP B 1 212 ? 4.656 -22.328 -9.312 1 81 212 ASP B N 1
ATOM 3292 C CA . ASP B 1 212 ? 3.359 -22.922 -9.641 1 81 212 ASP B CA 1
ATOM 3293 C C . ASP B 1 212 ? 2.916 -22.531 -11.047 1 81 212 ASP B C 1
ATOM 3295 O O . ASP B 1 212 ? 2.348 -21.453 -11.25 1 81 212 ASP B O 1
ATOM 3299 N N . TYR B 1 213 ? 3.389 -23.344 -12.016 1 60.91 213 TYR B N 1
ATOM 3300 C CA . TYR B 1 213 ? 3.062 -23.062 -13.406 1 60.91 213 TYR B CA 1
ATOM 3301 C C . TYR B 1 213 ? 1.636 -23.484 -13.734 1 60.91 213 TYR B C 1
ATOM 3303 O O . TYR B 1 213 ? 1.214 -23.422 -14.891 1 60.91 213 TYR B O 1
ATOM 3311 N N . HIS B 1 214 ? 0.896 -23.688 -12.781 1 54.53 214 HIS B N 1
ATOM 3312 C CA . HIS B 1 214 ? -0.43 -24.188 -13.125 1 54.53 214 HIS B CA 1
ATOM 3313 C C . HIS B 1 214 ? -0.762 -23.922 -14.586 1 54.53 214 HIS B C 1
ATOM 3315 O O . HIS B 1 214 ? -0.693 -24.844 -15.414 1 54.53 214 HIS B O 1
ATOM 3321 N N . ARG B 1 215 ? -2.205 -23.25 -14.836 1 49.25 215 ARG B N 1
ATOM 3322 C CA . ARG B 1 215 ? -2.871 -23.344 -16.125 1 49.25 215 ARG B CA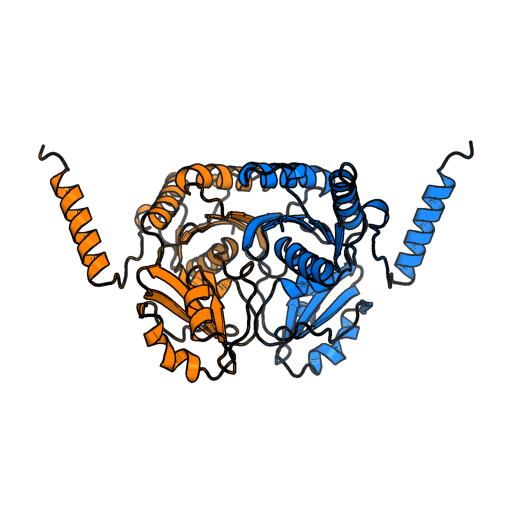 1
ATOM 3323 C C . ARG B 1 215 ? -2.141 -22.516 -17.188 1 49.25 215 ARG B C 1
ATOM 3325 O O . ARG B 1 215 ? -2.438 -21.344 -17.359 1 49.25 215 ARG B O 1
ATOM 3332 N N . LEU B 1 216 ? -0.947 -22.781 -17.328 1 48.72 216 LEU B N 1
ATOM 3333 C CA . LEU B 1 216 ? -0.344 -22.188 -18.531 1 48.72 216 LEU B CA 1
ATOM 3334 C C . LEU B 1 216 ? -1.269 -22.312 -19.734 1 48.72 216 LEU B C 1
ATOM 3336 O O . LEU B 1 216 ? -2.01 -23.297 -19.844 1 48.72 216 LEU B O 1
ATOM 3340 N N . SER B 1 217 ? -1.58 -21.281 -20.328 1 48.72 217 SER B N 1
ATOM 3341 C CA . SER B 1 217 ? -2.291 -21.484 -21.578 1 48.72 217 SER B CA 1
ATOM 3342 C C . SER B 1 217 ? -1.668 -22.625 -22.391 1 48.72 217 SER B C 1
ATOM 3344 O O . SER B 1 217 ? -0.541 -23.047 -22.125 1 48.72 217 SER B O 1
ATOM 3346 N N . GLN B 1 218 ? -2.469 -23.297 -23.234 1 47.09 218 GLN B N 1
ATOM 3347 C CA . GLN B 1 218 ? -1.982 -24.312 -24.156 1 47.09 218 GLN B CA 1
ATOM 3348 C C . GLN B 1 218 ? -0.661 -23.891 -24.797 1 47.09 218 GLN B C 1
ATOM 3350 O O . GLN B 1 218 ? 0.27 -24.703 -24.891 1 47.09 218 GLN B O 1
ATOM 3355 N N . ALA B 1 219 ? -0.554 -22.672 -25.125 1 50.5 219 ALA B N 1
ATOM 3356 C CA . ALA B 1 219 ? 0.609 -22.125 -25.828 1 50.5 219 ALA B CA 1
ATOM 3357 C C . ALA B 1 219 ? 1.807 -22 -24.875 1 50.5 219 ALA B C 1
ATOM 3359 O O . ALA B 1 219 ? 2.936 -22.312 -25.266 1 50.5 219 ALA B O 1
ATOM 3360 N N . GLU B 1 220 ? 1.594 -21.609 -23.672 1 53.19 220 GLU B N 1
ATOM 3361 C CA . GLU B 1 220 ? 2.701 -21.484 -22.734 1 53.19 220 GLU B CA 1
ATOM 3362 C C . GLU B 1 220 ? 3.158 -22.844 -22.234 1 53.19 220 GLU B C 1
ATOM 3364 O O . GLU B 1 220 ? 4.352 -23.062 -22.016 1 53.19 220 GLU B O 1
ATOM 3369 N N . ARG B 1 221 ? 2.271 -23.766 -22.172 1 53.38 221 ARG B N 1
ATOM 3370 C CA . ARG B 1 221 ? 2.598 -25.172 -21.922 1 53.38 221 ARG B CA 1
ATOM 3371 C C . ARG B 1 221 ? 3.43 -25.75 -23.062 1 53.38 221 ARG B C 1
ATOM 3373 O O . ARG B 1 221 ? 4.406 -26.453 -22.844 1 53.38 221 ARG B O 1
ATOM 3380 N N . GLU B 1 222 ? 2.996 -25.312 -24.203 1 54.53 222 GLU B N 1
ATOM 3381 C CA . GLU B 1 222 ? 3.707 -25.734 -25.406 1 54.53 222 GLU B CA 1
ATOM 3382 C C . GLU B 1 222 ? 5.062 -25.047 -25.516 1 54.53 222 GLU B C 1
ATOM 3384 O O . GLU B 1 222 ? 6.055 -25.672 -25.906 1 54.53 222 GLU B O 1
ATOM 3389 N N . ARG B 1 223 ? 5.09 -23.828 -25.156 1 56.97 223 ARG B N 1
ATOM 3390 C CA . ARG B 1 223 ? 6.355 -23.109 -25.172 1 56.97 223 ARG B CA 1
ATOM 3391 C C . ARG B 1 223 ? 7.289 -23.594 -24.062 1 56.97 223 ARG B C 1
ATOM 3393 O O . ARG B 1 223 ? 8.484 -23.781 -24.297 1 56.97 223 ARG B O 1
ATOM 3400 N N . ALA B 1 224 ? 6.852 -23.781 -22.922 1 56.84 224 ALA B N 1
ATOM 3401 C CA . ALA B 1 224 ? 7.66 -24.312 -21.844 1 56.84 224 ALA B CA 1
ATOM 3402 C C . ALA B 1 224 ? 8.086 -25.75 -22.125 1 56.84 224 ALA B C 1
ATOM 3404 O O . ALA B 1 224 ? 9.227 -26.141 -21.859 1 56.84 224 ALA B O 1
ATOM 3405 N N . ALA B 1 225 ? 7.152 -26.484 -22.734 1 55.97 225 ALA B N 1
ATOM 3406 C CA . ALA B 1 225 ? 7.477 -27.828 -23.203 1 55.97 225 ALA B CA 1
ATOM 3407 C C . ALA B 1 225 ? 8.516 -27.781 -24.312 1 55.97 225 ALA B C 1
ATOM 3409 O O . ALA B 1 225 ? 9.43 -28.609 -24.359 1 55.97 225 ALA B O 1
ATOM 3410 N N . ARG B 1 226 ? 8.352 -26.703 -25.062 1 59.16 226 ARG B N 1
ATOM 3411 C CA . ARG B 1 226 ? 9.32 -26.516 -26.141 1 59.16 226 ARG B CA 1
ATOM 3412 C C . ARG B 1 226 ? 10.664 -26.062 -25.594 1 59.16 226 ARG B C 1
ATOM 3414 O O . ARG B 1 226 ? 11.711 -26.547 -26.016 1 59.16 226 ARG B O 1
ATOM 3421 N N . LEU B 1 227 ? 10.625 -25.125 -24.641 1 58.56 227 LEU B N 1
ATOM 3422 C CA . LEU B 1 227 ? 11.867 -24.625 -24.062 1 58.56 227 LEU B CA 1
ATOM 3423 C C . LEU B 1 227 ? 12.531 -25.688 -23.188 1 58.56 227 LEU B C 1
ATOM 3425 O O . LEU B 1 227 ? 13.75 -25.844 -23.219 1 58.56 227 LEU B O 1
ATOM 3429 N N . ALA B 1 228 ? 11.844 -26.453 -22.422 1 59.47 228 ALA B N 1
ATOM 3430 C CA . ALA B 1 228 ? 12.359 -27.609 -21.672 1 59.47 228 ALA B CA 1
ATOM 3431 C C . ALA B 1 228 ? 12.906 -28.672 -22.625 1 59.47 228 ALA B C 1
ATOM 3433 O O . ALA B 1 228 ? 13.945 -29.281 -22.359 1 59.47 228 ALA B O 1
ATOM 3434 N N . ALA B 1 229 ? 12.344 -28.781 -23.766 1 59.81 229 ALA B N 1
ATOM 3435 C CA . ALA B 1 229 ? 12.805 -29.703 -24.797 1 59.81 229 ALA B CA 1
ATOM 3436 C C . ALA B 1 229 ? 14.078 -29.188 -25.469 1 59.81 229 ALA B C 1
ATOM 3438 O O . ALA B 1 229 ? 15 -29.953 -25.734 1 59.81 229 ALA B O 1
ATOM 3439 N N . GLU B 1 230 ? 14.039 -27.828 -25.5 1 60.25 230 GLU B N 1
ATOM 3440 C CA . GLU B 1 230 ? 15.227 -27.219 -26.078 1 60.25 230 GLU B CA 1
ATOM 3441 C C . GLU B 1 230 ? 16.406 -27.266 -25.094 1 60.25 230 GLU B C 1
ATOM 3443 O O . GLU B 1 230 ? 17.547 -27.469 -25.5 1 60.25 230 GLU B O 1
ATOM 3448 N N . GLU B 1 231 ? 16.141 -27 -23.828 1 58.47 231 GLU B N 1
ATOM 3449 C CA . GLU B 1 231 ? 17.188 -27.078 -22.812 1 58.47 231 GLU B CA 1
ATOM 3450 C C . GLU B 1 231 ? 17.641 -28.516 -22.609 1 58.47 231 GLU B C 1
ATOM 3452 O O . GLU B 1 231 ? 18.844 -28.781 -22.438 1 58.47 231 GLU B O 1
ATOM 3457 N N . LYS B 1 232 ? 16.906 -29.531 -22.594 1 58.97 232 LYS B N 1
ATOM 3458 C CA . LYS B 1 232 ? 17.266 -30.938 -22.547 1 58.97 232 LYS B CA 1
ATOM 3459 C C . LYS B 1 232 ? 18.031 -31.359 -23.797 1 58.97 232 LYS B C 1
ATOM 3461 O O . LYS B 1 232 ? 18.969 -32.156 -23.734 1 58.97 232 LYS B O 1
ATOM 3466 N N . ALA B 1 233 ? 17.719 -30.828 -24.844 1 61.47 233 ALA B N 1
ATOM 3467 C CA . ALA B 1 233 ? 18.422 -31.141 -26.078 1 61.47 233 ALA B CA 1
ATOM 3468 C C . ALA B 1 233 ? 19.781 -30.484 -26.125 1 61.47 233 ALA B C 1
ATOM 3470 O O . ALA B 1 233 ? 20.719 -30.984 -26.75 1 61.47 233 ALA B O 1
ATOM 3471 N N . ALA B 1 234 ? 19.969 -29.359 -25.375 1 58.12 234 ALA B N 1
ATOM 3472 C CA . ALA B 1 234 ? 21.25 -28.656 -25.359 1 58.12 234 ALA B CA 1
ATOM 3473 C C . ALA B 1 234 ? 22.156 -29.188 -24.266 1 58.12 234 ALA B C 1
ATOM 3475 O O . ALA B 1 234 ? 23.328 -28.797 -24.172 1 58.12 234 ALA B O 1
ATOM 3476 N N . ALA B 1 235 ? 21.656 -29.875 -23.328 1 57.69 235 ALA B N 1
ATOM 3477 C CA . ALA B 1 235 ? 22.547 -30.547 -22.375 1 57.69 235 ALA B CA 1
ATOM 3478 C C . ALA B 1 235 ? 23.438 -31.562 -23.062 1 57.69 235 ALA B C 1
ATOM 3480 O O . ALA B 1 235 ? 22.938 -32.406 -23.812 1 57.69 235 ALA B O 1
ATOM 3481 N N . PRO B 1 236 ? 24.625 -31.328 -23.016 1 50.91 236 PRO B N 1
ATOM 3482 C CA . PRO B 1 236 ? 25.562 -32.25 -23.688 1 50.91 236 PRO B CA 1
ATOM 3483 C C . PRO B 1 236 ? 25.406 -33.688 -23.219 1 50.91 236 PRO B C 1
ATOM 3485 O O . PRO B 1 236 ? 25.078 -33.938 -22.062 1 50.91 236 PRO B O 1
ATOM 3488 N N . THR B 1 237 ? 24.891 -34.562 -24.109 1 50.81 237 THR B N 1
ATOM 3489 C CA . THR B 1 237 ? 25.062 -36 -23.938 1 50.81 237 THR B CA 1
ATOM 3490 C C . THR B 1 237 ? 26.516 -36.312 -23.578 1 50.81 237 THR B C 1
ATOM 3492 O O . THR B 1 237 ? 27.422 -36.094 -24.375 1 50.81 237 THR B O 1
ATOM 3495 N N . ASN B 1 238 ? 26.938 -35.906 -22.328 1 40.03 238 ASN B N 1
ATOM 3496 C CA . ASN B 1 238 ? 28.109 -36.719 -21.984 1 40.03 238 ASN B CA 1
ATOM 3497 C C . ASN B 1 238 ? 27.75 -38.156 -21.703 1 40.03 238 ASN B C 1
ATOM 3499 O O . ASN B 1 238 ? 26.734 -38.438 -21.047 1 40.03 238 ASN B O 1
#

Organism: NCBI:txid2903556